Protein AF-0000000084875574 (afdb_homodimer)

Radius of gyration: 42.63 Å; Cα contacts (8 Å, |Δi|>4): 742; chains: 2; bounding box: 118×158×90 Å

Secondary structure (DSSP, 8-state):
---------------------------------------------------------------S--HHHHHHHHHHHHTT--B-S------SGGG--HHHHHHHHHHHHHHHHHH-TT--HHHHHHHHHHHHHHHHTT--TTS-PPP-PPP---EEEEEEEEEEE-SSGGG-SSHHHHHT-TT--EEEEEEEEEEETTEEEEEEEESSPPPS-TTSPPPSEE-TTT-TT-EE-TT-HHHHHHHHHHHHHHHHHHHHHHHHHHHHHHHHHHHHHHTTB-----HHHHT----HHHHHHHTTTB-----/---------------------------------------------------------------S--HHHHHHHHHHHHTT--B-S------SGGG--HHHHHHHHHHHHHHHHHH-TT--HHHHHHHHHHHHHHHHTT--TTS-PPP-PPP---EEEEEEEEEEE-SSGGG-SSHHHHHT-TT--EEEEEEEEEEETTEEEEEEEESSPPPS-TTSPPPSEE-TTT-TT-EE-TT-HHHHHHHHHHHHHHHHHHHHHHHHHHHHHHHHHHHHHHTTB-----HHHHT----HHHHHHHTTTB-----

Solvent-accessible surface area (backbone atoms only — not comparable to full-atom values): 36285 Å² total; per-residue (Å²): 125,93,73,85,85,76,85,69,83,78,76,82,70,78,73,74,78,77,76,80,72,82,80,77,76,75,75,84,73,80,79,74,78,81,75,78,76,74,82,72,86,72,82,86,73,87,73,74,80,65,82,68,77,70,70,67,70,64,75,67,78,70,66,93,66,47,75,67,54,46,52,51,51,52,53,32,49,73,68,68,45,45,68,78,44,76,60,45,89,38,69,49,72,86,62,51,53,72,70,56,47,48,50,48,48,50,28,49,38,33,40,39,44,23,63,31,90,79,55,46,72,66,61,38,60,73,44,41,65,62,48,49,49,58,49,39,53,97,42,53,45,83,51,85,71,84,83,72,80,76,76,87,72,57,66,49,62,41,69,42,76,42,30,24,23,46,74,59,61,84,70,42,80,39,76,67,50,36,72,72,33,80,65,27,59,39,49,26,25,39,37,39,36,40,32,52,76,74,34,34,39,36,37,34,32,16,60,47,83,67,68,92,50,61,86,53,82,76,61,63,60,44,40,38,54,81,36,66,62,53,43,65,51,86,73,60,53,53,50,38,51,44,46,50,50,45,47,52,54,49,48,54,52,48,42,52,49,35,53,51,40,43,37,46,47,46,45,55,42,47,29,39,38,26,59,6,29,73,64,82,67,55,60,70,61,59,44,61,53,61,40,58,65,21,51,53,59,65,46,58,56,41,27,58,69,67,130,131,87,70,79,75,74,77,66,76,72,69,74,66,74,69,71,69,68,72,71,70,79,78,74,74,72,74,85,76,82,78,80,73,84,66,74,85,81,73,85,88,80,86,69,80,74,73,79,78,74,72,76,74,76,65,71,69,66,75,69,78,70,69,91,68,48,73,66,56,47,52,51,50,52,54,32,49,74,68,68,45,44,67,79,45,75,59,44,88,39,71,51,73,85,61,52,52,72,69,58,48,49,50,48,49,49,28,49,39,33,39,38,44,22,64,31,89,80,55,47,72,66,60,37,59,74,44,42,64,60,49,49,50,58,50,38,52,97,44,53,46,83,50,85,70,83,84,73,80,76,76,88,73,57,66,48,62,41,69,42,75,42,29,24,24,46,76,59,61,85,71,40,78,40,75,66,51,35,72,73,32,80,66,29,62,39,49,27,25,39,37,38,36,39,32,51,77,72,34,33,39,38,36,35,32,15,61,46,83,68,68,93,51,60,87,52,81,75,59,61,61,46,41,37,55,81,36,66,60,52,42,65,52,84,72,60,53,54,49,39,50,44,46,51,50,43,46,52,55,49,48,54,52,49,42,53,48,34,53,52,40,43,37,48,50,46,46,55,41,46,29,38,39,26,60,5,28,72,62,81,68,54,62,73,59,57,45,59,51,62,39,57,64,20,50,53,58,66,46,58,56,41,27,59,68,68,130

Structure (mmCIF, N/CA/C/O backbone):
data_AF-0000000084875574-model_v1
#
loop_
_entity.id
_entity.type
_entity.pdbx_description
1 polymer 'Uncharacterized protein'
#
loop_
_atom_site.group_PDB
_atom_site.id
_atom_site.type_symbol
_atom_site.label_atom_id
_atom_site.label_alt_id
_atom_site.label_comp_id
_atom_site.label_asym_id
_atom_site.label_entity_id
_atom_site.label_seq_id
_atom_site.pdbx_PDB_ins_code
_atom_site.Cartn_x
_atom_site.Cartn_y
_atom_site.Cartn_z
_atom_site.occupancy
_atom_site.B_iso_or_equiv
_atom_site.auth_seq_id
_atom_site.auth_comp_id
_atom_site.auth_asym_id
_atom_site.auth_atom_id
_atom_site.pdbx_PDB_model_num
ATOM 1 N N . MET A 1 1 ? 57.031 -8.727 -31.109 1 19.55 1 MET A N 1
ATOM 2 C CA . MET A 1 1 ? 57.656 -7.469 -30.703 1 19.55 1 MET A CA 1
ATOM 3 C C . MET A 1 1 ? 56.75 -6.285 -31.078 1 19.55 1 MET A C 1
ATOM 5 O O . MET A 1 1 ? 57.125 -5.129 -30.875 1 19.55 1 MET A O 1
ATOM 9 N N . TYR A 1 2 ? 55.969 -6.438 -32 1 20.94 2 TYR A N 1
ATOM 10 C CA . TYR A 1 2 ? 55.625 -5.176 -32.656 1 20.94 2 TYR A CA 1
ATOM 11 C C . TYR A 1 2 ? 54.969 -4.215 -31.672 1 20.94 2 TYR A C 1
ATOM 13 O O . TYR A 1 2 ? 54.125 -4.625 -30.844 1 20.94 2 TYR A O 1
ATOM 21 N N . GLY A 1 3 ? 55.375 -3.016 -31.562 1 19.17 3 GLY A N 1
ATOM 22 C CA . GLY A 1 3 ? 55.562 -1.812 -30.766 1 19.17 3 GLY A CA 1
ATOM 23 C C . GLY A 1 3 ? 54.312 -0.963 -30.672 1 19.17 3 GLY A C 1
ATOM 24 O O . GLY A 1 3 ? 54 -0.441 -29.594 1 19.17 3 GLY A O 1
ATOM 25 N N . PHE A 1 4 ? 53.75 -0.562 -31.812 1 21.12 4 PHE A N 1
ATOM 26 C CA . PHE A 1 4 ? 53.594 0.874 -32 1 21.12 4 PHE A CA 1
ATOM 27 C C . PHE A 1 4 ? 52.562 1.44 -31.031 1 21.12 4 PHE A C 1
ATOM 29 O O . PHE A 1 4 ? 51.75 0.699 -30.469 1 21.12 4 PHE A O 1
ATOM 36 N N . SER A 1 5 ? 51.875 2.689 -31.406 1 20.55 5 SER A N 1
ATOM 37 C CA . SER A 1 5 ? 51.906 4.105 -31.047 1 20.55 5 SER A CA 1
ATOM 38 C C . SER A 1 5 ? 50.656 4.488 -30.266 1 20.55 5 SER A C 1
ATOM 40 O O . SER A 1 5 ? 49.594 3.902 -30.453 1 20.55 5 SER A O 1
ATOM 42 N N . SER A 1 6 ? 50.75 5.395 -29.266 1 21.89 6 SER A N 1
ATOM 43 C CA . SER A 1 6 ? 50.281 6.047 -28.047 1 21.89 6 SER A CA 1
ATOM 44 C C . SER A 1 6 ? 49.25 7.113 -28.359 1 21.89 6 SER A C 1
ATOM 46 O O . SER A 1 6 ? 48.844 7.879 -27.469 1 21.89 6 SER A O 1
ATOM 48 N N . HIS A 1 7 ? 48.375 6.992 -29.406 1 20.98 7 HIS A N 1
ATOM 49 C CA . HIS A 1 7 ? 47.875 8.32 -29.766 1 20.98 7 HIS A CA 1
ATOM 50 C C . HIS A 1 7 ? 47.219 9.016 -28.578 1 20.98 7 HIS A C 1
ATOM 52 O O . HIS A 1 7 ? 46.469 8.391 -27.812 1 20.98 7 HIS A O 1
ATOM 58 N N . SER A 1 8 ? 47.75 10.18 -28.172 1 20.56 8 SER A N 1
ATOM 59 C CA . SER A 1 8 ? 47.688 11.195 -27.141 1 20.56 8 SER A CA 1
ATOM 60 C C . SER A 1 8 ? 46.375 11.969 -27.203 1 20.56 8 SER A C 1
ATOM 62 O O . SER A 1 8 ? 46.219 13.016 -26.578 1 20.56 8 SER A O 1
ATOM 64 N N . SER A 1 9 ? 45.281 11.359 -27.703 1 21.69 9 SER A N 1
ATOM 65 C CA . SER A 1 9 ? 44.312 12.383 -28.078 1 21.69 9 SER A CA 1
ATOM 66 C C . SER A 1 9 ? 44.094 13.375 -26.938 1 21.69 9 SER A C 1
ATOM 68 O O . SER A 1 9 ? 44 12.992 -25.781 1 21.69 9 SER A O 1
ATOM 70 N N . SER A 1 10 ? 44.344 14.656 -27.234 1 19.33 10 SER A N 1
ATOM 71 C CA . SER A 1 10 ? 44.375 16.016 -26.688 1 19.33 10 SER A CA 1
ATOM 72 C C . SER A 1 10 ? 43.062 16.359 -25.953 1 19.33 10 SER A C 1
ATOM 74 O O . SER A 1 10 ? 42 15.977 -26.406 1 19.33 10 SER A O 1
ATOM 76 N N . SER A 1 11 ? 43.188 16.797 -24.734 1 19.92 11 SER A N 1
ATOM 77 C CA . SER A 1 11 ? 42.469 17.172 -23.516 1 19.92 11 SER A CA 1
ATOM 78 C C . SER A 1 11 ? 41.688 18.453 -23.703 1 19.92 11 SER A C 1
ATOM 80 O O . SER A 1 11 ? 42.156 19.531 -23.375 1 19.92 11 SER A O 1
ATOM 82 N N . SER A 1 12 ? 41.062 18.625 -24.969 1 20.56 12 SER A N 1
ATOM 83 C CA . SER A 1 12 ? 40.656 20.016 -25.156 1 20.56 12 SER A CA 1
ATOM 84 C C . SER A 1 12 ? 39.875 20.516 -23.938 1 20.56 12 SER A C 1
ATOM 86 O O . SER A 1 12 ? 38.969 19.859 -23.453 1 20.56 12 SER A O 1
ATOM 88 N N . SER A 1 13 ? 40.438 21.406 -23.156 1 20.25 13 SER A N 1
ATOM 89 C CA . SER A 1 13 ? 40.25 22.219 -21.953 1 20.25 13 SER A CA 1
ATOM 90 C C . SER A 1 13 ? 39.031 23.141 -22.094 1 20.25 13 SER A C 1
ATOM 92 O O . SER A 1 13 ? 39.094 24.156 -22.797 1 20.25 13 SER A O 1
ATOM 94 N N . LEU A 1 14 ? 37.844 22.594 -22.562 1 21.67 14 LEU A N 1
ATOM 95 C CA . LEU A 1 14 ? 36.781 23.578 -22.812 1 21.67 14 LEU A CA 1
ATOM 96 C C . LEU A 1 14 ? 36.688 24.578 -21.672 1 21.67 14 LEU A C 1
ATOM 98 O O . LEU A 1 14 ? 36.562 24.188 -20.5 1 21.67 14 LEU A O 1
ATOM 102 N N . ALA A 1 15 ? 37.281 25.688 -21.844 1 18.28 15 ALA A N 1
ATOM 103 C CA . ALA A 1 15 ? 37.469 26.906 -21.062 1 18.28 15 ALA A CA 1
ATOM 104 C C . ALA A 1 15 ? 36.156 27.438 -20.516 1 18.28 15 ALA A C 1
ATOM 106 O O . ALA A 1 15 ? 35.25 27.812 -21.281 1 18.28 15 ALA A O 1
ATOM 107 N N . HIS A 1 16 ? 35.531 26.781 -19.578 1 19.31 16 HIS A N 1
ATOM 108 C CA . HIS A 1 16 ? 34.25 27.156 -18.969 1 19.31 16 HIS A CA 1
ATOM 109 C C . HIS A 1 16 ? 34.25 28.609 -18.5 1 19.31 16 HIS A C 1
ATOM 111 O O . HIS A 1 16 ? 35.125 29 -17.734 1 19.31 16 HIS A O 1
ATOM 117 N N . SER A 1 17 ? 33.969 29.5 -19.484 1 20.55 17 SER A N 1
ATOM 118 C CA . SER A 1 17 ? 34 30.922 -19.219 1 20.55 17 SER A CA 1
ATOM 119 C C . SER A 1 17 ? 33.344 31.25 -17.875 1 20.55 17 SER A C 1
ATOM 121 O O . SER A 1 17 ? 32.438 30.547 -17.422 1 20.55 17 SER A O 1
ATOM 123 N N . ALA A 1 18 ? 33.969 32.156 -17.172 1 20.98 18 ALA A N 1
ATOM 124 C CA . ALA A 1 18 ? 33.938 32.719 -15.828 1 20.98 18 ALA A CA 1
ATOM 125 C C . ALA A 1 18 ? 32.562 33.281 -15.477 1 20.98 18 ALA A C 1
ATOM 127 O O . ALA A 1 18 ? 31.781 33.594 -16.375 1 20.98 18 ALA A O 1
ATOM 128 N N . LEU A 1 19 ? 32.25 33.344 -14.234 1 21.48 19 LEU A N 1
ATOM 129 C CA . LEU A 1 19 ? 31.234 33.562 -13.195 1 21.48 19 LEU A CA 1
ATOM 130 C C . LEU A 1 19 ? 30.719 35 -13.227 1 21.48 19 LEU A C 1
ATOM 132 O O . LEU A 1 19 ? 31.359 35.906 -12.688 1 21.48 19 LEU A O 1
ATOM 136 N N . HIS A 1 20 ? 30.328 35.656 -14.406 1 22.8 20 HIS A N 1
ATOM 137 C CA . HIS A 1 20 ? 30.328 37.094 -14.133 1 22.8 20 HIS A CA 1
ATOM 138 C C . HIS A 1 20 ? 29.453 37.406 -12.922 1 22.8 20 HIS A C 1
ATOM 140 O O . HIS A 1 20 ? 28.453 36.719 -12.664 1 22.8 20 HIS A O 1
ATOM 146 N N . PRO A 1 21 ? 29.922 38.219 -11.961 1 23.7 21 PRO A N 1
ATOM 147 C CA . PRO A 1 21 ? 29.422 38.562 -10.633 1 23.7 21 PRO A CA 1
ATOM 148 C C . PRO A 1 21 ? 28.031 39.219 -10.672 1 23.7 21 PRO A C 1
ATOM 150 O O . PRO A 1 21 ? 27.641 39.75 -11.703 1 23.7 21 PRO A O 1
ATOM 153 N N . PRO A 1 22 ? 27.078 38.75 -9.844 1 22.23 22 PRO A N 1
ATOM 154 C CA . PRO A 1 22 ? 25.688 39.188 -9.773 1 22.23 22 PRO A CA 1
ATOM 155 C C . PRO A 1 22 ? 25.531 40.688 -9.703 1 22.23 22 PRO A C 1
ATOM 157 O O . PRO A 1 22 ? 26.297 41.375 -8.992 1 22.23 22 PRO A O 1
ATOM 160 N N . GLU A 1 23 ? 25.188 41.375 -10.758 1 24.47 23 GLU A N 1
ATOM 161 C CA . GLU A 1 23 ? 25.109 42.844 -10.828 1 24.47 23 GLU A CA 1
ATOM 162 C C . GLU A 1 23 ? 24.188 43.406 -9.75 1 24.47 23 GLU A C 1
ATOM 164 O O . GLU A 1 23 ? 23.094 42.875 -9.531 1 24.47 23 GLU A O 1
ATOM 169 N N . THR A 1 24 ? 24.719 44 -8.664 1 23.14 24 THR A N 1
ATOM 170 C CA . THR A 1 24 ? 24.141 44.656 -7.504 1 23.14 24 THR A CA 1
ATOM 171 C C . THR A 1 24 ? 23.219 45.812 -7.93 1 23.14 24 THR A C 1
ATOM 173 O O . THR A 1 24 ? 23.641 46.719 -8.625 1 23.14 24 THR A O 1
ATOM 176 N N . PHE A 1 25 ? 21.922 45.5 -8.234 1 22.8 25 PHE A N 1
ATOM 177 C CA . PHE A 1 25 ? 21.016 46.562 -8.664 1 22.8 25 PHE A CA 1
ATOM 178 C C . PHE A 1 25 ? 20.969 47.688 -7.629 1 22.8 25 PHE A C 1
ATOM 180 O O . PHE A 1 25 ? 20.797 47.438 -6.438 1 22.8 25 PHE A O 1
ATOM 187 N N . PRO A 1 26 ? 21.547 48.812 -7.895 1 24.16 26 PRO A N 1
ATOM 188 C CA . PRO A 1 26 ? 21.703 49.938 -6.973 1 24.16 26 PRO A CA 1
ATOM 189 C C . PRO A 1 26 ? 20.359 50.406 -6.41 1 24.16 26 PRO A C 1
ATOM 191 O O . PRO A 1 26 ? 19.312 50.188 -7.031 1 24.16 26 PRO A O 1
ATOM 194 N N . ILE A 1 27 ? 20.172 50.5 -5.082 1 23.73 27 ILE A N 1
ATOM 195 C CA . ILE A 1 27 ? 19.062 50.969 -4.254 1 23.73 27 ILE A CA 1
ATOM 196 C C . ILE A 1 27 ? 18.609 52.344 -4.738 1 23.73 27 ILE A C 1
ATOM 198 O O . ILE A 1 27 ? 19.406 53.281 -4.785 1 23.73 27 ILE A O 1
ATOM 202 N N . PRO A 1 28 ? 17.641 52.312 -5.715 1 24.61 28 PRO A N 1
ATOM 203 C CA . PRO A 1 28 ? 17.312 53.656 -6.18 1 24.61 28 PRO A CA 1
ATOM 204 C C . PRO A 1 28 ? 17.047 54.625 -5.031 1 24.61 28 PRO A C 1
ATOM 206 O O . PRO A 1 28 ? 16.484 54.25 -4.008 1 24.61 28 PRO A O 1
ATOM 209 N N . LYS A 1 29 ? 17.922 55.531 -4.871 1 25.16 29 LYS A N 1
ATOM 210 C CA . LYS A 1 29 ? 18.031 56.562 -3.836 1 25.16 29 LYS A CA 1
ATOM 211 C C . LYS A 1 29 ? 16.719 57.312 -3.689 1 25.16 29 LYS A C 1
ATOM 213 O O . LYS A 1 29 ? 16.266 57.594 -2.572 1 25.16 29 LYS A O 1
ATOM 218 N N . SER A 1 30 ? 16.266 58.188 -4.668 1 22.44 30 SER A N 1
ATOM 219 C CA . SER A 1 30 ? 15.648 59.469 -4.32 1 22.44 30 SER A CA 1
ATOM 220 C C . SER A 1 30 ? 14.141 59.312 -4.141 1 22.44 30 SER A C 1
ATOM 222 O O . SER A 1 30 ? 13.453 58.781 -5.02 1 22.44 30 SER A O 1
ATOM 224 N N . ALA A 1 31 ? 13.664 58.938 -2.953 1 23.17 31 ALA A N 1
ATOM 225 C CA . ALA A 1 31 ? 12.25 58.969 -2.609 1 23.17 31 ALA A CA 1
ATOM 226 C C . ALA A 1 31 ? 11.578 60.25 -3.057 1 23.17 31 ALA A C 1
ATOM 228 O O . ALA A 1 31 ? 11.922 61.344 -2.574 1 23.17 31 ALA A O 1
ATOM 229 N N . SER A 1 32 ? 11.297 60.406 -4.344 1 20.59 32 SER A N 1
ATOM 230 C CA . SER A 1 32 ? 10.695 61.625 -4.91 1 20.59 32 SER A CA 1
ATOM 231 C C . SER A 1 32 ? 9.492 62.062 -4.082 1 20.59 32 SER A C 1
ATOM 233 O O . SER A 1 32 ? 8.695 61.25 -3.629 1 20.59 32 SER A O 1
ATOM 235 N N . THR A 1 33 ? 9.516 63.312 -3.527 1 22.03 33 THR A N 1
ATOM 236 C CA . THR A 1 33 ? 8.711 64.188 -2.668 1 22.03 33 THR A CA 1
ATOM 237 C C . THR A 1 33 ? 7.348 64.438 -3.297 1 22.03 33 THR A C 1
ATOM 239 O O . THR A 1 33 ? 7.262 65.062 -4.367 1 22.03 33 THR A O 1
ATOM 242 N N . PHE A 1 34 ? 6.52 63.406 -3.471 1 20.38 34 PHE A N 1
ATOM 243 C CA . PHE A 1 34 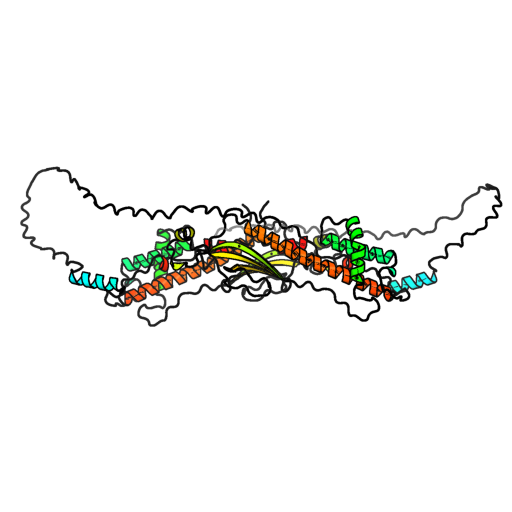? 5.23 63.625 -4.117 1 20.38 34 PHE A CA 1
ATOM 244 C C . PHE A 1 34 ? 4.551 64.875 -3.574 1 20.38 34 PHE A C 1
ATOM 246 O O . PHE A 1 34 ? 4.32 65 -2.369 1 20.38 34 PHE A O 1
ATOM 253 N N . ARG A 1 35 ? 4.766 66 -4.191 1 19.75 35 ARG A N 1
ATOM 254 C CA . ARG A 1 35 ? 4.273 67.312 -3.99 1 19.75 35 ARG A CA 1
ATOM 255 C C . ARG A 1 35 ? 2.75 67.375 -4.035 1 19.75 35 ARG A C 1
ATOM 257 O O . ARG A 1 35 ? 2.141 66.938 -5.012 1 19.75 35 ARG A O 1
ATOM 264 N N . SER A 1 36 ? 2.031 67.312 -2.854 1 20.64 36 SER A N 1
ATOM 265 C CA . SER A 1 36 ? 0.61 67.5 -2.562 1 20.64 36 SER A CA 1
ATOM 266 C C . SER A 1 36 ? 0.07 68.812 -3.131 1 20.64 36 SER A C 1
ATOM 268 O O . SER A 1 36 ? 0.389 69.875 -2.627 1 20.64 36 SER A O 1
ATOM 270 N N . SER A 1 37 ? 0.13 69 -4.383 1 19.28 37 SER A N 1
ATOM 271 C CA . SER A 1 37 ? -0.284 70.312 -4.828 1 19.28 37 SER A CA 1
ATOM 272 C C . SER A 1 37 ? -1.723 70.625 -4.418 1 19.28 37 SER A C 1
ATOM 274 O O . SER A 1 37 ? -2.66 70 -4.938 1 19.28 37 SER A O 1
ATOM 276 N N . ARG A 1 38 ? -1.941 70.938 -3.203 1 22.14 38 ARG A N 1
ATOM 277 C CA . ARG A 1 38 ? -3.197 71.438 -2.656 1 22.14 38 ARG A CA 1
ATOM 278 C C . ARG A 1 38 ? -3.648 72.688 -3.389 1 22.14 38 ARG A C 1
ATOM 280 O O . ARG A 1 38 ? -2.957 73.688 -3.367 1 22.14 38 ARG A O 1
ATOM 287 N N . LYS A 1 39 ? -4.293 72.562 -4.477 1 22.81 39 LYS A N 1
ATOM 288 C CA . LYS A 1 39 ? -4.824 73.75 -5.168 1 22.81 39 LYS A CA 1
ATOM 289 C C . LYS A 1 39 ? -5.539 74.688 -4.195 1 22.81 39 LYS A C 1
ATOM 291 O O . LYS A 1 39 ? -6.031 74.25 -3.154 1 22.81 39 LYS A O 1
ATOM 296 N N . GLN A 1 40 ? -5.758 76 -4.477 1 21.19 40 GLN A N 1
ATOM 297 C CA . GLN A 1 40 ? -5.734 77.438 -4.129 1 21.19 40 GLN A CA 1
ATOM 298 C C . GLN A 1 40 ? -7.102 77.938 -3.645 1 21.19 40 GLN A C 1
ATOM 300 O O . GLN A 1 40 ? -7.234 79 -3.129 1 21.19 40 GLN A O 1
ATOM 305 N N . GLU A 1 41 ? -8.234 77.25 -3.703 1 24.02 41 GLU A N 1
ATOM 306 C CA . GLU A 1 41 ? -9.344 78.188 -3.916 1 24.02 41 GLU A CA 1
ATOM 307 C C . GLU A 1 41 ? -9.555 79.062 -2.693 1 24.02 41 GLU A C 1
ATOM 309 O O . GLU A 1 41 ? -9.508 78.562 -1.558 1 24.02 41 GLU A O 1
ATOM 314 N N . SER A 1 42 ? -9.594 80.438 -2.805 1 21.69 42 SER A N 1
ATOM 315 C CA . SER A 1 42 ? -9.531 81.625 -1.983 1 21.69 42 SER A CA 1
ATOM 316 C C . SER A 1 42 ? -10.82 81.875 -1.191 1 21.69 42 SER A C 1
ATOM 318 O O . SER A 1 42 ? -10.945 82.812 -0.441 1 21.69 42 SER A O 1
ATOM 320 N N . GLU A 1 43 ? -11.867 81.125 -1.249 1 24.03 43 GLU A N 1
ATOM 321 C CA . GLU A 1 43 ? -13.039 81.938 -0.927 1 24.03 43 GLU A CA 1
ATOM 322 C C . GLU A 1 43 ? -12.891 82.625 0.433 1 24.03 43 GLU A C 1
ATOM 324 O O . GLU A 1 43 ? -12.125 82.125 1.279 1 24.03 43 GLU A O 1
ATOM 329 N N . ASP A 1 44 ? -13.828 83.562 0.758 1 27 44 ASP A N 1
ATOM 330 C CA . ASP A 1 44 ? -14.07 84.75 1.604 1 27 44 ASP A CA 1
ATOM 331 C C . ASP A 1 44 ? -14.008 84.375 3.084 1 27 44 ASP A C 1
ATOM 333 O O . ASP A 1 44 ? -14.328 83.25 3.461 1 27 44 ASP A O 1
ATOM 337 N N . THR A 1 45 ? -13.469 85.375 3.998 1 25.55 45 THR A N 1
ATOM 338 C CA . THR A 1 45 ? -12.773 85.688 5.246 1 25.55 45 THR A CA 1
ATOM 339 C C . THR A 1 45 ? -13.734 85.625 6.426 1 25.55 45 THR A C 1
ATOM 341 O O . THR A 1 45 ? -13.32 85.75 7.578 1 25.55 45 THR A O 1
ATOM 344 N N . ALA A 1 46 ? -15.125 85.562 6.395 1 31.64 46 ALA A N 1
ATOM 345 C CA . ALA A 1 46 ? -15.695 86.25 7.551 1 31.64 46 ALA A CA 1
ATOM 346 C C . ALA A 1 46 ? -15.203 85.625 8.859 1 31.64 46 ALA A C 1
ATOM 348 O O . ALA A 1 46 ? -15.32 84.438 9.062 1 31.64 46 ALA A O 1
ATOM 349 N N . GLU A 1 47 ? -14.258 86.312 9.539 1 28.73 47 GLU A N 1
ATOM 350 C CA . GLU A 1 47 ? -13.508 86.062 10.758 1 28.73 47 GLU A CA 1
ATOM 351 C C . GLU A 1 47 ? -14.438 85.938 11.961 1 28.73 47 GLU A C 1
ATOM 353 O O . GLU A 1 47 ? -15.07 86.938 12.367 1 28.73 47 GLU A O 1
ATOM 358 N N . MET A 1 48 ? -15.375 84.938 12.016 1 25.95 48 MET A N 1
ATOM 359 C CA . MET A 1 48 ? -16.125 84.812 13.258 1 25.95 48 MET A CA 1
ATOM 360 C C . MET A 1 48 ? -15.203 84.938 14.461 1 25.95 48 MET A C 1
ATOM 362 O O . MET A 1 48 ? -14.172 84.25 14.508 1 25.95 48 MET A O 1
ATOM 366 N N . ILE A 1 49 ? -15.188 86 15.172 1 29.67 49 ILE A N 1
ATOM 367 C CA . ILE A 1 49 ? -14.438 86.375 16.375 1 29.67 49 ILE A CA 1
ATOM 368 C C . ILE A 1 49 ? -14.695 85.312 17.469 1 29.67 49 ILE A C 1
ATOM 370 O O . ILE A 1 49 ? -15.781 85.312 18.031 1 29.67 49 ILE A O 1
ATOM 374 N N . LEU A 1 50 ? -14.625 84.062 17.25 1 28.45 50 LEU A N 1
ATOM 375 C CA . LEU A 1 50 ? -14.828 83.188 18.406 1 28.45 50 LEU A CA 1
ATOM 376 C C . LEU A 1 50 ? -13.875 83.5 19.531 1 28.45 50 LEU A C 1
ATOM 378 O O . LEU A 1 50 ? -12.672 83.688 19.312 1 28.45 50 LEU A O 1
ATOM 382 N N . THR A 1 51 ? -14.32 84.312 20.484 1 33.28 51 THR A N 1
ATOM 383 C CA . THR A 1 51 ? -13.547 84.438 21.703 1 33.28 51 THR A CA 1
ATOM 384 C C . THR A 1 51 ? -12.922 83.125 22.125 1 33.28 51 THR A C 1
ATOM 386 O O . THR A 1 51 ? -13.633 82.188 22.359 1 33.28 51 THR A O 1
ATOM 389 N N . ASP A 1 52 ? -11.828 82.75 21.594 1 32.5 52 ASP A N 1
ATOM 390 C CA . ASP A 1 52 ? -10.922 81.625 21.719 1 32.5 52 ASP A CA 1
ATOM 391 C C . ASP A 1 52 ? -10.508 81.375 23.172 1 32.5 52 ASP A C 1
ATOM 393 O O . ASP A 1 52 ? -9.422 81.812 23.594 1 32.5 52 ASP A O 1
ATOM 397 N N . THR A 1 53 ? -11.258 81.938 24.156 1 37.56 53 THR A N 1
ATOM 398 C CA . THR A 1 53 ? -10.633 81.562 25.422 1 37.56 53 THR A CA 1
ATOM 399 C C . THR A 1 53 ? -10.422 80.062 25.5 1 37.56 53 THR A C 1
ATOM 401 O O . THR A 1 53 ? -10.336 79.438 26.578 1 37.56 53 THR A O 1
ATOM 404 N N . ASN A 1 54 ? -10.859 79.312 24.484 1 33.59 54 ASN A N 1
ATOM 405 C CA . ASN A 1 54 ? -10.695 77.875 24.453 1 33.59 54 ASN A CA 1
ATOM 406 C C . ASN A 1 54 ? -9.227 77.5 24.625 1 33.59 54 ASN A C 1
ATOM 408 O O . ASN A 1 54 ? -8.523 77.25 23.625 1 33.59 54 ASN A O 1
ATOM 412 N N . ASP A 1 55 ? -8.359 78.25 25.328 1 36.81 55 ASP A N 1
ATOM 413 C CA . ASP A 1 55 ? -7.039 77.688 25.641 1 36.81 55 ASP A CA 1
ATOM 414 C C . ASP A 1 55 ? -7.121 76.188 26.031 1 36.81 55 ASP A C 1
ATOM 416 O O . ASP A 1 55 ? -6.98 75.875 27.203 1 36.81 55 ASP A O 1
ATOM 420 N N . SER A 1 56 ? -8.242 75.625 25.859 1 40 56 SER A N 1
ATOM 421 C CA . SER A 1 56 ? -8.148 74.188 26.172 1 40 56 SER A CA 1
ATOM 422 C C . SER A 1 56 ? -6.977 73.5 25.438 1 40 56 SER A C 1
ATOM 424 O O . SER A 1 56 ? -7.07 73.25 24.25 1 40 56 SER A O 1
ATOM 426 N N . ARG A 1 57 ? -5.75 73.938 25.594 1 40.75 57 ARG A N 1
ATOM 427 C CA . ARG A 1 57 ? -4.574 73.125 25.234 1 40.75 57 ARG A CA 1
ATOM 428 C C . ARG A 1 57 ? -4.883 71.625 25.25 1 40.75 57 ARG A C 1
ATOM 430 O O . ARG A 1 57 ? -5.219 71.062 26.297 1 40.75 57 ARG A O 1
ATOM 437 N N . SER A 1 58 ? -5.555 71.125 24.344 1 46.09 58 SER A N 1
ATOM 438 C CA . SER A 1 58 ? -5.555 69.688 24.172 1 46.09 58 SER A CA 1
ATOM 439 C C . SER A 1 58 ? -4.242 69.062 24.625 1 46.09 58 SER A C 1
ATOM 441 O O . SER A 1 58 ? -3.164 69.562 24.297 1 46.09 58 SER A O 1
ATOM 443 N N . PRO A 1 59 ? -4.207 68.438 25.859 1 48.84 59 PRO A N 1
ATOM 444 C CA . PRO A 1 59 ? -2.9 67.938 26.234 1 48.84 59 PRO A CA 1
ATOM 445 C C . PRO A 1 59 ? -2.115 67.375 25.062 1 48.84 59 PRO A C 1
ATOM 447 O O . PRO A 1 59 ? -2.709 66.938 24.062 1 48.84 59 PRO A O 1
ATOM 450 N N . SER A 1 60 ? -1.124 68 24.5 1 50.41 60 SER A N 1
ATOM 451 C CA . SER A 1 60 ? -0.214 67.438 23.5 1 50.41 60 SER A CA 1
ATOM 452 C C . SER A 1 60 ? -0.22 65.875 23.516 1 50.41 60 SER A C 1
ATOM 454 O O . SER A 1 60 ? -0.228 65.312 24.594 1 50.41 60 SER A O 1
ATOM 456 N N . PRO A 1 61 ? -0.879 65.312 22.453 1 57.31 61 PRO A N 1
ATOM 457 C CA . PRO A 1 61 ? -0.868 63.844 22.469 1 57.31 61 PRO A CA 1
ATOM 458 C C . PRO A 1 61 ? 0.375 63.25 23.141 1 57.31 61 PRO A C 1
ATOM 460 O O . PRO A 1 61 ? 1.476 63.781 22.969 1 57.31 61 PRO A O 1
ATOM 463 N N . VAL A 1 62 ? 0.231 62.969 24.359 1 64 62 VAL A N 1
ATOM 464 C CA . VAL A 1 62 ? 1.367 62.344 25.016 1 64 62 VAL A CA 1
ATOM 465 C C . VAL A 1 62 ? 2.027 61.344 24.047 1 64 62 VAL A C 1
ATOM 467 O O . VAL A 1 62 ? 1.352 60.5 23.453 1 64 62 VAL A O 1
ATOM 470 N N . PRO A 1 63 ? 3.164 61.812 23.594 1 70 63 PRO A N 1
ATOM 471 C CA . PRO A 1 63 ? 3.846 60.844 22.734 1 70 63 PRO A CA 1
ATOM 472 C C . PRO A 1 63 ? 3.773 59.438 23.25 1 70 63 PRO A C 1
ATOM 474 O O . PRO A 1 63 ? 3.785 59.219 24.469 1 70 63 PRO A O 1
ATOM 477 N N . LEU A 1 64 ? 3.389 58.562 22.375 1 72.69 64 LEU A N 1
ATOM 478 C CA . LEU A 1 64 ? 3.277 57.156 22.766 1 72.69 64 LEU A CA 1
ATOM 479 C C . LEU A 1 64 ? 4.641 56.594 23.156 1 72.69 64 LEU A C 1
ATOM 481 O O . LEU A 1 64 ? 4.719 55.625 23.891 1 72.69 64 LEU A O 1
ATOM 485 N N . SER A 1 65 ? 5.637 57.312 22.562 1 72.12 65 SER A N 1
ATOM 486 C CA . SER A 1 65 ? 6.98 56.875 22.922 1 72.12 65 SER A CA 1
ATOM 487 C C . SER A 1 65 ? 7.926 58.062 23.078 1 72.12 65 SER A C 1
ATOM 489 O O . SER A 1 65 ? 7.645 59.156 22.578 1 72.12 65 SER A O 1
ATOM 491 N N . SER A 1 66 ? 8.836 57.812 23.938 1 81.06 66 SER A N 1
ATOM 492 C CA . SER A 1 66 ? 9.938 58.781 24.109 1 81.06 66 SER A CA 1
ATOM 493 C C . SER A 1 66 ? 11.219 58.25 23.484 1 81.06 66 SER A C 1
ATOM 495 O O . SER A 1 66 ? 11.305 57.062 23.125 1 81.06 66 SER A O 1
ATOM 497 N N . ILE A 1 67 ? 12.102 59.188 23.172 1 79.62 67 ILE A N 1
ATOM 498 C CA . ILE A 1 67 ? 13.383 58.781 22.578 1 79.62 67 ILE A CA 1
ATOM 499 C C . ILE A 1 67 ? 14.031 57.688 23.453 1 79.62 67 ILE A C 1
ATOM 501 O O . ILE A 1 67 ? 14.594 56.75 22.938 1 79.62 67 ILE A O 1
ATOM 505 N N . CYS A 1 68 ? 13.984 57.844 24.734 1 82.69 68 CYS A N 1
ATOM 506 C CA . CYS A 1 68 ? 14.586 56.906 25.641 1 82.69 68 CYS A CA 1
ATOM 507 C C . CYS A 1 68 ? 13.891 55.531 25.547 1 82.69 68 CYS A C 1
ATOM 509 O O . CYS A 1 68 ? 14.555 54.5 25.5 1 82.69 68 CYS A O 1
ATOM 511 N N . SER A 1 69 ? 12.586 55.656 25.5 1 80.75 69 SER A N 1
ATOM 512 C CA . SER A 1 69 ? 11.828 54.406 25.375 1 80.75 69 SER A CA 1
ATOM 513 C C . SER A 1 69 ? 12.109 53.688 24.062 1 80.75 69 SER A C 1
ATOM 515 O O . SER A 1 69 ? 12.219 52.469 24.016 1 80.75 69 SER A O 1
ATOM 517 N N . ARG A 1 70 ? 12.258 54.469 23.078 1 84.94 70 ARG A N 1
ATOM 518 C CA . ARG A 1 70 ? 12.555 53.875 21.766 1 84.94 70 ARG A CA 1
ATOM 519 C C . ARG A 1 70 ? 13.938 53.219 21.75 1 84.94 70 ARG A C 1
ATOM 521 O O . ARG A 1 70 ? 14.109 52.125 21.234 1 84.94 70 ARG A O 1
ATOM 528 N N . HIS A 1 71 ? 14.797 53.938 22.297 1 82.12 71 HIS A N 1
ATOM 529 C CA . HIS A 1 71 ? 16.141 53.375 22.375 1 82.12 71 HIS A CA 1
ATOM 530 C C . HIS A 1 71 ? 16.141 52.031 23.141 1 82.12 71 HIS A C 1
ATOM 532 O O . HIS A 1 71 ? 16.844 51.094 22.781 1 82.12 71 HIS A O 1
ATOM 538 N N . TYR A 1 72 ? 15.445 52.062 24.141 1 84.19 72 TYR A N 1
ATOM 539 C CA . TYR A 1 72 ? 15.328 50.844 24.922 1 84.19 72 TYR A CA 1
ATOM 540 C C . TYR A 1 72 ? 14.75 49.688 24.094 1 84.19 72 TYR A C 1
ATOM 542 O O . TYR A 1 72 ? 15.289 48.594 24.094 1 84.19 72 TYR A O 1
ATOM 550 N N . ILE A 1 73 ? 13.719 50.031 23.406 1 83.44 73 ILE A N 1
ATOM 551 C CA . ILE A 1 73 ? 13.023 49.031 22.609 1 83.44 73 ILE A CA 1
ATOM 552 C C . ILE A 1 73 ? 13.938 48.531 21.5 1 83.44 73 ILE A C 1
ATOM 554 O O . ILE A 1 73 ? 14.055 47.312 21.281 1 83.44 73 ILE A O 1
ATOM 558 N N . PHE A 1 74 ? 14.625 49.344 20.859 1 86.88 74 PHE A N 1
ATOM 559 C CA . PHE A 1 74 ? 15.492 48.969 19.75 1 86.88 74 PHE A CA 1
ATOM 560 C C . PHE A 1 74 ? 16.656 48.125 20.234 1 86.88 74 PHE A C 1
ATOM 562 O O . PHE A 1 74 ? 17.062 47.188 19.562 1 86.88 74 PHE A O 1
ATOM 569 N N . ALA A 1 75 ? 17.125 48.438 21.297 1 84.38 75 ALA A N 1
ATOM 570 C CA . ALA A 1 75 ? 18.203 47.625 21.891 1 84.38 75 ALA A CA 1
ATOM 571 C C . ALA A 1 75 ? 17.734 46.219 22.234 1 84.38 75 ALA A C 1
ATOM 573 O O . ALA A 1 75 ? 18.453 45.25 22 1 84.38 75 ALA A O 1
ATOM 574 N N . ALA A 1 76 ? 16.625 46.188 22.781 1 84.25 76 ALA A N 1
ATOM 575 C CA . A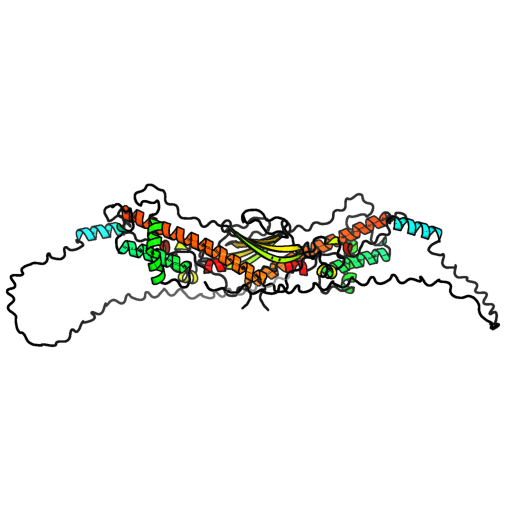LA A 1 76 ? 16.047 44.875 23.125 1 84.25 76 ALA A CA 1
ATOM 576 C C . ALA A 1 76 ? 15.828 44.031 21.875 1 84.25 76 ALA A C 1
ATOM 578 O O . ALA A 1 76 ? 16.156 42.844 21.859 1 84.25 76 ALA A O 1
ATOM 579 N N . LEU A 1 77 ? 15.352 44.594 20.844 1 83.69 77 LEU A N 1
ATOM 580 C CA . LEU A 1 77 ? 15.047 43.906 19.609 1 83.69 77 LEU A CA 1
ATOM 581 C C . LEU A 1 77 ? 16.328 43.406 18.938 1 83.69 77 LEU A C 1
ATOM 583 O O . LEU A 1 77 ? 16.344 42.344 18.328 1 83.69 77 LEU A O 1
ATOM 587 N N . GLU A 1 78 ? 17.312 44.219 19.078 1 83.81 78 GLU A N 1
ATOM 588 C CA . GLU A 1 78 ? 18.609 43.812 18.547 1 83.81 78 GLU A CA 1
ATOM 589 C C . GLU A 1 78 ? 19.078 42.531 19.203 1 83.81 78 GLU A C 1
ATOM 591 O O . GLU A 1 78 ? 19.719 41.688 18.547 1 83.81 78 GLU A O 1
ATOM 596 N N . ARG A 1 79 ? 18.672 42.406 20.391 1 86.06 79 ARG A N 1
ATOM 597 C CA . ARG A 1 79 ? 19.047 41.219 21.141 1 86.06 79 ARG A CA 1
ATOM 598 C C . ARG A 1 79 ? 17.984 40.125 21.016 1 86.06 79 ARG A C 1
ATOM 600 O O . ARG A 1 79 ? 18.047 39.125 21.703 1 86.06 79 ARG A O 1
ATOM 607 N N . ARG A 1 80 ? 16.984 40.438 20.297 1 84.12 80 ARG A N 1
ATOM 608 C CA . ARG A 1 80 ? 15.859 39.531 20.078 1 84.12 80 ARG A CA 1
ATOM 609 C C . ARG A 1 80 ? 15.109 39.281 21.375 1 84.12 80 ARG A C 1
ATOM 611 O O . ARG A 1 80 ? 14.648 38.156 21.625 1 84.12 80 ARG A O 1
ATOM 618 N N . ASP A 1 81 ? 15.195 40.188 22.188 1 85 81 ASP A N 1
ATOM 619 C CA . ASP A 1 81 ? 14.383 40.156 23.406 1 85 81 ASP A CA 1
ATOM 620 C C . ASP A 1 81 ? 13.023 40.812 23.172 1 85 81 ASP A C 1
ATOM 622 O O . ASP A 1 81 ? 12.922 42.031 23.047 1 85 81 ASP A O 1
ATOM 626 N N . TYR A 1 82 ? 12.039 40 23.25 1 88.88 82 TYR A N 1
ATOM 627 C CA . TYR A 1 82 ? 10.703 40.5 22.906 1 88.88 82 TYR A CA 1
ATOM 628 C C . TYR A 1 82 ? 9.859 40.719 24.156 1 88.88 82 TYR A C 1
ATOM 630 O O . TYR A 1 82 ? 8.672 41.031 24.062 1 88.88 82 TYR A O 1
ATOM 638 N N . MET A 1 83 ? 10.484 40.594 25.25 1 91.94 83 MET A N 1
ATOM 639 C CA . MET A 1 83 ? 9.773 40.844 26.516 1 91.94 83 MET A CA 1
ATOM 640 C C . MET A 1 83 ? 9.781 42.344 26.844 1 91.94 83 MET A C 1
ATOM 642 O O . MET A 1 83 ? 10.547 42.781 27.703 1 91.94 83 MET A O 1
ATOM 646 N N . LEU A 1 84 ? 8.875 43.062 26.281 1 89.81 84 LEU A N 1
ATOM 647 C CA . LEU A 1 84 ? 8.969 44.531 26.312 1 89.81 84 LEU A CA 1
ATOM 648 C C . LEU A 1 84 ? 7.801 45.125 27.078 1 89.81 84 LEU A C 1
ATOM 650 O O . LEU A 1 84 ? 7.797 46.344 27.359 1 89.81 84 LEU A O 1
ATOM 654 N N . ARG A 1 85 ? 6.898 44.312 27.438 1 88.94 85 ARG A N 1
ATOM 655 C CA . ARG A 1 85 ? 5.742 44.812 28.188 1 88.94 85 ARG A CA 1
ATOM 656 C C . ARG A 1 85 ? 5.672 44.188 29.578 1 88.94 85 ARG A C 1
ATOM 658 O O . ARG A 1 85 ? 6.348 43.188 29.844 1 88.94 85 ARG A O 1
ATOM 665 N N . GLN A 1 86 ? 4.961 44.906 30.391 1 90.88 86 GLN A N 1
ATOM 666 C CA . GLN A 1 86 ? 4.695 44.312 31.688 1 90.88 86 GLN A CA 1
ATOM 667 C C . GLN A 1 86 ? 3.766 43.094 31.578 1 90.88 86 GLN A C 1
ATOM 669 O O . GLN A 1 86 ? 2.766 43.156 30.859 1 90.88 86 GLN A O 1
ATOM 674 N N . PRO A 1 87 ? 4.199 42.094 32.281 1 93.5 87 PRO A N 1
ATOM 675 C CA . PRO A 1 87 ? 3.301 40.938 32.281 1 93.5 87 PRO A CA 1
ATOM 676 C C . PRO A 1 87 ? 1.898 41.281 32.781 1 93.5 87 PRO A C 1
ATOM 678 O O . PRO A 1 87 ? 1.743 42.156 33.625 1 93.5 87 PRO A O 1
ATOM 681 N N . ARG A 1 88 ? 0.916 40.656 32.188 1 92.25 88 ARG A N 1
ATOM 682 C CA . ARG A 1 88 ? -0.476 40.844 32.594 1 92.25 88 ARG A CA 1
ATOM 683 C C . ARG A 1 88 ? -1.258 39.531 32.469 1 92.25 88 ARG A C 1
ATOM 685 O O . ARG A 1 88 ? -0.975 38.719 31.578 1 92.25 88 ARG A O 1
ATOM 692 N N . PRO A 1 89 ? -2.191 39.406 33.344 1 91.62 89 PRO A N 1
ATOM 693 C CA . PRO A 1 89 ? -2.979 38.188 33.219 1 91.62 89 PRO A CA 1
ATOM 694 C C . PRO A 1 89 ? -3.898 38.156 32 1 91.62 89 PRO A C 1
ATOM 696 O O . PRO A 1 89 ? -4.531 39.156 31.703 1 91.62 89 PRO A O 1
ATOM 699 N N . ILE A 1 90 ? -3.826 37.094 31.281 1 94.19 90 ILE A N 1
ATOM 700 C CA . ILE A 1 90 ? -4.77 36.812 30.203 1 94.19 90 ILE A CA 1
ATOM 701 C C . ILE A 1 90 ? -5.551 35.562 30.5 1 94.19 90 ILE A C 1
ATOM 703 O O . ILE A 1 90 ? -4.996 34.438 30.469 1 94.19 90 ILE A O 1
ATOM 707 N N . ARG A 1 91 ? -6.848 35.688 30.781 1 90.88 91 ARG A N 1
ATOM 708 C CA . ARG A 1 91 ? -7.633 34.562 31.219 1 90.88 91 ARG A CA 1
ATOM 709 C C . ARG A 1 91 ? -8.766 34.25 30.234 1 90.88 91 ARG A C 1
ATOM 711 O O . ARG A 1 91 ? -9.359 33.188 30.281 1 90.88 91 ARG A O 1
ATOM 718 N N . SER A 1 92 ? -9.078 35.25 29.406 1 92.44 92 SER A N 1
ATOM 719 C CA . SER A 1 92 ? -10.133 35.062 28.406 1 92.44 92 SER A CA 1
ATOM 720 C C . SER A 1 92 ? -9.859 35.906 27.156 1 92.44 92 SER A C 1
ATOM 722 O O . SER A 1 92 ? -8.891 36.656 27.125 1 92.44 92 SER A O 1
ATOM 724 N N . ALA A 1 93 ? -10.766 35.719 26.172 1 94.12 93 ALA A N 1
ATOM 725 C CA . ALA A 1 93 ? -10.648 36.469 24.938 1 94.12 93 ALA A CA 1
ATOM 726 C C . ALA A 1 93 ? -10.82 37.969 25.188 1 94.12 93 ALA A C 1
ATOM 728 O O . ALA A 1 93 ? -10.281 38.781 24.438 1 94.12 93 ALA A O 1
ATOM 729 N N . ASP A 1 94 ? -11.5 38.312 26.25 1 94 94 ASP A N 1
ATOM 730 C CA . ASP A 1 94 ? -11.766 39.719 26.578 1 94 94 ASP A CA 1
ATOM 731 C C . ASP A 1 94 ? -10.484 40.438 26.984 1 94 94 ASP A C 1
ATOM 733 O O . ASP A 1 94 ? -10.43 41.688 26.984 1 94 94 ASP A O 1
ATOM 737 N N . ASP A 1 95 ? -9.516 39.688 27.344 1 94.81 95 ASP A N 1
ATOM 738 C CA . ASP A 1 95 ? -8.258 40.281 27.812 1 94.81 95 ASP A CA 1
ATOM 739 C C . ASP A 1 95 ? -7.309 40.531 26.641 1 94.81 95 ASP A C 1
ATOM 741 O O . ASP A 1 95 ? -6.211 41.062 26.828 1 94.81 95 ASP A O 1
ATOM 745 N N . LEU A 1 96 ? -7.664 40.125 25.453 1 94.75 96 LEU A N 1
ATOM 746 C CA . LEU A 1 96 ? -6.824 40.312 24.266 1 94.75 96 LEU A CA 1
ATOM 747 C C . LEU A 1 96 ? -7.109 41.656 23.609 1 94.75 96 LEU A C 1
ATOM 749 O O . LEU A 1 96 ? -8.266 42.062 23.531 1 94.75 96 LEU A O 1
ATOM 753 N N . ASP A 1 97 ? -6.039 42.281 23.172 1 93.12 97 ASP A N 1
ATOM 754 C CA . ASP A 1 97 ? -6.23 43.562 22.453 1 93.12 97 ASP A CA 1
ATOM 755 C C . ASP A 1 97 ? -6.453 43.312 20.969 1 93.12 97 ASP A C 1
ATOM 757 O O . ASP A 1 97 ? -6.551 42.156 20.516 1 93.12 97 ASP A O 1
ATOM 761 N N . ASP A 1 98 ? -6.566 44.375 20.141 1 91.81 98 ASP A N 1
ATOM 762 C CA . ASP A 1 98 ? -6.953 44.281 18.734 1 91.81 98 ASP A CA 1
ATOM 763 C C . ASP A 1 98 ? -5.883 43.594 17.906 1 91.81 98 ASP A C 1
ATOM 765 O O . ASP A 1 98 ? -6.203 42.781 17.016 1 91.81 98 ASP A O 1
ATOM 769 N N . ILE A 1 99 ? -4.609 43.875 18.188 1 92.19 99 ILE A N 1
ATOM 770 C CA . ILE A 1 99 ? -3.518 43.281 17.406 1 92.19 99 ILE A CA 1
ATOM 771 C C . ILE A 1 99 ? -3.432 41.781 17.703 1 92.19 99 ILE A C 1
ATOM 773 O O . ILE A 1 99 ? -3.219 40.969 16.797 1 92.19 99 ILE A O 1
ATOM 777 N N . GLN A 1 100 ? -3.611 41.469 18.969 1 94.75 100 GLN A N 1
ATOM 778 C CA . GLN A 1 100 ? -3.59 40.094 19.375 1 94.75 100 GLN A CA 1
ATOM 779 C C . GLN A 1 100 ? -4.762 39.312 18.766 1 94.75 100 GLN A C 1
ATOM 781 O O . GLN A 1 100 ? -4.586 38.188 18.266 1 94.75 100 GLN A O 1
ATOM 786 N N . LEU A 1 101 ? -5.91 39.875 18.766 1 94.94 101 LEU A N 1
ATOM 787 C CA . LEU A 1 101 ? -7.09 39.281 18.156 1 94.94 101 LEU A CA 1
ATOM 788 C C . LEU A 1 101 ? -6.902 39.125 16.641 1 94.94 101 LEU A C 1
ATOM 790 O O . LEU A 1 101 ? -7.32 38.094 16.062 1 94.94 101 LEU A O 1
ATOM 794 N N . LYS A 1 102 ? -6.344 40.062 16.047 1 93.25 102 LYS A N 1
ATOM 795 C CA . LYS A 1 102 ? -6.059 39.969 14.625 1 93.25 102 LYS A CA 1
ATOM 796 C C . LYS A 1 102 ? -5.156 38.781 14.32 1 93.25 102 LYS A C 1
ATOM 798 O O . LYS A 1 102 ? -5.379 38.062 13.344 1 93.25 102 LYS A O 1
ATOM 803 N N . ARG A 1 103 ? -4.141 38.625 15.156 1 96.12 103 ARG A N 1
ATOM 804 C CA . ARG A 1 103 ? -3.223 37.5 14.938 1 96.12 103 ARG A CA 1
ATOM 805 C C . ARG A 1 103 ? -3.938 36.188 15.086 1 96.12 103 ARG A C 1
ATOM 807 O O . ARG A 1 103 ? -3.715 35.25 14.305 1 96.12 103 ARG A O 1
ATOM 814 N N . CYS A 1 104 ? -4.762 36.094 16.094 1 96.25 104 CYS A N 1
ATOM 815 C CA . CYS A 1 104 ? -5.559 34.906 16.266 1 96.25 104 CYS A CA 1
ATOM 816 C C . CYS A 1 104 ? -6.449 34.656 15.055 1 96.25 104 CYS A C 1
ATOM 818 O O . CYS A 1 104 ? -6.605 33.531 14.602 1 96.25 104 CYS A O 1
ATOM 820 N N . PHE A 1 105 ? -7.016 35.719 14.492 1 95.56 105 PHE A N 1
ATOM 821 C CA . PHE A 1 105 ? -7.84 35.625 13.297 1 95.56 105 PHE A CA 1
ATOM 822 C C . PHE A 1 105 ? -7.031 35.125 12.117 1 95.56 105 PHE A C 1
ATOM 824 O O . PHE A 1 105 ? -7.504 34.25 11.367 1 95.56 105 PHE A O 1
ATOM 831 N N . GLU A 1 106 ? -5.855 35.594 11.969 1 94.94 106 GLU A N 1
ATOM 832 C CA . GLU A 1 106 ? -4.98 35.156 10.883 1 94.94 106 GLU A CA 1
ATOM 833 C C . GLU A 1 106 ? -4.641 33.656 11.016 1 94.94 106 GLU A C 1
ATOM 835 O O . GLU A 1 106 ? -4.598 32.938 10.016 1 94.94 106 GLU A O 1
ATOM 840 N N . ILE A 1 107 ? -4.367 33.25 12.219 1 96.12 107 ILE A N 1
ATOM 841 C CA . ILE A 1 107 ? -4.059 31.844 12.469 1 96.12 107 ILE A CA 1
ATOM 842 C C . ILE A 1 107 ? -5.254 30.984 12.086 1 96.12 107 ILE A C 1
ATOM 844 O O . ILE A 1 107 ? -5.098 29.984 11.375 1 96.12 107 ILE A O 1
ATOM 848 N N . LEU A 1 108 ? -6.43 31.391 12.523 1 96.19 108 LEU A N 1
ATOM 849 C CA . LEU A 1 108 ? -7.629 30.625 12.211 1 96.19 108 LEU A CA 1
ATOM 850 C C . LEU A 1 108 ? -7.895 30.609 10.703 1 96.19 108 LEU A C 1
ATOM 852 O O . LEU A 1 108 ? -8.242 29.578 10.141 1 96.19 108 LEU A O 1
ATOM 856 N N . HIS A 1 109 ? -7.746 31.75 10.117 1 94.44 109 HIS A N 1
ATOM 857 C CA . HIS A 1 109 ? -7.984 31.828 8.68 1 94.44 109 HIS A CA 1
ATOM 858 C C . HIS A 1 109 ? -7.02 30.938 7.906 1 94.44 109 HIS A C 1
ATOM 860 O O . HIS A 1 109 ? -7.422 30.281 6.949 1 94.44 109 HIS A O 1
ATOM 866 N N . ALA A 1 110 ? -5.781 30.984 8.281 1 93.88 110 ALA A N 1
ATOM 867 C CA . ALA A 1 110 ? -4.801 30.109 7.652 1 93.88 110 ALA A CA 1
ATOM 868 C C . ALA A 1 110 ? -5.188 28.641 7.82 1 93.88 110 ALA A C 1
ATOM 870 O O . ALA A 1 110 ? -5.02 27.844 6.898 1 93.88 110 ALA A O 1
ATOM 871 N N . CYS A 1 111 ? -5.613 28.328 9.008 1 95.25 111 CYS A N 1
ATOM 872 C CA . CYS A 1 111 ? -6.086 26.969 9.273 1 95.25 111 CYS A CA 1
ATOM 873 C C . CYS A 1 111 ? -7.234 26.609 8.344 1 95.25 111 CYS A C 1
ATOM 875 O O . CYS A 1 111 ? -7.23 25.531 7.738 1 95.25 111 CYS A O 1
ATOM 877 N N . HIS A 1 112 ? -8.195 27.516 8.195 1 93.94 112 HIS A N 1
ATOM 878 C CA . HIS A 1 112 ? -9.344 27.297 7.324 1 93.94 112 HIS A CA 1
ATOM 879 C C . HIS A 1 112 ? -8.914 27.141 5.871 1 93.94 112 HIS A C 1
ATOM 881 O O . HIS A 1 112 ? -9.406 26.266 5.16 1 93.94 112 HIS A O 1
ATOM 887 N N . LYS A 1 113 ? -8.016 27.953 5.492 1 91.25 113 LYS A N 1
ATOM 888 C CA . LYS A 1 113 ? -7.551 27.922 4.109 1 91.25 113 LYS A CA 1
ATOM 889 C C . LYS A 1 113 ? -6.859 26.609 3.783 1 91.25 113 LYS A C 1
ATOM 891 O O . LYS A 1 113 ? -6.945 26.109 2.654 1 91.25 113 LYS A O 1
ATOM 896 N N . ALA A 1 114 ? -6.223 26.094 4.719 1 90.5 114 ALA A N 1
ATOM 897 C CA . ALA A 1 114 ? -5.535 24.812 4.52 1 90.5 114 ALA A CA 1
ATOM 898 C C . ALA A 1 114 ? -6.535 23.672 4.387 1 90.5 114 ALA A C 1
ATOM 900 O O . ALA A 1 114 ? -6.289 22.703 3.664 1 90.5 114 ALA A O 1
ATOM 901 N N . SER A 1 115 ? -7.605 23.766 5.117 1 86.75 115 SER A N 1
ATOM 902 C CA . SER A 1 115 ? -8.586 22.688 5.18 1 86.75 115 SER A CA 1
ATOM 903 C C . SER A 1 115 ? -9.625 22.812 4.074 1 86.75 115 SER A C 1
ATOM 905 O O . SER A 1 115 ? -10.188 21.812 3.623 1 86.75 115 SER A O 1
ATOM 907 N N . GLU A 1 116 ? -9.969 24.016 3.797 1 83.81 116 GLU A N 1
ATOM 908 C CA . GLU A 1 116 ? -11 24.281 2.795 1 83.81 116 GLU A CA 1
ATOM 909 C C . GLU A 1 116 ? -10.5 25.281 1.757 1 83.81 116 GLU A C 1
ATOM 911 O O . GLU A 1 116 ? -10.125 26.406 2.1 1 83.81 116 GLU A O 1
ATOM 916 N N . VAL A 1 117 ? -10.594 24.891 0.478 1 76.56 117 VAL A N 1
ATOM 917 C CA . VAL A 1 117 ? -10.07 25.719 -0.601 1 76.56 117 VAL A CA 1
ATOM 918 C C . VAL A 1 117 ? -10.883 27.016 -0.697 1 76.56 117 VAL A C 1
ATOM 920 O O . VAL A 1 117 ? -10.336 28.078 -1.01 1 76.56 117 VAL A O 1
ATOM 923 N N . ASP A 1 118 ? -12.078 26.969 -0.266 1 84.56 118 ASP A N 1
ATOM 924 C CA . ASP A 1 118 ? -12.945 28.125 -0.472 1 84.56 118 ASP A CA 1
ATOM 925 C C . ASP A 1 118 ? -13.141 28.906 0.825 1 84.56 118 ASP A C 1
ATOM 927 O O . ASP A 1 118 ? -14.133 29.609 0.99 1 84.56 118 ASP A O 1
ATOM 931 N N . ALA A 1 119 ? -12.242 28.781 1.661 1 88.62 119 ALA A N 1
ATOM 932 C CA . ALA A 1 119 ? -12.344 29.531 2.914 1 88.62 119 ALA A CA 1
ATOM 933 C C . ALA A 1 119 ? -12.281 31.031 2.668 1 88.62 119 ALA A C 1
ATOM 935 O O . ALA A 1 119 ? -11.438 31.5 1.902 1 88.62 119 ALA A O 1
ATOM 936 N N . THR A 1 120 ? -13.227 31.781 3.279 1 90.25 120 THR A N 1
ATOM 937 C CA . THR A 1 120 ? -13.266 33.219 3.158 1 90.25 120 THR A CA 1
ATOM 938 C C . THR A 1 120 ? -13.047 33.906 4.516 1 90.25 120 THR A C 1
ATOM 940 O O . THR A 1 120 ? -13.125 33.219 5.555 1 90.25 120 THR A O 1
ATOM 943 N N . LEU A 1 121 ? -12.836 35.188 4.438 1 92.5 121 LEU A N 1
ATOM 944 C CA . LEU A 1 121 ? -12.68 35.938 5.672 1 92.5 121 LEU A CA 1
ATOM 945 C C . LEU A 1 121 ? -13.992 36 6.453 1 92.5 121 LEU A C 1
ATOM 947 O O . LEU A 1 121 ? -13.984 35.969 7.688 1 92.5 121 LEU A O 1
ATOM 951 N N . ILE A 1 122 ? -15.062 35.938 5.711 1 90.81 122 ILE A N 1
ATOM 952 C CA . ILE A 1 122 ? -16.375 35.969 6.34 1 90.81 122 ILE A CA 1
ATOM 953 C C . ILE A 1 122 ? -16.609 34.688 7.113 1 90.81 122 ILE A C 1
ATOM 955 O O . ILE A 1 122 ? -17.031 34.688 8.266 1 90.81 122 ILE A O 1
ATOM 959 N N . SER A 1 123 ? -16.297 33.625 6.496 1 90.69 123 SER A N 1
ATOM 960 C CA . SER A 1 123 ? -16.5 32.344 7.176 1 90.69 123 SER A CA 1
ATOM 961 C C . SER A 1 123 ? -15.594 32.25 8.398 1 90.69 123 SER A C 1
ATOM 963 O O . SER A 1 123 ? -15.984 31.641 9.406 1 90.69 123 SER A O 1
ATOM 965 N N . THR A 1 124 ? -14.438 32.75 8.297 1 93.38 124 THR A N 1
ATOM 966 C CA . THR A 1 124 ? -13.531 32.75 9.438 1 93.38 124 THR A CA 1
ATOM 967 C C . THR A 1 124 ? -14.117 33.562 10.586 1 93.38 124 THR A C 1
ATOM 969 O O . THR A 1 124 ? -14.086 33.125 11.742 1 93.38 124 THR A O 1
ATOM 972 N N . ARG A 1 125 ? -14.641 34.75 10.234 1 93.62 125 ARG A N 1
ATOM 973 C CA . ARG A 1 125 ? -15.25 35.594 11.25 1 93.62 125 ARG A CA 1
ATOM 974 C C . ARG A 1 125 ? -16.375 34.875 11.969 1 93.62 125 ARG A C 1
ATOM 976 O O . ARG A 1 125 ? -16.484 34.938 13.195 1 93.62 125 ARG A O 1
ATOM 983 N N . GLU A 1 126 ? -17.094 34.125 11.25 1 92 126 GLU A N 1
ATOM 984 C CA . GLU A 1 126 ? -18.266 33.438 11.797 1 92 126 GLU A CA 1
ATOM 985 C C . GLU A 1 126 ? -17.844 32.344 12.797 1 92 126 GLU A C 1
ATOM 987 O O . GLU A 1 126 ? -18.609 31.984 13.688 1 92 126 GLU A O 1
ATOM 992 N N . THR A 1 127 ? -16.641 31.938 12.688 1 93.81 127 THR A N 1
ATOM 993 C CA . THR A 1 127 ? -16.219 30.844 13.555 1 93.81 127 THR A CA 1
ATOM 994 C C . THR A 1 127 ? -15.203 31.328 14.594 1 93.81 127 THR A C 1
ATOM 996 O O . THR A 1 127 ? -14.703 30.547 15.398 1 93.81 127 THR A O 1
ATOM 999 N N . MET A 1 128 ? -14.914 32.562 14.586 1 95.5 128 MET A N 1
ATOM 1000 C CA . MET A 1 128 ? -13.844 33.125 15.414 1 95.5 128 MET A CA 1
ATOM 1001 C C . MET A 1 128 ? -14.156 32.969 16.891 1 95.5 128 MET A C 1
ATOM 1003 O O . MET A 1 128 ? -13.289 32.594 17.688 1 95.5 128 MET A O 1
ATOM 1007 N N . GLU A 1 129 ? -15.406 33.25 17.297 1 95.88 129 GLU A N 1
ATOM 1008 C CA . GLU A 1 129 ? -15.766 33.125 18.719 1 95.88 129 GLU A CA 1
ATOM 1009 C C . GLU A 1 129 ? -15.625 31.703 19.219 1 95.88 129 GLU A C 1
ATOM 1011 O O . GLU A 1 129 ? -15.156 31.469 20.344 1 95.88 129 GLU A O 1
ATOM 1016 N N . TYR A 1 130 ? -16.047 30.797 18.391 1 94.19 130 TYR A N 1
ATOM 1017 C CA . TYR A 1 130 ? -15.883 29.391 18.75 1 94.19 130 TYR A CA 1
ATOM 1018 C C . TYR A 1 130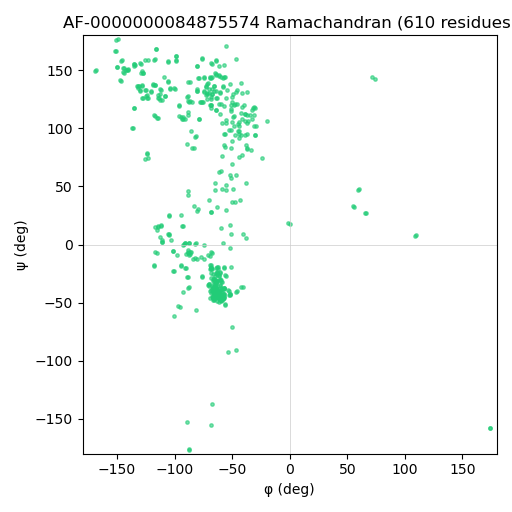 ? -14.406 29.047 18.922 1 94.19 130 TYR A C 1
ATOM 1020 O O . TYR A 1 130 ? -14.047 28.281 19.812 1 94.19 130 TYR A O 1
ATOM 1028 N N . PHE A 1 131 ? -13.617 29.594 18.062 1 96.88 131 PHE A N 1
ATOM 1029 C CA . PHE A 1 131 ? -12.18 29.359 18.109 1 96.88 131 PHE A CA 1
ATOM 1030 C C . PHE A 1 131 ? -11.594 29.906 19.406 1 96.88 131 PHE A C 1
ATOM 1032 O O . PHE A 1 131 ? -10.852 29.203 20.109 1 96.88 131 PHE A O 1
ATOM 1039 N N . LEU A 1 132 ? -11.906 31.109 19.766 1 96.62 132 LEU A N 1
ATOM 1040 C CA . LEU A 1 132 ? -11.391 31.703 20.984 1 96.62 132 LEU A CA 1
ATOM 1041 C C . LEU A 1 132 ? -11.859 30.938 22.219 1 96.62 132 LEU A C 1
ATOM 1043 O O . LEU A 1 132 ? -11.094 30.75 23.156 1 96.62 132 LEU A O 1
ATOM 1047 N N . ASP A 1 133 ? -13.086 30.484 22.172 1 95.44 133 ASP A N 1
ATOM 1048 C CA . ASP A 1 133 ? -13.586 29.641 23.266 1 95.44 133 ASP A CA 1
ATOM 1049 C C . ASP A 1 133 ? -12.742 28.375 23.422 1 95.44 133 ASP A C 1
ATOM 1051 O O . ASP A 1 133 ? -12.422 27.984 24.547 1 95.44 133 ASP A O 1
ATOM 1055 N N . ALA A 1 134 ? -12.43 27.781 22.344 1 96.56 134 ALA A N 1
ATOM 1056 C CA . ALA A 1 134 ? -11.625 26.578 22.359 1 96.56 134 ALA A CA 1
ATOM 1057 C C . ALA A 1 134 ? -10.219 26.844 22.891 1 96.56 134 ALA A C 1
ATOM 1059 O O . ALA A 1 134 ? -9.648 26.031 23.609 1 96.56 134 ALA A O 1
ATOM 1060 N N . VAL A 1 135 ? -9.633 27.953 22.5 1 96.75 135 VAL A N 1
ATOM 1061 C CA . VAL A 1 135 ? -8.289 28.344 22.922 1 96.75 135 VAL A CA 1
ATOM 1062 C C . VAL A 1 135 ? -8.234 28.453 24.438 1 96.75 135 VAL A C 1
ATOM 1064 O O . VAL A 1 135 ? -7.266 28.016 25.062 1 96.75 135 VAL A O 1
ATOM 1067 N N . PHE A 1 136 ? -9.203 28.922 25.047 1 95.62 136 PHE A N 1
ATOM 1068 C CA . PHE A 1 136 ? -9.156 29.203 26.484 1 95.62 136 PHE A CA 1
ATOM 1069 C C . PHE A 1 136 ? -9.852 28.109 27.281 1 95.62 136 PHE A C 1
ATOM 1071 O O . PHE A 1 136 ? -9.859 28.141 28.5 1 95.62 136 PHE A O 1
ATOM 1078 N N . SER A 1 137 ? -10.438 27.234 26.516 1 92.88 137 SER A N 1
ATOM 1079 C CA . SER A 1 137 ? -11.133 26.156 27.219 1 92.88 137 SER A CA 1
ATOM 1080 C C . SER A 1 137 ? -10.172 25.359 28.094 1 92.88 137 SER A C 1
ATOM 1082 O O . SER A 1 137 ? -9.188 24.797 27.609 1 92.88 137 SER A O 1
ATOM 1084 N N . ASP A 1 138 ? -10.438 25.312 29.406 1 88.06 138 ASP A N 1
ATOM 1085 C CA . ASP A 1 138 ? -9.68 24.547 30.391 1 88.06 138 ASP A CA 1
ATOM 1086 C C . ASP A 1 138 ? -8.195 24.906 30.344 1 88.06 138 ASP A C 1
ATOM 1088 O O . ASP A 1 138 ? -7.336 24.031 30.438 1 88.06 138 ASP A O 1
ATOM 1092 N N . TRP A 1 139 ? -7.926 26.141 30.031 1 89.88 139 TRP A N 1
ATOM 1093 C CA . TRP A 1 139 ? -6.547 26.594 29.891 1 89.88 139 TRP A CA 1
ATOM 1094 C C . TRP A 1 139 ? -6.406 28.062 30.312 1 89.88 139 TRP A C 1
ATOM 1096 O O . TRP A 1 139 ? -7.305 28.859 30.094 1 89.88 139 TRP A O 1
ATOM 1106 N N . ALA A 1 140 ? -5.289 28.266 30.953 1 84.62 140 ALA A N 1
ATOM 1107 C CA . ALA A 1 140 ? -4.965 29.641 31.344 1 84.62 140 ALA A CA 1
ATOM 1108 C C . ALA A 1 140 ? -3.521 29.984 30.984 1 84.62 140 ALA A C 1
ATOM 1110 O O . ALA A 1 140 ? -2.623 29.156 31.141 1 84.62 140 ALA A O 1
ATOM 1111 N N . ALA A 1 141 ? -3.385 31.188 30.438 1 88.88 141 ALA A N 1
ATOM 1112 C CA . ALA A 1 141 ? -2.072 31.625 29.969 1 88.88 141 ALA A CA 1
ATOM 1113 C C . ALA A 1 141 ? -1.062 31.641 31.109 1 88.88 141 ALA A C 1
ATOM 1115 O O . ALA A 1 141 ? 0.14 31.484 30.891 1 88.88 141 ALA A O 1
ATOM 1116 N N . ASP A 1 142 ? -1.478 31.922 32.344 1 81.25 142 ASP A N 1
ATOM 1117 C CA . ASP A 1 142 ? -0.6 32.031 33.5 1 81.25 142 ASP A CA 1
ATOM 1118 C C . ASP A 1 142 ? -0.39 30.656 34.156 1 81.25 142 ASP A C 1
ATOM 1120 O O . ASP A 1 142 ? 0.303 30.547 35.156 1 81.25 142 ASP A O 1
ATOM 1124 N N . GLY A 1 143 ? -0.974 29.703 33.594 1 78.62 143 GLY A N 1
ATOM 1125 C CA . GLY A 1 143 ? -0.819 28.375 34.156 1 78.62 143 GLY A CA 1
ATOM 1126 C C . GLY A 1 143 ? 0.526 27.734 33.844 1 78.62 143 GLY A C 1
ATOM 1127 O O . GLY A 1 143 ? 1.306 28.281 33.062 1 78.62 143 GLY A O 1
ATOM 1128 N N . ASN A 1 144 ? 0.87 26.75 34.656 1 78.44 144 ASN A N 1
ATOM 1129 C CA . ASN A 1 144 ? 2.148 26.047 34.531 1 78.44 144 ASN A CA 1
ATOM 1130 C C . ASN A 1 144 ? 2.035 24.812 33.656 1 78.44 144 ASN A C 1
ATOM 1132 O O . ASN A 1 144 ? 2.959 24 33.594 1 78.44 144 ASN A O 1
ATOM 1136 N N . ASP A 1 145 ? 0.973 24.844 32.969 1 80.44 145 ASP A N 1
ATOM 1137 C CA . ASP A 1 145 ? 0.799 23.641 32.156 1 80.44 145 ASP A CA 1
ATOM 1138 C C . ASP A 1 145 ? 1.787 23.625 31 1 80.44 145 ASP A C 1
ATOM 1140 O O . ASP A 1 145 ? 2.023 24.656 30.359 1 80.44 145 ASP A O 1
ATOM 1144 N N . VAL A 1 146 ? 2.465 22.484 30.875 1 85.25 146 VAL A N 1
ATOM 1145 C CA . VAL A 1 146 ? 3.363 22.297 29.734 1 85.25 146 VAL A CA 1
ATOM 1146 C C . VAL A 1 146 ? 2.553 22.172 28.453 1 85.25 146 VAL A C 1
ATOM 1148 O O . VAL A 1 146 ? 1.577 21.422 28.391 1 85.25 146 VAL A O 1
ATOM 1151 N N . MET A 1 147 ? 2.789 23.062 27.531 1 87.38 147 MET A N 1
ATOM 1152 C CA . MET A 1 147 ? 2.137 23 26.234 1 87.38 147 MET A CA 1
ATOM 1153 C C . MET A 1 147 ? 2.936 22.141 25.266 1 87.38 147 MET A C 1
ATOM 1155 O O . MET A 1 147 ? 4.141 22.328 25.109 1 87.38 147 MET A O 1
ATOM 1159 N N . THR A 1 148 ? 2.256 21.109 24.734 1 89.38 148 THR A N 1
ATOM 1160 C CA . THR A 1 148 ? 2.896 20.234 23.766 1 89.38 148 THR A CA 1
ATOM 1161 C C . THR A 1 148 ? 2.223 20.359 22.391 1 89.38 148 THR A C 1
ATOM 1163 O O . THR A 1 148 ? 0.995 20.438 22.312 1 89.38 148 THR A O 1
ATOM 1166 N N . MET A 1 149 ? 3.053 20.578 21.406 1 92.19 149 MET A N 1
ATOM 1167 C CA . MET A 1 149 ? 2.533 20.609 20.047 1 92.19 149 MET A CA 1
ATOM 1168 C C . MET A 1 149 ? 1.826 19.297 19.703 1 92.19 149 MET A C 1
ATOM 1170 O O . MET A 1 149 ? 2.312 18.219 20.031 1 92.19 149 MET A O 1
ATOM 1174 N N . PRO A 1 150 ? 0.702 19.484 19.094 1 92 150 PRO A N 1
ATOM 1175 C CA . PRO A 1 150 ? 0.02 18.25 18.703 1 92 150 PRO A CA 1
ATOM 1176 C C . PRO A 1 150 ? 0.841 17.406 17.734 1 92 150 PRO A C 1
ATOM 1178 O O . PRO A 1 150 ? 1.595 17.953 16.922 1 92 150 PRO A O 1
ATOM 1181 N N . GLU A 1 151 ? 0.69 16.078 17.906 1 90.94 151 GLU A N 1
ATOM 1182 C CA . GLU A 1 151 ? 1.35 15.148 17 1 90.94 151 GLU A CA 1
ATOM 1183 C C . GLU A 1 151 ? 0.383 14.625 15.938 1 90.94 151 GLU A C 1
ATOM 1185 O O . GLU A 1 151 ? -0.778 14.344 16.234 1 90.94 151 GLU A O 1
ATOM 1190 N N . MET A 1 152 ? 0.92 14.664 14.742 1 89.75 152 MET A N 1
ATOM 1191 C CA . MET A 1 152 ? 0.129 14.031 13.688 1 89.75 152 MET A CA 1
ATOM 1192 C C . MET A 1 152 ? 0.327 12.523 13.688 1 89.75 152 MET A C 1
ATOM 1194 O O . MET A 1 152 ? 1.302 12.016 13.125 1 89.75 152 MET A O 1
ATOM 1198 N N . ASP A 1 153 ? -0.471 11.781 14.344 1 91.62 153 ASP A N 1
ATOM 1199 C CA . ASP A 1 153 ? -0.411 10.32 14.414 1 91.62 153 ASP A CA 1
ATOM 1200 C C . ASP A 1 153 ? -1.803 9.703 14.281 1 91.62 153 ASP A C 1
ATOM 1202 O O . ASP A 1 153 ? -2.576 9.695 15.242 1 91.62 153 ASP A O 1
ATOM 1206 N N . PHE A 1 154 ? -2.055 9.242 13.086 1 93.06 154 PHE A N 1
ATOM 1207 C CA . PHE A 1 154 ? -3.348 8.594 12.898 1 93.06 154 PHE A CA 1
ATOM 1208 C C . PHE A 1 154 ? -3.238 7.449 11.898 1 93.06 154 PHE A C 1
ATOM 1210 O O . PHE A 1 154 ? -2.244 7.34 11.172 1 93.06 154 PHE A O 1
ATOM 1217 N N . VAL A 1 155 ? -4.176 6.516 11.953 1 94.06 155 VAL A N 1
ATOM 1218 C CA . VAL A 1 155 ? -4.352 5.406 11.023 1 94.06 155 VAL A CA 1
ATOM 1219 C C . VAL A 1 155 ? -5.758 5.441 10.438 1 94.06 155 VAL A C 1
ATOM 1221 O O . VAL A 1 155 ? -6.738 5.613 11.164 1 94.06 155 VAL A O 1
ATOM 1224 N N . VAL A 1 156 ? -5.809 5.43 9.125 1 93.69 156 VAL A N 1
ATOM 1225 C CA . VAL A 1 156 ? -7.09 5.367 8.438 1 93.69 156 VAL A CA 1
ATOM 1226 C C . VAL A 1 156 ? -7.184 4.074 7.629 1 93.69 156 VAL A C 1
ATOM 1228 O O . VAL A 1 156 ? -6.199 3.639 7.023 1 93.69 156 VAL A O 1
ATOM 1231 N N . ARG A 1 157 ? -8.336 3.463 7.703 1 93.75 157 ARG A N 1
ATOM 1232 C CA . ARG A 1 157 ? -8.578 2.236 6.949 1 93.75 157 ARG A CA 1
ATOM 1233 C C . ARG A 1 157 ? -9.883 2.324 6.168 1 93.75 157 ARG A C 1
ATOM 1235 O O . ARG A 1 157 ? -10.875 2.857 6.664 1 93.75 157 ARG A O 1
ATOM 1242 N N . GLY A 1 158 ? -9.828 1.961 4.941 1 93.12 158 GLY A N 1
ATOM 1243 C CA . GLY A 1 158 ? -11 1.841 4.082 1 93.12 158 GLY A CA 1
ATOM 1244 C C . GLY A 1 158 ? -11.062 0.515 3.348 1 93.12 158 GLY A C 1
ATOM 1245 O O . GLY A 1 158 ? -10.055 -0.179 3.215 1 93.12 158 GLY A O 1
ATOM 1246 N N . TYR A 1 159 ? -12.242 0.146 2.98 1 93.56 159 TYR A N 1
ATOM 1247 C CA . TYR A 1 159 ? -12.406 -1.089 2.221 1 93.56 159 TYR A CA 1
ATOM 1248 C C . TYR A 1 159 ? -13.617 -1.006 1.297 1 93.56 159 TYR A C 1
ATOM 1250 O O . TYR A 1 159 ? -14.531 -0.212 1.529 1 93.56 159 TYR A O 1
ATOM 1258 N N . LEU A 1 160 ? -13.555 -1.742 0.238 1 92.88 160 LEU A N 1
ATOM 1259 C CA . LEU A 1 160 ? -14.672 -1.916 -0.687 1 92.88 160 LEU A CA 1
ATOM 1260 C C . LEU A 1 160 ? -14.695 -3.332 -1.251 1 92.88 160 LEU A C 1
ATOM 1262 O O . LEU A 1 160 ? -13.648 -3.988 -1.335 1 92.88 160 LEU A O 1
ATOM 1266 N N . ARG A 1 161 ? -15.883 -3.738 -1.59 1 92 161 ARG A N 1
ATOM 1267 C CA . ARG A 1 161 ? -15.984 -5.02 -2.281 1 92 161 ARG A CA 1
ATOM 1268 C C . ARG A 1 161 ? -15.383 -4.934 -3.682 1 92 161 ARG A C 1
ATOM 1270 O O . ARG A 1 161 ? -15.852 -4.156 -4.516 1 92 161 ARG A O 1
ATOM 1277 N N . ALA A 1 162 ? -14.391 -5.742 -3.895 1 89.19 162 ALA A N 1
ATOM 1278 C CA . ALA A 1 162 ? -13.656 -5.684 -5.156 1 89.19 162 ALA A CA 1
ATOM 1279 C C . ALA A 1 162 ? -14.102 -6.801 -6.098 1 89.19 162 ALA A C 1
ATOM 1281 O O . ALA A 1 162 ? -13.859 -6.734 -7.305 1 89.19 162 ALA A O 1
ATOM 1282 N N . GLY A 1 163 ? -14.656 -7.848 -5.508 1 88.62 163 GLY A N 1
ATOM 1283 C CA . GLY A 1 163 ? -15.062 -9 -6.305 1 88.62 163 GLY A CA 1
ATOM 1284 C C . GLY A 1 163 ? -15.539 -10.164 -5.469 1 88.62 163 GLY A C 1
ATOM 1285 O O . GLY A 1 163 ? -16.109 -9.977 -4.387 1 88.62 163 GLY A O 1
ATOM 1286 N N . ASN A 1 164 ? -15.438 -11.375 -6.176 1 87 164 ASN A N 1
ATOM 1287 C CA . ASN A 1 164 ? -15.883 -12.602 -5.523 1 87 164 ASN A CA 1
ATOM 1288 C C . ASN A 1 164 ? -14.883 -13.742 -5.727 1 87 164 ASN A C 1
ATOM 1290 O O . ASN A 1 164 ? -14.055 -13.688 -6.637 1 87 164 ASN A O 1
ATOM 1294 N N . ILE A 1 165 ? -14.945 -14.641 -4.812 1 84.62 165 ILE A N 1
ATOM 1295 C CA . ILE A 1 165 ? -14.094 -15.82 -4.922 1 84.62 165 ILE A CA 1
ATOM 1296 C C . ILE A 1 165 ? -14.898 -17.078 -4.609 1 84.62 165 ILE A C 1
ATOM 1298 O O . ILE A 1 165 ? -15.953 -17 -3.977 1 84.62 165 ILE A O 1
ATOM 1302 N N . CYS A 1 166 ? -14.367 -18.125 -5.215 1 78.12 166 CYS A N 1
ATOM 1303 C CA . CYS A 1 166 ? -15.039 -19.406 -4.953 1 78.12 166 CYS A CA 1
ATOM 1304 C C . CYS A 1 166 ? -14.695 -19.922 -3.564 1 78.12 166 CYS A C 1
ATOM 1306 O O . CYS A 1 166 ? -13.531 -19.875 -3.146 1 78.12 166 CYS A O 1
ATOM 1308 N N . SER A 1 167 ? -15.641 -20.172 -2.711 1 65.25 167 SER A N 1
ATOM 1309 C CA . SER A 1 167 ? -15.422 -20.688 -1.362 1 65.25 167 SER A CA 1
ATOM 1310 C C . SER A 1 167 ? -14.812 -22.078 -1.394 1 65.25 167 SER A C 1
ATOM 1312 O O . SER A 1 167 ? -14.125 -22.484 -0.457 1 65.25 167 SER A O 1
ATOM 1314 N N . GLN A 1 168 ? -15.164 -22.859 -2.418 1 59.44 168 GLN A N 1
ATOM 1315 C CA . GLN A 1 168 ? -14.625 -24.203 -2.553 1 59.44 168 GLN A CA 1
ATOM 1316 C C . GLN A 1 168 ? -13.93 -24.391 -3.902 1 59.44 168 GLN A C 1
ATOM 1318 O O . GLN A 1 168 ? -14.539 -24.875 -4.855 1 59.44 168 GLN A O 1
ATOM 1323 N N . PRO A 1 169 ? -12.812 -23.844 -4.035 1 56.19 169 PRO A N 1
ATOM 1324 C CA . PRO A 1 169 ? -12.117 -23.859 -5.324 1 56.19 169 PRO A CA 1
ATOM 1325 C C . PRO A 1 169 ? -12.102 -25.234 -5.984 1 56.19 169 PRO A C 1
ATOM 1327 O O . PRO A 1 169 ? -12.125 -25.328 -7.211 1 56.19 169 PRO A O 1
ATOM 1330 N N . SER A 1 170 ? -11.891 -26.281 -5.242 1 51.69 170 SER A N 1
ATOM 1331 C CA . SER A 1 170 ? -11.656 -27.625 -5.758 1 51.69 170 SER A CA 1
ATOM 1332 C C . SER A 1 170 ? -12.805 -28.078 -6.652 1 51.69 170 SER A C 1
ATOM 1334 O O . SER A 1 170 ? -12.617 -28.922 -7.527 1 51.69 170 SER A O 1
ATOM 1336 N N . GLU A 1 171 ? -13.844 -27.406 -6.438 1 51.09 171 GLU A N 1
ATOM 1337 C CA . GLU A 1 171 ? -14.953 -28.109 -7.07 1 51.09 171 GLU A CA 1
ATOM 1338 C C . GLU A 1 171 ? -15.156 -27.641 -8.508 1 51.09 171 GLU A C 1
ATOM 1340 O O . GLU A 1 171 ? -15.867 -28.297 -9.281 1 51.09 171 GLU A O 1
ATOM 1345 N N .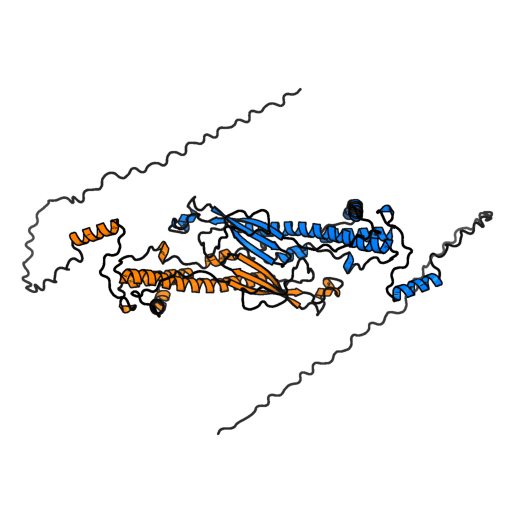 HIS A 1 172 ? -14.609 -26.453 -8.734 1 54.22 172 HIS A N 1
ATOM 1346 C CA . HIS A 1 172 ? -15.016 -26.078 -10.078 1 54.22 172 HIS A CA 1
ATOM 1347 C C . HIS A 1 172 ? -13.938 -26.438 -11.102 1 54.22 172 HIS A C 1
ATOM 1349 O O . HIS A 1 172 ? -12.75 -26.219 -10.852 1 54.22 172 HIS A O 1
ATOM 1355 N N . ARG A 1 173 ? -14.07 -27.266 -11.875 1 50.81 173 ARG A N 1
ATOM 1356 C CA . ARG A 1 173 ? -13.18 -27.828 -12.891 1 50.81 173 ARG A CA 1
ATOM 1357 C C . ARG A 1 173 ? -12.609 -26.734 -13.789 1 50.81 173 ARG A C 1
ATOM 1359 O O . ARG A 1 173 ? -11.492 -26.859 -14.289 1 50.81 173 ARG A O 1
ATOM 1366 N N . THR A 1 174 ? -13.461 -25.688 -14.18 1 52.16 174 THR A N 1
ATOM 1367 C CA . THR A 1 174 ? -13.023 -24.625 -15.078 1 52.16 174 THR A CA 1
ATOM 1368 C C . THR A 1 174 ? -13.32 -23.25 -14.477 1 52.16 174 THR A C 1
ATOM 1370 O O . THR A 1 174 ? -14.266 -23.094 -13.703 1 52.16 174 THR A O 1
ATOM 1373 N N . PRO A 1 175 ? -12.367 -22.344 -14.594 1 52.69 175 PRO A N 1
ATOM 1374 C CA . PRO A 1 175 ? -12.672 -20.984 -14.164 1 52.69 175 PRO A CA 1
ATOM 1375 C C . PRO A 1 175 ? -14.062 -20.516 -14.586 1 52.69 175 PRO A C 1
ATOM 1377 O O . PRO A 1 175 ? -14.734 -19.812 -13.836 1 52.69 175 PRO A O 1
ATOM 1380 N N . SER A 1 176 ? -14.43 -20.922 -15.711 1 53.84 176 SER A N 1
ATOM 1381 C CA . SER A 1 176 ? -15.75 -20.562 -16.203 1 53.84 176 SER A CA 1
ATOM 1382 C C . SER A 1 176 ? -16.844 -21.172 -15.344 1 53.84 176 SER A C 1
ATOM 1384 O O . SER A 1 176 ? -17.906 -20.547 -15.141 1 53.84 176 SER A O 1
ATOM 1386 N N . ALA A 1 177 ? -16.625 -22.344 -14.969 1 57.91 177 ALA A N 1
ATOM 1387 C CA . ALA A 1 177 ? -17.625 -23 -14.141 1 57.91 177 ALA A CA 1
ATOM 1388 C C . ALA A 1 177 ? -17.734 -22.312 -12.781 1 57.91 177 ALA A C 1
ATOM 1390 O O . ALA A 1 177 ? -18.812 -22.328 -12.164 1 57.91 177 ALA A O 1
ATOM 1391 N N . CYS A 1 178 ? -16.734 -21.781 -12.367 1 58.78 178 CYS A N 1
ATOM 1392 C CA . CYS A 1 178 ? -16.75 -21.047 -11.109 1 58.78 178 CYS A CA 1
ATOM 1393 C C . CYS A 1 178 ? -17.625 -19.797 -11.219 1 58.78 178 CYS A C 1
ATOM 1395 O O . CYS A 1 178 ? -18.422 -19.516 -10.32 1 58.78 178 CYS A O 1
ATOM 1397 N N . ILE A 1 179 ? -17.391 -19.141 -12.281 1 56.44 179 ILE A N 1
ATOM 1398 C CA . ILE A 1 179 ? -18.109 -17.891 -12.484 1 56.44 179 ILE A CA 1
ATOM 1399 C C . ILE A 1 179 ? -19.609 -18.141 -12.438 1 56.44 179 ILE A C 1
ATOM 1401 O O . ILE A 1 179 ? -20.375 -17.328 -11.938 1 56.44 179 ILE A O 1
ATOM 1405 N N . ASP A 1 180 ? -19.969 -19.219 -12.953 1 56.94 180 ASP A N 1
ATOM 1406 C CA . ASP A 1 180 ? -21.391 -19.516 -13.07 1 56.94 180 ASP A CA 1
ATOM 1407 C C . ASP A 1 180 ? -21.922 -20.172 -11.797 1 56.94 180 ASP A C 1
ATOM 1409 O O . ASP A 1 180 ? -23.125 -20.406 -11.664 1 56.94 180 ASP A O 1
ATOM 1413 N N . CYS A 1 181 ? -21 -20.484 -10.938 1 58.34 181 CYS A N 1
ATOM 1414 C CA . CYS A 1 181 ? -21.422 -21.219 -9.758 1 58.34 181 CYS A CA 1
ATOM 1415 C C . CYS A 1 181 ? -21.812 -20.281 -8.633 1 58.34 181 CYS A C 1
ATOM 1417 O O . CYS A 1 181 ? -21.094 -19.312 -8.352 1 58.34 181 CYS A O 1
ATOM 1419 N N . ALA A 1 182 ? -23 -20.469 -8.102 1 60.12 182 ALA A N 1
ATOM 1420 C CA . ALA A 1 182 ? -23.562 -19.688 -6.996 1 60.12 182 ALA A CA 1
ATOM 1421 C C . ALA A 1 182 ? -22.641 -19.703 -5.789 1 60.12 182 ALA A C 1
ATOM 1423 O O . ALA A 1 182 ? -22.641 -18.766 -4.988 1 60.12 182 ALA A O 1
ATOM 1424 N N . ASN A 1 183 ? -21.859 -20.781 -5.699 1 58.91 183 ASN A N 1
ATOM 1425 C CA . ASN A 1 183 ? -20.984 -20.922 -4.539 1 58.91 183 ASN A CA 1
ATOM 1426 C C . ASN A 1 183 ? -19.781 -19.984 -4.633 1 58.91 183 ASN A C 1
ATOM 1428 O O . ASN A 1 183 ? -19.031 -19.844 -3.668 1 58.91 183 ASN A O 1
ATOM 1432 N N . CYS A 1 184 ? -19.594 -19.469 -5.68 1 68.94 184 CYS A N 1
ATOM 1433 C CA . CYS A 1 184 ? -18.484 -18.562 -5.906 1 68.94 184 CYS A CA 1
ATOM 1434 C C . CYS A 1 184 ? -18.875 -17.125 -5.566 1 68.94 184 CYS A C 1
ATOM 1436 O O . CYS A 1 184 ? -18.469 -16.188 -6.254 1 68.94 184 CYS A O 1
ATOM 1438 N N . GLN A 1 185 ? -19.578 -17.031 -4.449 1 76.06 185 GLN A N 1
ATOM 1439 C CA . GLN A 1 185 ? -20.141 -15.695 -4.195 1 76.06 185 GLN A CA 1
ATOM 1440 C C . GLN A 1 185 ? -19.531 -15.086 -2.934 1 76.06 185 GLN A C 1
ATOM 1442 O O . GLN A 1 185 ? -20.047 -14.086 -2.42 1 76.06 185 GLN A O 1
ATOM 1447 N N . THR A 1 186 ? -18.453 -15.734 -2.486 1 84.44 186 THR A N 1
ATOM 1448 C CA . THR A 1 186 ? -17.812 -15.102 -1.34 1 84.44 186 THR A CA 1
ATOM 1449 C C . THR A 1 186 ? -17.172 -13.781 -1.741 1 84.44 186 THR A C 1
ATOM 1451 O O . THR A 1 186 ? -16.359 -13.734 -2.662 1 84.44 186 THR A O 1
ATOM 1454 N N . PRO A 1 187 ? -17.594 -12.773 -1.008 1 90.38 187 PRO A N 1
ATOM 1455 C CA . PRO A 1 187 ? -17.047 -11.477 -1.403 1 90.38 187 PRO A CA 1
ATOM 1456 C C . PRO A 1 187 ? -15.547 -11.344 -1.109 1 90.38 187 PRO A C 1
ATOM 1458 O O . PRO A 1 187 ? -15.055 -11.945 -0.153 1 90.38 187 PRO A O 1
ATOM 1461 N N . VAL A 1 188 ? -14.891 -10.68 -2.01 1 91.38 188 VAL A N 1
ATOM 1462 C CA . VAL A 1 188 ? -13.508 -10.289 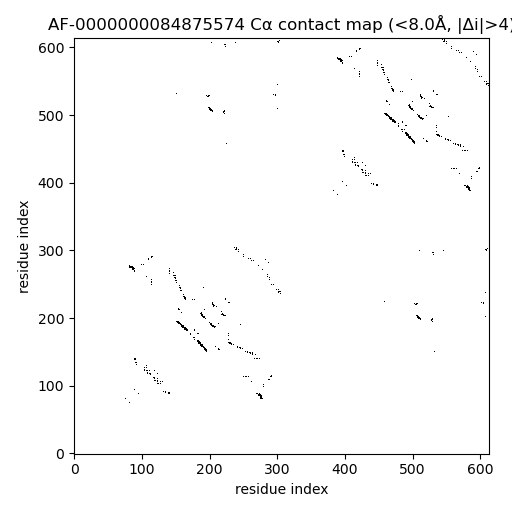-1.797 1 91.38 188 VAL A CA 1
ATOM 1463 C C . VAL A 1 188 ? -13.414 -8.773 -1.633 1 91.38 188 VAL A C 1
ATOM 1465 O O . VAL A 1 188 ? -13.867 -8.016 -2.5 1 91.38 188 VAL A O 1
ATOM 1468 N N . TYR A 1 189 ? -12.805 -8.367 -0.459 1 92.69 189 TYR A N 1
ATOM 1469 C CA . TYR A 1 189 ? -12.656 -6.949 -0.165 1 92.69 189 TYR A CA 1
ATOM 1470 C C . TYR A 1 189 ? -11.227 -6.484 -0.396 1 92.69 189 TYR A C 1
ATOM 1472 O O . TYR A 1 189 ? -10.273 -7.203 -0.072 1 92.69 189 TYR A O 1
ATOM 1480 N N . CYS A 1 190 ? -11.172 -5.375 -1.052 1 92.62 190 CYS A N 1
ATOM 1481 C CA . CYS A 1 190 ? -9.891 -4.676 -1.03 1 92.62 190 CYS A CA 1
ATOM 1482 C C . CYS A 1 190 ? -9.789 -3.764 0.187 1 92.62 190 CYS A C 1
ATOM 1484 O O . CYS A 1 190 ? -10.648 -2.912 0.405 1 92.62 190 CYS A O 1
ATOM 1486 N N . VAL A 1 191 ? -8.797 -3.949 0.965 1 92.81 191 VAL A N 1
ATOM 1487 C CA . VAL A 1 191 ? -8.594 -3.182 2.191 1 92.81 191 VAL A CA 1
ATOM 1488 C C . VAL A 1 191 ? -7.34 -2.326 2.068 1 92.81 191 VAL A C 1
ATOM 1490 O O . VAL A 1 191 ? -6.266 -2.834 1.737 1 92.81 191 VAL A O 1
ATOM 1493 N N . VAL A 1 192 ? -7.492 -1.077 2.295 1 92.5 192 VAL A N 1
ATOM 1494 C CA . VAL A 1 192 ? -6.359 -0.158 2.26 1 92.5 192 VAL A CA 1
ATOM 1495 C C . VAL A 1 192 ? -6.207 0.527 3.615 1 92.5 192 VAL A C 1
ATOM 1497 O O . VAL A 1 192 ? -7.191 0.977 4.207 1 92.5 192 VAL A O 1
ATOM 1500 N N . THR A 1 193 ? -5.012 0.52 4.109 1 91.69 193 THR A N 1
ATOM 1501 C CA . THR A 1 193 ? -4.695 1.185 5.367 1 91.69 193 THR A CA 1
ATOM 1502 C C . THR A 1 193 ? -3.574 2.203 5.176 1 91.69 193 THR A C 1
ATOM 1504 O O . THR A 1 193 ? -2.555 1.9 4.551 1 91.69 193 THR A O 1
ATOM 1507 N N . TYR A 1 194 ? -3.84 3.375 5.629 1 92.94 194 TYR A N 1
ATOM 1508 C CA . TYR A 1 194 ? -2.797 4.395 5.66 1 92.94 194 TYR A CA 1
ATOM 1509 C C . TYR A 1 194 ? -2.426 4.75 7.098 1 92.94 194 TYR A C 1
ATOM 1511 O O . TYR A 1 194 ? -3.303 4.961 7.938 1 92.94 194 TYR A O 1
ATOM 1519 N N . GLN A 1 195 ? -1.148 4.816 7.336 1 92.56 195 GLN A N 1
ATOM 1520 C CA . GLN A 1 195 ? -0.658 5.258 8.633 1 92.56 195 GLN A CA 1
ATOM 1521 C C . GLN A 1 195 ? 0.39 6.359 8.484 1 92.56 195 GLN A C 1
ATOM 1523 O O . GLN A 1 195 ? 1.164 6.355 7.523 1 92.56 195 GLN A O 1
ATOM 1528 N N . THR A 1 196 ? 0.401 7.211 9.43 1 90.12 196 THR A N 1
ATOM 1529 C CA . THR A 1 196 ? 1.338 8.328 9.359 1 90.12 196 THR A CA 1
ATOM 1530 C C . THR A 1 196 ? 2.678 7.953 9.992 1 90.12 196 THR A C 1
ATOM 1532 O O . THR A 1 196 ? 3.711 8.531 9.656 1 90.12 196 THR A O 1
ATOM 1535 N N . GLN A 1 197 ? 2.645 7.016 10.961 1 87.62 197 GLN A N 1
ATOM 1536 C CA . GLN A 1 197 ? 3.871 6.598 11.625 1 87.62 197 GLN A CA 1
ATOM 1537 C C . GLN A 1 197 ? 3.936 5.078 11.758 1 87.62 197 GLN A C 1
ATOM 1539 O O . GLN A 1 197 ? 3.164 4.484 12.516 1 87.62 197 GLN A O 1
ATOM 1544 N N . PRO A 1 198 ? 4.906 4.434 11.156 1 88.5 198 PRO A N 1
ATOM 1545 C CA . PRO A 1 198 ? 5.656 4.914 9.992 1 88.5 198 PRO A CA 1
ATOM 1546 C C . PRO A 1 198 ? 4.762 5.207 8.789 1 88.5 198 PRO A C 1
ATOM 1548 O O . PRO A 1 198 ? 3.777 4.5 8.562 1 88.5 198 PRO A O 1
ATOM 1551 N N . ALA A 1 199 ? 5.129 6.211 8.109 1 90.44 199 ALA A N 1
ATOM 1552 C CA . ALA A 1 199 ? 4.316 6.617 6.965 1 90.44 199 ALA A CA 1
ATOM 1553 C C . ALA A 1 199 ? 4.297 5.531 5.895 1 90.44 199 ALA A C 1
ATOM 1555 O O . ALA A 1 199 ? 5.328 5.223 5.293 1 90.44 199 ALA A O 1
ATOM 1556 N N . GLN A 1 200 ? 3.107 5.004 5.676 1 91.31 200 GLN A N 1
ATOM 1557 C CA . GLN A 1 200 ? 3.014 3.939 4.68 1 91.31 200 GLN A CA 1
ATOM 1558 C C . GLN A 1 200 ? 1.559 3.625 4.348 1 91.31 200 GLN A C 1
ATOM 1560 O O . GLN A 1 200 ? 0.663 3.881 5.156 1 91.31 200 GLN A O 1
ATOM 1565 N N . LEU A 1 201 ? 1.385 3.201 3.113 1 91.31 201 LEU A N 1
ATOM 1566 C CA . LEU A 1 201 ? 0.106 2.695 2.627 1 91.31 201 LEU A CA 1
ATOM 1567 C C . LEU A 1 201 ? 0.163 1.185 2.422 1 91.31 201 LEU A C 1
ATOM 1569 O O . LEU A 1 201 ? 1.113 0.669 1.828 1 91.31 201 LEU A O 1
ATOM 1573 N N . THR A 1 202 ? -0.793 0.49 3.012 1 91.25 202 THR A N 1
ATOM 1574 C CA . THR A 1 202 ? -0.873 -0.957 2.836 1 91.25 202 THR A CA 1
ATOM 1575 C C . THR A 1 202 ? -2.193 -1.35 2.18 1 91.25 202 THR A C 1
ATOM 1577 O O . THR A 1 202 ? -3.246 -0.8 2.51 1 91.25 202 THR A O 1
ATOM 1580 N N . ALA A 1 203 ? -2.105 -2.27 1.23 1 91.62 203 ALA A N 1
ATOM 1581 C CA . ALA A 1 203 ? -3.293 -2.781 0.549 1 91.62 203 ALA A CA 1
ATOM 1582 C C . ALA A 1 203 ? -3.293 -4.309 0.519 1 91.62 203 ALA A C 1
ATOM 1584 O O . ALA A 1 203 ? -2.248 -4.93 0.318 1 91.62 203 ALA A O 1
ATOM 1585 N N . CYS A 1 204 ? -4.395 -4.875 0.785 1 92.44 204 CYS A N 1
ATOM 1586 C CA . CYS A 1 204 ? -4.539 -6.324 0.688 1 92.44 204 CYS A CA 1
ATOM 1587 C C . CYS A 1 204 ? -5.973 -6.707 0.35 1 92.44 204 CYS A C 1
ATOM 1589 O O . CYS A 1 204 ? -6.867 -5.859 0.37 1 92.44 204 CYS A O 1
ATOM 1591 N N . PHE A 1 205 ? -6.16 -7.934 -0.034 1 92.31 205 PHE A N 1
ATOM 1592 C CA . PHE A 1 205 ? -7.488 -8.492 -0.255 1 92.31 205 PHE A CA 1
ATOM 1593 C C . PHE A 1 205 ? -7.871 -9.445 0.874 1 92.31 205 PHE A C 1
ATOM 1595 O O . PHE A 1 205 ? -7.02 -10.164 1.4 1 92.31 205 PHE A O 1
ATOM 1602 N N . SER A 1 206 ? -9.102 -9.352 1.229 1 92.38 206 SER A N 1
ATOM 1603 C CA . SER A 1 206 ? -9.617 -10.195 2.293 1 92.38 206 SER A CA 1
ATOM 1604 C C . SER A 1 206 ? -11.031 -10.68 1.977 1 92.38 206 SER A C 1
ATOM 1606 O O . SER A 1 206 ? -11.781 -10 1.27 1 92.38 206 SER A O 1
ATOM 1608 N N . THR A 1 207 ? -11.352 -11.805 2.488 1 92.12 207 THR A N 1
ATOM 1609 C CA . THR A 1 207 ? -12.695 -12.336 2.275 1 92.12 207 THR A CA 1
ATOM 1610 C C . THR A 1 207 ? -13.633 -11.891 3.398 1 92.12 207 THR A C 1
ATOM 1612 O O . THR A 1 207 ? -14.812 -12.25 3.406 1 92.12 207 THR A O 1
ATOM 1615 N N . GLN A 1 208 ? -13.141 -11.117 4.344 1 91.5 208 GLN A N 1
ATOM 1616 C CA . GLN A 1 208 ? -13.945 -10.609 5.445 1 91.5 208 GLN A CA 1
ATOM 1617 C C . GLN A 1 208 ? -13.82 -9.094 5.57 1 91.5 208 GLN A C 1
ATOM 1619 O O . GLN A 1 208 ? -12.766 -8.531 5.254 1 91.5 208 GLN A O 1
ATOM 1624 N N . VAL A 1 209 ? -14.891 -8.578 5.992 1 92.12 209 VAL A N 1
ATOM 1625 C CA . VAL A 1 209 ? -14.867 -7.156 6.301 1 92.12 209 VAL A CA 1
ATOM 1626 C C . VAL A 1 209 ? -13.891 -6.891 7.445 1 92.12 209 VAL A C 1
ATOM 1628 O O . VAL A 1 209 ? -13.93 -7.574 8.469 1 92.12 209 VAL A O 1
ATOM 1631 N N . PRO A 1 210 ? -13.016 -6.008 7.168 1 90.25 210 PRO A N 1
ATOM 1632 C CA . PRO A 1 210 ? -12.07 -5.727 8.25 1 90.25 210 PRO A CA 1
ATOM 1633 C C . PRO A 1 210 ? -12.742 -5.137 9.484 1 90.25 210 PRO A C 1
ATOM 1635 O O . PRO A 1 210 ? -13.828 -4.559 9.383 1 90.25 210 PRO A O 1
ATOM 1638 N N . THR A 1 211 ? -12.023 -5.301 10.578 1 87.25 211 THR A N 1
ATOM 1639 C CA . THR A 1 211 ? -12.523 -4.719 11.82 1 87.25 211 THR A CA 1
ATOM 1640 C C . THR A 1 211 ? -12.477 -3.197 11.758 1 87.25 211 THR A C 1
ATOM 1642 O O . THR A 1 211 ? -11.672 -2.621 11.023 1 87.25 211 THR A O 1
ATOM 1645 N N . PRO A 1 212 ? -13.289 -2.588 12.523 1 84.06 212 PRO A N 1
ATOM 1646 C CA . PRO A 1 212 ? -13.312 -1.123 12.523 1 84.06 212 PRO A CA 1
ATOM 1647 C C . PRO A 1 212 ? -12.062 -0.516 13.164 1 84.06 212 PRO A C 1
ATOM 1649 O O . PRO A 1 212 ? -11.836 0.691 13.047 1 84.06 212 PRO A O 1
ATOM 1652 N N . TYR A 1 213 ? -11.281 -1.327 13.75 1 85.62 213 TYR A N 1
ATOM 1653 C CA . TYR A 1 213 ? -10.055 -0.832 14.367 1 85.62 213 TYR A CA 1
ATOM 1654 C C . TYR A 1 213 ? -8.875 -0.942 13.406 1 85.62 213 TYR A C 1
ATOM 1656 O O . TYR A 1 213 ? -8.328 -2.029 13.211 1 85.62 213 TYR A O 1
ATOM 1664 N N . PRO A 1 214 ? -8.43 0.119 12.914 1 83.75 214 PRO A N 1
ATOM 1665 C CA . PRO A 1 214 ? -7.477 0.079 11.805 1 83.75 214 PRO A CA 1
ATOM 1666 C C . PRO A 1 214 ? -6.113 -0.47 12.219 1 83.75 214 PRO A C 1
ATOM 1668 O O . PRO A 1 214 ? -5.32 -0.872 11.359 1 83.75 214 PRO A O 1
ATOM 1671 N N . ARG A 1 215 ? -5.828 -0.494 13.484 1 83.38 215 ARG A N 1
ATOM 1672 C CA . ARG A 1 215 ? -4.512 -0.971 13.898 1 83.38 215 ARG A CA 1
ATOM 1673 C C . ARG A 1 215 ? -4.512 -2.484 14.086 1 83.38 215 ARG A C 1
ATOM 1675 O O . ARG A 1 215 ? -3.453 -3.102 14.203 1 83.38 215 ARG A O 1
ATOM 1682 N N . GLU A 1 216 ? -5.699 -3.031 14.023 1 86.88 216 GLU A N 1
ATOM 1683 C CA . GLU A 1 216 ? -5.809 -4.484 14.133 1 86.88 216 GLU A CA 1
ATOM 1684 C C . GLU A 1 216 ? -5.441 -5.168 12.812 1 86.88 216 GLU A C 1
ATOM 1686 O O . GLU A 1 216 ? -5.789 -4.68 11.742 1 86.88 216 GLU A O 1
ATOM 1691 N N . PRO A 1 217 ? -4.805 -6.27 12.977 1 87.94 217 PRO A N 1
ATOM 1692 C CA . PRO A 1 217 ? -4.422 -6.977 11.75 1 87.94 217 PRO A CA 1
ATOM 1693 C C . PRO A 1 217 ? -5.629 -7.457 10.945 1 87.94 217 PRO A C 1
ATOM 1695 O O . PRO A 1 217 ? -6.68 -7.758 11.523 1 87.94 217 PRO A O 1
ATOM 1698 N N . ILE A 1 218 ? -5.488 -7.469 9.688 1 90.44 218 ILE A N 1
ATOM 1699 C CA . ILE A 1 218 ? -6.535 -7.957 8.797 1 90.44 218 ILE A CA 1
ATOM 1700 C C . ILE A 1 218 ? -6.504 -9.484 8.742 1 90.44 218 ILE A C 1
ATOM 1702 O O . ILE A 1 218 ? -5.438 -10.078 8.578 1 90.44 218 ILE A O 1
ATOM 1706 N N . GLN A 1 219 ? -7.652 -10.016 8.898 1 87.56 219 GLN A N 1
ATOM 1707 C CA . GLN A 1 219 ? -7.766 -11.469 8.867 1 87.56 219 GLN A CA 1
ATOM 1708 C C . GLN A 1 219 ? -8.227 -11.953 7.5 1 87.56 219 GLN A C 1
ATOM 1710 O O . GLN A 1 219 ? -8.75 -11.18 6.703 1 87.56 219 GLN A O 1
ATOM 1715 N N . ASN A 1 220 ? -7.957 -13.25 7.168 1 89.06 220 ASN A N 1
ATOM 1716 C CA . ASN A 1 220 ? -8.43 -13.953 5.984 1 89.06 220 ASN A CA 1
ATOM 1717 C C . ASN A 1 220 ? -7.977 -13.273 4.699 1 89.06 220 ASN A C 1
ATOM 1719 O O . ASN A 1 220 ? -8.781 -13.016 3.803 1 89.06 220 ASN A O 1
ATOM 1723 N N . ARG A 1 221 ? -6.801 -12.992 4.727 1 90 221 ARG A N 1
ATOM 1724 C CA . ARG A 1 221 ? -6.215 -12.398 3.527 1 90 221 ARG A CA 1
ATOM 1725 C C . ARG A 1 221 ? -6.176 -13.398 2.379 1 90 221 ARG A C 1
ATOM 1727 O O . ARG A 1 221 ? -5.961 -14.594 2.598 1 90 221 ARG A O 1
ATOM 1734 N N . VAL A 1 222 ? -6.398 -12.828 1.19 1 87.69 222 VAL A N 1
ATOM 1735 C CA . VAL A 1 222 ? -6.336 -13.656 -0.009 1 87.69 222 VAL A CA 1
ATOM 1736 C C . VAL A 1 222 ? -5.348 -13.055 -1.004 1 87.69 222 VAL A C 1
ATOM 1738 O O . VAL A 1 222 ? -5.289 -11.836 -1.168 1 87.69 222 VAL A O 1
ATOM 1741 N N . SER A 1 223 ? -4.527 -13.883 -1.512 1 87.62 223 SER A N 1
ATOM 1742 C CA . SER A 1 223 ? -3.633 -13.469 -2.59 1 87.62 223 SER A CA 1
ATOM 1743 C C . SER A 1 223 ? -4.207 -13.844 -3.953 1 87.62 223 SER A C 1
ATOM 1745 O O . SER A 1 223 ? -4.332 -15.023 -4.277 1 87.62 223 SER A O 1
ATOM 1747 N N . PRO A 1 224 ? -4.422 -12.883 -4.746 1 84.56 224 PRO A N 1
ATOM 1748 C CA . PRO A 1 224 ? -4.93 -13.195 -6.086 1 84.56 224 PRO A CA 1
ATOM 1749 C C . PRO A 1 224 ? -3.969 -14.078 -6.887 1 84.56 224 PRO A C 1
ATOM 1751 O O . PRO A 1 224 ? -4.398 -14.797 -7.789 1 84.56 224 PRO A O 1
ATOM 1754 N N . ILE A 1 225 ? -2.756 -14.016 -6.539 1 86.12 225 ILE A N 1
ATOM 1755 C CA . ILE A 1 225 ? -1.769 -14.836 -7.23 1 86.12 225 ILE A CA 1
ATOM 1756 C C . ILE A 1 225 ? -1.976 -16.297 -6.871 1 86.12 225 ILE A C 1
ATOM 1758 O O . ILE A 1 225 ? -1.847 -17.188 -7.723 1 86.12 225 ILE A O 1
ATOM 1762 N N . GLN A 1 226 ? -2.375 -16.531 -5.684 1 83.5 226 GLN A N 1
ATOM 1763 C CA . GLN A 1 226 ? -2.537 -17.906 -5.207 1 83.5 226 GLN A CA 1
ATOM 1764 C C . GLN A 1 226 ? -3.975 -18.375 -5.395 1 83.5 226 GLN A C 1
ATOM 1766 O O . GLN A 1 226 ? -4.25 -19.578 -5.305 1 83.5 226 GLN A O 1
ATOM 1771 N N . ARG A 1 227 ? -4.773 -17.422 -5.574 1 82.44 227 ARG A N 1
ATOM 1772 C CA . ARG A 1 227 ? -6.184 -17.734 -5.773 1 82.44 227 ARG A CA 1
ATOM 1773 C C . ARG A 1 227 ? -6.699 -17.141 -7.078 1 82.44 227 ARG A C 1
ATOM 1775 O O . ARG A 1 227 ? -7.406 -16.125 -7.07 1 82.44 227 ARG A O 1
ATOM 1782 N N . PRO A 1 228 ? -6.375 -17.797 -8.086 1 73.25 228 PRO A N 1
ATOM 1783 C CA . PRO A 1 228 ? -6.754 -17.266 -9.398 1 73.25 228 PRO A CA 1
ATOM 1784 C C . PRO A 1 228 ? -8.266 -17.281 -9.633 1 73.25 228 PRO A C 1
ATOM 1786 O O . PRO A 1 228 ? -8.742 -16.75 -10.633 1 73.25 228 PRO A O 1
ATOM 1789 N N . ASP A 1 229 ? -8.984 -17.875 -8.75 1 76.75 229 ASP A N 1
ATOM 1790 C CA . ASP A 1 229 ? -10.438 -17.922 -8.891 1 76.75 229 ASP A CA 1
ATOM 1791 C C . ASP A 1 229 ? -11.078 -16.625 -8.406 1 76.75 229 ASP A C 1
ATOM 1793 O O . ASP A 1 229 ? -12.305 -16.5 -8.406 1 76.75 229 ASP A O 1
ATOM 1797 N N . VAL A 1 230 ? -10.289 -15.75 -7.996 1 80.88 230 VAL A N 1
ATOM 1798 C CA . VAL A 1 230 ? -10.836 -14.438 -7.664 1 80.88 230 VAL A CA 1
ATOM 1799 C C . VAL A 1 230 ? -11.336 -13.75 -8.93 1 80.88 230 VAL A C 1
ATOM 1801 O O . VAL A 1 230 ? -10.625 -13.68 -9.93 1 80.88 230 VAL A O 1
ATOM 1804 N N . ARG A 1 231 ? -12.531 -13.305 -8.836 1 81 231 ARG A N 1
ATOM 1805 C CA . ARG A 1 231 ? -13.133 -12.578 -9.945 1 81 231 ARG A CA 1
ATOM 1806 C C . ARG A 1 231 ? -13.414 -11.125 -9.562 1 81 231 ARG A C 1
ATOM 1808 O O . ARG A 1 231 ? -14.336 -10.844 -8.797 1 81 231 ARG A O 1
ATOM 1815 N N . PHE A 1 232 ? -12.688 -10.312 -10.109 1 81.19 232 PHE A N 1
ATOM 1816 C CA . PHE A 1 232 ? -12.828 -8.898 -9.781 1 81.19 232 PHE A CA 1
ATOM 1817 C C . PHE A 1 232 ? -13.992 -8.273 -10.539 1 81.19 232 PHE A C 1
ATOM 1819 O O . PHE A 1 232 ? -14.305 -8.688 -11.656 1 81.19 232 PHE A O 1
ATOM 1826 N N . ASN A 1 233 ? -14.484 -7.246 -9.898 1 80.81 233 ASN A N 1
ATOM 1827 C CA . ASN A 1 233 ? -15.547 -6.496 -10.555 1 80.81 233 ASN A CA 1
ATOM 1828 C C . ASN A 1 233 ? -15.047 -5.797 -11.82 1 80.81 233 ASN A C 1
ATOM 1830 O O . ASN A 1 233 ? -13.938 -5.258 -11.828 1 80.81 233 ASN A O 1
ATOM 1834 N N . GLN A 1 234 ? -15.773 -5.82 -12.914 1 71.69 234 GLN A N 1
ATOM 1835 C CA . GLN A 1 234 ? -15.391 -5.328 -14.234 1 71.69 234 GLN A CA 1
ATOM 1836 C C . GLN A 1 234 ? -15.18 -3.816 -14.211 1 71.69 234 GLN A C 1
ATOM 1838 O O . GLN A 1 234 ? -14.289 -3.299 -14.891 1 71.69 234 GLN A O 1
ATOM 1843 N N . ASP A 1 235 ? -15.984 -3.059 -13.539 1 67 235 ASP A N 1
ATOM 1844 C CA . ASP A 1 235 ? -15.914 -1.602 -13.594 1 67 235 ASP A CA 1
ATOM 1845 C C . ASP A 1 235 ? -14.805 -1.068 -12.688 1 67 235 ASP A C 1
ATOM 1847 O O . ASP A 1 235 ? -14.508 0.128 -12.695 1 67 235 ASP A O 1
ATOM 1851 N N . GLU A 1 236 ? -13.852 -1.634 -12.422 1 68.62 236 GLU A N 1
ATOM 1852 C CA . GLU A 1 236 ? -12.758 -1.271 -11.516 1 68.62 236 GLU A CA 1
ATOM 1853 C C . GLU A 1 236 ? -13.008 0.083 -10.859 1 68.62 236 GLU A C 1
ATOM 1855 O O . GLU A 1 236 ? -12.07 0.767 -10.453 1 68.62 236 GLU A O 1
ATOM 1860 N N . SER A 1 237 ? -14.273 0.574 -10.875 1 79.19 237 SER A N 1
ATOM 1861 C CA . SER A 1 237 ? -14.633 1.848 -10.258 1 79.19 237 SER A CA 1
ATOM 1862 C C . SER A 1 237 ? -14.383 1.824 -8.758 1 79.19 237 SER A C 1
ATOM 1864 O O . SER A 1 237 ? -14.227 2.875 -8.133 1 79.19 237 SER A O 1
ATOM 1866 N N . TRP A 1 238 ? -14.297 0.591 -8.273 1 83.75 238 TRP A N 1
ATOM 1867 C CA . TRP A 1 238 ? -14.141 0.455 -6.828 1 83.75 238 TRP A CA 1
ATOM 1868 C C . TRP A 1 238 ? -12.797 1.002 -6.371 1 83.75 238 TRP A C 1
ATOM 1870 O O . TRP A 1 238 ? -12.672 1.5 -5.25 1 83.75 238 TRP A O 1
ATOM 1880 N N . VAL A 1 239 ? -11.789 0.954 -7.211 1 83.69 239 VAL A N 1
ATOM 1881 C CA . VAL A 1 239 ? -10.477 1.468 -6.836 1 83.69 239 VAL A CA 1
ATOM 1882 C C . VAL A 1 239 ? -10.555 2.98 -6.641 1 83.69 239 VAL A C 1
ATOM 1884 O O . VAL A 1 239 ? -10.047 3.512 -5.652 1 83.69 239 VAL A O 1
ATOM 1887 N N . SER A 1 240 ? -11.164 3.613 -7.59 1 84.81 240 SER A N 1
ATOM 1888 C CA . SER A 1 240 ? -11.305 5.062 -7.504 1 84.81 240 SER A CA 1
ATOM 1889 C C . SER A 1 240 ? -12.156 5.465 -6.305 1 84.81 240 SER A C 1
ATOM 1891 O O . SER A 1 240 ? -11.859 6.449 -5.625 1 84.81 240 SER A O 1
ATOM 1893 N N . GLU A 1 241 ? -13.18 4.73 -6.098 1 89.56 241 GLU A N 1
ATOM 1894 C CA . GLU A 1 241 ? -14.039 5.016 -4.953 1 89.56 241 GLU A CA 1
ATOM 1895 C C . GLU A 1 241 ? -13.289 4.828 -3.637 1 89.56 241 GLU A C 1
ATOM 1897 O O . GLU A 1 241 ? -13.414 5.645 -2.723 1 89.56 241 GLU A O 1
ATOM 1902 N N . LEU A 1 242 ? -12.578 3.76 -3.588 1 90.62 242 LEU A N 1
ATOM 1903 C CA . LEU A 1 242 ? -11.797 3.498 -2.385 1 90.62 242 LEU A CA 1
ATOM 1904 C C . LEU A 1 242 ? -10.766 4.598 -2.156 1 90.62 242 LEU A C 1
ATOM 1906 O O . LEU A 1 242 ? -10.578 5.051 -1.025 1 90.62 242 LEU A O 1
ATOM 1910 N N . ARG A 1 243 ? -10.117 5.027 -3.189 1 90 243 ARG A N 1
ATOM 1911 C CA . ARG A 1 243 ? -9.164 6.121 -3.1 1 90 243 ARG A CA 1
ATOM 1912 C C . ARG A 1 243 ? -9.82 7.387 -2.561 1 90 243 ARG A C 1
ATOM 1914 O O . ARG A 1 243 ? -9.289 8.031 -1.656 1 90 243 ARG A O 1
ATOM 1921 N N . GLN A 1 244 ? -10.945 7.676 -3.09 1 90.75 244 GLN A N 1
ATOM 1922 C CA . GLN A 1 244 ? -11.672 8.867 -2.66 1 90.75 244 GLN A CA 1
ATOM 1923 C C . GLN A 1 244 ? -12.078 8.766 -1.193 1 90.75 244 GLN A C 1
ATOM 1925 O O . GLN A 1 244 ? -11.977 9.742 -0.446 1 90.75 244 GLN A O 1
ATOM 1930 N N . ASN A 1 245 ? -12.516 7.613 -0.855 1 91.94 245 ASN A N 1
ATOM 1931 C CA . ASN A 1 245 ? -12.891 7.391 0.537 1 91.94 245 ASN A CA 1
ATOM 1932 C C . ASN A 1 245 ? -11.703 7.578 1.474 1 91.94 245 ASN A C 1
ATOM 1934 O O . ASN A 1 245 ? -11.82 8.203 2.527 1 91.94 245 ASN A O 1
ATOM 1938 N N . MET A 1 246 ? -10.602 7.004 1.085 1 92.12 246 MET A N 1
ATOM 1939 C CA . MET A 1 246 ? -9.391 7.113 1.891 1 92.12 246 MET A CA 1
ATOM 1940 C C . MET A 1 246 ? -8.945 8.57 2.014 1 92.12 246 MET A C 1
ATOM 1942 O O . MET A 1 246 ? -8.602 9.023 3.104 1 92.12 246 MET A O 1
ATOM 1946 N N . MET A 1 247 ? -9.023 9.273 0.914 1 92 247 MET A N 1
ATOM 1947 C CA . MET A 1 247 ? -8.633 10.68 0.917 1 92 247 MET A CA 1
ATOM 1948 C C . MET A 1 247 ? -9.547 11.5 1.816 1 92 247 MET A C 1
ATOM 1950 O O . MET A 1 247 ? -9.078 12.328 2.604 1 92 247 MET A O 1
ATOM 1954 N N . SER A 1 248 ? -10.781 11.25 1.702 1 93.5 248 SER A N 1
ATOM 1955 C CA . SER A 1 248 ? -11.75 11.969 2.521 1 93.5 248 SER A CA 1
ATOM 1956 C C . SER A 1 248 ? -11.516 11.711 4.008 1 93.5 248 SER A C 1
ATOM 1958 O O . SER A 1 248 ? -11.562 12.641 4.816 1 93.5 248 SER A O 1
ATOM 1960 N N . SER A 1 249 ? -11.297 10.492 4.32 1 93.69 249 SER A N 1
ATOM 1961 C CA . SER A 1 249 ? -11.039 10.141 5.711 1 93.69 249 SER A CA 1
ATOM 1962 C C . SER A 1 249 ? -9.758 10.805 6.219 1 93.69 249 SER A C 1
ATOM 1964 O O . SER A 1 249 ? -9.711 11.289 7.352 1 93.69 249 SER A O 1
ATOM 1966 N N . CYS A 1 250 ? -8.766 10.797 5.414 1 93.06 250 CYS A N 1
ATOM 1967 C CA . CYS A 1 250 ? -7.508 11.43 5.785 1 93.06 250 CYS A CA 1
ATOM 1968 C C . CYS A 1 250 ? -7.676 12.938 5.934 1 93.06 250 CYS A C 1
ATOM 1970 O O . CYS A 1 250 ? -7.117 13.547 6.848 1 93.06 250 CYS A O 1
ATOM 1972 N N . ASP A 1 251 ? -8.469 13.477 5.051 1 93.5 251 ASP A N 1
ATOM 1973 C CA . ASP A 1 251 ? -8.75 14.906 5.125 1 93.5 251 ASP A CA 1
ATOM 1974 C C . ASP A 1 251 ? -9.375 15.273 6.473 1 93.5 251 ASP A C 1
ATOM 1976 O O . ASP A 1 251 ? -9 16.281 7.078 1 93.5 251 ASP A O 1
ATOM 1980 N N . LYS A 1 252 ? -10.25 14.5 6.883 1 94.38 252 LYS A N 1
ATOM 1981 C CA . LYS A 1 252 ? -10.914 14.758 8.156 1 94.38 252 LYS A CA 1
ATOM 1982 C C . LYS A 1 252 ? -9.914 14.727 9.312 1 94.38 252 LYS A C 1
ATOM 1984 O O . LYS A 1 252 ? -9.977 15.562 10.219 1 94.38 252 LYS A O 1
ATOM 1989 N N . ARG A 1 253 ? -9.047 13.789 9.273 1 94.12 253 ARG A N 1
ATOM 1990 C CA . ARG A 1 253 ? -8.047 13.672 10.328 1 94.12 253 ARG A CA 1
ATOM 1991 C C . ARG A 1 253 ? -7.078 14.852 10.297 1 94.12 253 ARG A C 1
ATOM 1993 O O . ARG A 1 253 ? -6.703 15.383 11.344 1 94.12 253 ARG A O 1
ATOM 2000 N N . VAL A 1 254 ? -6.719 15.219 9.125 1 93.81 254 VAL A N 1
ATOM 2001 C CA . VAL A 1 254 ? -5.801 16.344 8.961 1 93.81 254 VAL A CA 1
ATOM 2002 C C . VAL A 1 254 ? -6.469 17.641 9.43 1 93.81 254 VAL A C 1
ATOM 2004 O O . VAL A 1 254 ? -5.84 18.469 10.086 1 93.81 254 VAL A O 1
ATOM 2007 N N . CYS A 1 255 ? -7.703 17.781 9.117 1 94.44 255 CYS A N 1
ATOM 2008 C CA . CYS A 1 255 ? -8.453 18.953 9.562 1 94.44 255 CYS A CA 1
ATOM 2009 C C . CYS A 1 255 ? -8.484 19.031 11.086 1 94.44 255 CYS A C 1
ATOM 2011 O O . CYS A 1 255 ? -8.273 20.109 11.656 1 94.44 255 CYS A O 1
ATOM 2013 N N . ARG A 1 256 ? -8.703 17.953 11.68 1 94.62 256 ARG A N 1
ATOM 2014 C CA . ARG A 1 256 ? -8.711 17.906 13.141 1 94.62 256 ARG A CA 1
ATOM 2015 C C . ARG A 1 256 ? -7.34 18.266 13.703 1 94.62 256 ARG A C 1
ATOM 2017 O O . ARG A 1 256 ? -7.242 19.016 14.68 1 94.62 256 ARG A O 1
ATOM 2024 N N . TYR A 1 257 ? -6.41 17.734 13.102 1 95.19 257 TYR A N 1
ATOM 2025 C CA . TYR A 1 257 ? -5.051 18.062 13.508 1 95.19 257 TYR A CA 1
ATOM 2026 C C . TYR A 1 257 ? -4.789 19.562 13.367 1 95.19 257 TYR A C 1
ATOM 2028 O O . TYR A 1 257 ? -4.242 20.188 14.281 1 95.19 257 TYR A O 1
ATOM 2036 N N . ASN A 1 258 ? -5.164 20.094 12.195 1 94.88 258 ASN A N 1
ATOM 2037 C CA . ASN A 1 258 ? -4.957 21.5 11.938 1 94.88 258 ASN A CA 1
ATOM 2038 C C . ASN A 1 258 ? -5.648 22.375 12.992 1 94.88 258 ASN A C 1
ATOM 2040 O O . ASN A 1 258 ? -5.094 23.375 13.438 1 94.88 258 ASN A O 1
ATOM 2044 N N . LYS A 1 259 ? -6.809 22.031 13.336 1 95.44 259 LYS A N 1
ATOM 2045 C CA . LYS A 1 259 ? -7.543 22.766 14.352 1 95.44 259 LYS A CA 1
ATOM 2046 C C . LYS A 1 259 ? -6.809 22.75 15.695 1 95.44 259 LYS A C 1
ATOM 2048 O O . LYS A 1 259 ? -6.684 23.781 16.359 1 95.44 259 LYS A O 1
ATOM 2053 N N . ARG A 1 260 ? -6.348 21.609 16.078 1 95.75 260 ARG A N 1
ATOM 2054 C CA . ARG A 1 260 ? -5.594 21.5 17.328 1 95.75 260 ARG A CA 1
ATOM 2055 C C . ARG A 1 260 ? -4.297 22.297 17.25 1 95.75 260 ARG A C 1
ATOM 2057 O O . ARG A 1 260 ? -3.877 22.906 18.234 1 95.75 260 ARG A O 1
ATOM 2064 N N . LEU A 1 261 ? -3.727 22.188 16.109 1 95.88 261 LEU A N 1
ATOM 2065 C CA . LEU A 1 261 ? -2.494 22.938 15.906 1 95.88 261 LEU A CA 1
ATOM 2066 C C . LEU A 1 261 ? -2.748 24.438 16.016 1 95.88 261 LEU A C 1
ATOM 2068 O O . LEU A 1 261 ? -1.938 25.172 16.578 1 95.88 261 LEU A O 1
ATOM 2072 N N . ALA A 1 262 ? -3.824 24.906 15.43 1 96.69 262 ALA A N 1
ATOM 2073 C CA . ALA A 1 262 ? -4.188 26.328 15.516 1 96.69 262 ALA A CA 1
ATOM 2074 C C . ALA A 1 262 ? -4.344 26.766 16.969 1 96.69 262 ALA A C 1
ATOM 2076 O O . ALA A 1 262 ? -3.855 27.828 17.359 1 96.69 262 ALA A O 1
ATOM 2077 N N . ILE A 1 263 ? -5.027 25.984 17.719 1 96.75 263 ILE A N 1
ATOM 2078 C CA . ILE A 1 263 ? -5.215 26.281 19.125 1 96.75 263 ILE A CA 1
ATOM 2079 C C . ILE A 1 263 ? -3.855 26.359 19.828 1 96.75 263 ILE A C 1
ATOM 2081 O O . ILE A 1 263 ? -3.598 27.281 20.594 1 96.75 263 ILE A O 1
ATOM 2085 N N . PHE A 1 264 ? -3.076 25.422 19.578 1 96.19 264 PHE A N 1
ATOM 2086 C CA . PHE A 1 264 ? -1.739 25.391 20.156 1 96.19 264 PHE A CA 1
ATOM 2087 C C . PHE A 1 264 ? -0.966 26.656 19.812 1 96.19 264 PHE A C 1
ATOM 2089 O O . PHE A 1 264 ? -0.35 27.266 20.688 1 96.19 264 PHE A O 1
ATOM 2096 N N . ARG A 1 265 ? -0.943 26.969 18.562 1 96.5 265 ARG A N 1
ATOM 2097 C CA . ARG A 1 265 ? -0.208 28.141 18.109 1 96.5 265 ARG A CA 1
ATOM 2098 C C . ARG A 1 265 ? -0.719 29.406 18.781 1 96.5 265 ARG A C 1
ATOM 2100 O O . ARG A 1 265 ? 0.071 30.25 19.203 1 96.5 265 ARG A O 1
ATOM 2107 N N . ALA A 1 266 ? -1.994 29.547 18.844 1 96.75 266 ALA A N 1
ATOM 2108 C CA . ALA A 1 266 ? -2.578 30.688 19.547 1 96.75 266 ALA A CA 1
ATOM 2109 C C . ALA A 1 266 ? -2.17 30.703 21.016 1 96.75 266 ALA A C 1
ATOM 2111 O O . ALA A 1 266 ? -1.769 31.75 21.531 1 96.75 266 ALA A O 1
ATOM 2112 N N . ARG A 1 267 ? -2.217 29.594 21.672 1 96.06 267 ARG A N 1
ATOM 2113 C CA . ARG A 1 267 ? -1.897 29.5 23.094 1 96.06 267 ARG A CA 1
ATOM 2114 C C . ARG A 1 267 ? -0.437 29.844 23.359 1 96.06 267 ARG A C 1
ATOM 2116 O O . ARG A 1 267 ? -0.116 30.5 24.344 1 96.06 267 ARG A O 1
ATOM 2123 N N . VAL A 1 268 ? 0.404 29.422 22.5 1 95.12 268 VAL A N 1
ATOM 2124 C CA . VAL A 1 268 ? 1.82 29.75 22.641 1 95.12 268 VAL A CA 1
ATOM 2125 C C . VAL A 1 268 ? 2.008 31.266 22.609 1 95.12 268 VAL A C 1
ATOM 2127 O O . VAL A 1 268 ? 2.721 31.812 23.453 1 95.12 268 VAL A O 1
ATOM 2130 N N . LEU A 1 269 ? 1.375 31.891 21.672 1 95.5 269 LEU A N 1
ATOM 2131 C CA . LEU A 1 269 ? 1.485 33.344 21.547 1 95.5 269 LEU A CA 1
ATOM 2132 C C . LEU A 1 269 ? 0.859 34.031 22.75 1 95.5 269 LEU A C 1
ATOM 2134 O O . LEU A 1 269 ? 1.451 34.969 23.328 1 95.5 269 LEU A O 1
ATOM 2138 N N . ILE A 1 270 ? -0.279 33.594 23.141 1 95.94 270 ILE A N 1
ATOM 2139 C CA . ILE A 1 270 ? -1.005 34.219 24.25 1 95.94 270 ILE A CA 1
ATOM 2140 C C . ILE A 1 270 ? -0.186 34.094 25.531 1 95.94 270 ILE A C 1
ATOM 2142 O O . ILE A 1 270 ? -0.114 35.031 26.328 1 95.94 270 ILE A O 1
ATOM 2146 N N . ARG A 1 271 ? 0.365 32.938 25.734 1 95.38 271 ARG A N 1
ATOM 2147 C CA . ARG A 1 271 ? 1.226 32.781 26.906 1 95.38 271 ARG A CA 1
ATOM 2148 C C . ARG A 1 271 ? 2.393 33.75 26.875 1 95.38 271 ARG A C 1
ATOM 2150 O O . ARG A 1 271 ? 2.742 34.344 27.891 1 95.38 271 ARG A O 1
ATOM 2157 N N . GLY A 1 272 ? 2.975 33.875 25.734 1 94.19 272 GLY A N 1
ATOM 2158 C CA . GLY A 1 272 ? 4.016 34.875 25.578 1 94.19 272 GLY A CA 1
ATOM 2159 C C . GLY A 1 272 ? 3.539 36.281 25.875 1 94.19 272 GLY A C 1
ATOM 2160 O O . GLY A 1 272 ? 4.215 37.031 26.578 1 94.19 272 GLY A O 1
ATOM 2161 N N . TRP A 1 273 ? 2.377 36.625 25.375 1 94.75 273 TRP A N 1
ATOM 2162 C CA . TRP A 1 273 ? 1.804 37.938 25.594 1 94.75 273 TRP A CA 1
ATOM 2163 C C . TRP A 1 273 ? 1.534 38.156 27.078 1 94.75 273 TRP A C 1
ATOM 2165 O O . TRP A 1 273 ? 1.776 39.25 27.594 1 94.75 273 TRP A O 1
ATOM 2175 N N . ALA A 1 274 ? 1.035 37.156 27.734 1 94.44 274 ALA A N 1
ATOM 2176 C CA . ALA A 1 274 ? 0.754 37.281 29.156 1 94.44 274 ALA A CA 1
ATOM 2177 C C . ALA A 1 274 ? 2.029 37.531 29.953 1 94.44 274 ALA A C 1
ATOM 2179 O O . ALA A 1 274 ? 1.99 38.188 31 1 94.44 274 ALA A O 1
ATOM 2180 N N . ARG A 1 275 ? 3.072 37.125 29.469 1 93.31 275 ARG A N 1
ATOM 2181 C CA . ARG A 1 275 ? 4.352 37.281 30.141 1 93.31 275 ARG A CA 1
ATOM 2182 C C . ARG A 1 275 ? 5.012 38.594 29.75 1 93.31 275 ARG A C 1
ATOM 2184 O O . ARG A 1 275 ? 6.078 38.938 30.25 1 93.31 275 ARG A O 1
ATOM 2191 N N . GLY A 1 276 ? 4.43 39.281 28.781 1 93.06 276 GLY A N 1
ATOM 2192 C CA . GLY A 1 276 ? 4.926 40.594 28.406 1 93.06 276 GLY A CA 1
ATOM 2193 C C . GLY A 1 276 ? 5.605 40.594 27.047 1 93.06 276 GLY A C 1
ATOM 2194 O O . GLY A 1 276 ? 6.199 41.594 26.641 1 93.06 276 GLY A O 1
ATOM 2195 N N . SER A 1 277 ? 5.496 39.5 26.375 1 93.75 277 SER A N 1
ATOM 2196 C CA . SER A 1 277 ? 6.109 39.406 25.047 1 93.75 277 SER A CA 1
ATOM 2197 C C . SER A 1 277 ? 5.312 40.188 24.016 1 93.75 277 SER A C 1
ATOM 2199 O O . SER A 1 277 ? 4.078 40.188 24.031 1 93.75 277 SER A O 1
ATOM 2201 N N . VAL A 1 278 ? 6.012 40.812 23.047 1 92.19 278 VAL A N 1
ATOM 2202 C CA . VAL A 1 278 ? 5.34 41.531 21.969 1 92.19 278 VAL A CA 1
ATOM 2203 C C . VAL A 1 278 ? 5.426 40.719 20.672 1 92.19 278 VAL A C 1
ATOM 2205 O O . VAL A 1 278 ? 5.008 41.188 19.625 1 92.19 278 VAL A O 1
ATOM 2208 N N . GLU A 1 279 ? 5.906 39.469 20.797 1 91 279 GLU A N 1
ATOM 2209 C CA . GLU A 1 279 ? 6.082 38.625 19.625 1 91 279 GLU A CA 1
ATOM 2210 C C . GLU A 1 279 ? 4.734 38.156 19.078 1 91 279 GLU A C 1
ATOM 2212 O O . GLU A 1 279 ? 3.826 37.812 19.828 1 91 279 GLU A O 1
ATOM 2217 N N . MET A 1 280 ? 4.641 38.188 17.703 1 91.94 280 MET A N 1
ATOM 2218 C CA . MET A 1 280 ? 3.418 37.75 17.031 1 91.94 280 MET A CA 1
ATOM 2219 C C . MET A 1 280 ? 3.643 36.438 16.266 1 91.94 280 MET A C 1
ATOM 2221 O O . MET A 1 280 ? 2.717 35.906 15.648 1 91.94 280 MET A O 1
ATOM 2225 N N . GLY A 1 281 ? 4.77 35.938 16.406 1 88.69 281 GLY A N 1
ATOM 2226 C CA . GLY A 1 281 ? 5.098 34.719 15.688 1 88.69 281 GLY A CA 1
ATOM 2227 C C . GLY A 1 281 ? 5.344 34.938 14.211 1 88.69 281 GLY A C 1
ATOM 2228 O O . GLY A 1 281 ? 4.656 35.75 13.578 1 88.69 281 GLY A O 1
ATOM 2229 N N . LYS A 1 282 ? 6.312 34.219 13.617 1 81.19 282 LYS A N 1
ATOM 2230 C CA . LYS A 1 282 ? 6.562 34.312 12.18 1 81.19 282 LYS A CA 1
ATOM 2231 C C . LYS A 1 282 ? 5.453 33.625 11.383 1 81.19 282 LYS A C 1
ATOM 2233 O O . LYS A 1 282 ? 4.984 32.531 11.758 1 81.19 282 LYS A O 1
ATOM 2238 N N . ASP A 1 283 ? 5.02 34.281 10.359 1 79.25 283 ASP A N 1
ATOM 2239 C CA . ASP A 1 283 ? 3.93 33.75 9.547 1 79.25 283 ASP A CA 1
ATOM 2240 C C . ASP A 1 283 ? 4.219 32.312 9.102 1 79.25 283 ASP A C 1
ATOM 2242 O O . ASP A 1 283 ? 3.35 31.453 9.188 1 79.25 283 ASP A O 1
ATOM 2246 N N . ILE A 1 284 ? 5.418 32.062 8.68 1 73.38 284 ILE A N 1
ATOM 2247 C CA . ILE A 1 284 ? 5.809 30.781 8.141 1 73.38 284 ILE A CA 1
ATOM 2248 C C . ILE A 1 284 ? 5.66 29.703 9.211 1 73.38 284 ILE A C 1
ATOM 2250 O O . ILE A 1 284 ? 5.504 28.516 8.898 1 73.38 284 ILE A O 1
ATOM 2254 N N . GLU A 1 285 ? 5.648 30.156 10.391 1 73.44 285 GLU A N 1
ATOM 2255 C CA . GLU A 1 285 ? 5.523 29.203 11.492 1 73.44 285 GLU A CA 1
ATOM 2256 C C . GLU A 1 285 ? 4.074 29.094 11.953 1 73.44 285 GLU A C 1
ATOM 2258 O O . GLU A 1 285 ? 3.498 28 11.93 1 73.44 285 GLU A O 1
ATOM 2263 N N . VAL A 1 286 ? 3.516 30.219 12.242 1 80.94 286 VAL A N 1
ATOM 2264 C CA . VAL A 1 286 ? 2.24 30.188 12.945 1 80.94 286 VAL A CA 1
ATOM 2265 C C . VAL A 1 286 ? 1.099 30.016 11.945 1 80.94 286 VAL A C 1
ATOM 2267 O O . VAL A 1 286 ? -0.02 29.672 12.328 1 80.94 286 VAL A O 1
ATOM 2270 N N . GLN A 1 287 ? 1.379 30.172 10.648 1 81.44 287 GLN A N 1
ATOM 2271 C CA . GLN A 1 287 ? 0.318 30.031 9.656 1 81.44 287 GLN A CA 1
ATOM 2272 C C . GLN A 1 287 ? 0.564 28.828 8.75 1 81.44 287 GLN A C 1
ATOM 2274 O O . GLN A 1 287 ? -0.08 28.688 7.711 1 81.44 287 GLN A O 1
ATOM 2279 N N . SER A 1 288 ? 1.474 27.984 9.211 1 84.31 288 SER A N 1
ATOM 2280 C CA . SER A 1 288 ? 1.758 26.781 8.438 1 84.31 288 SER A CA 1
ATOM 2281 C C . SER A 1 288 ? 0.874 25.625 8.875 1 84.31 288 SER A C 1
ATOM 2283 O O . SER A 1 288 ? 0.967 25.156 10.008 1 84.31 288 SER A O 1
ATOM 2285 N N . PHE A 1 289 ? -0.064 25.312 8 1 91 289 PHE A N 1
ATOM 2286 C CA . PHE A 1 289 ? -0.967 24.188 8.25 1 91 289 PHE A CA 1
ATOM 2287 C C . PHE A 1 289 ? -0.907 23.172 7.113 1 91 289 PHE A C 1
ATOM 2289 O O . PHE A 1 289 ? -0.4 23.484 6.031 1 91 289 PHE A O 1
ATOM 2296 N N . VAL A 1 290 ? -1.309 21.984 7.41 1 89.06 290 VAL A N 1
ATOM 2297 C CA . VAL A 1 290 ? -1.297 20.938 6.406 1 89.06 290 VAL A CA 1
ATOM 2298 C C . VAL A 1 290 ? -2.439 21.141 5.414 1 89.06 290 VAL A C 1
ATOM 2300 O O . VAL A 1 290 ? -3.6 21.266 5.812 1 89.06 290 VAL A O 1
ATOM 2303 N N . ARG A 1 291 ? -2.096 21.062 4.16 1 87.31 291 ARG A N 1
ATOM 2304 C CA . ARG A 1 291 ? -3.084 21.344 3.125 1 87.31 291 ARG A CA 1
ATOM 2305 C C . ARG A 1 291 ? -3.68 20.062 2.562 1 87.31 291 ARG A C 1
ATOM 2307 O O . ARG A 1 291 ? -3.07 19 2.658 1 87.31 291 ARG A O 1
ATOM 2314 N N . LYS A 1 292 ? -4.766 20.266 1.948 1 84.81 292 LYS A N 1
ATOM 2315 C CA . LYS A 1 292 ? -5.477 19.156 1.332 1 84.81 292 LYS A CA 1
ATOM 2316 C C . LYS A 1 292 ? -4.645 18.516 0.223 1 84.81 292 LYS A C 1
ATOM 2318 O O . LYS A 1 292 ? -4.719 17.312 0.004 1 84.81 292 LYS A O 1
ATOM 2323 N N . GLU A 1 293 ? -3.883 19.25 -0.401 1 82.88 293 GLU A N 1
ATOM 2324 C CA . GLU A 1 293 ? -3.049 18.766 -1.498 1 82.88 293 GLU A CA 1
ATOM 2325 C C . GLU A 1 293 ? -2.023 17.75 -1.006 1 82.88 293 GLU A C 1
ATOM 2327 O O . GLU A 1 293 ? -1.631 16.859 -1.748 1 82.88 293 GLU A O 1
ATOM 2332 N N . ALA A 1 294 ? -1.648 17.984 0.173 1 83.62 294 ALA A N 1
ATOM 2333 C CA . ALA A 1 294 ? -0.688 17.047 0.751 1 83.62 294 ALA A CA 1
ATOM 2334 C C . ALA A 1 294 ? -1.303 15.656 0.911 1 83.62 294 ALA A C 1
ATOM 2336 O O . ALA A 1 294 ? -0.63 14.641 0.701 1 83.62 294 ALA A O 1
ATOM 2337 N N . VAL A 1 295 ? -2.531 15.633 1.225 1 87.31 295 VAL A N 1
ATOM 2338 C CA . VAL A 1 295 ? -3.246 14.367 1.357 1 87.31 295 VAL A CA 1
ATOM 2339 C C . VAL A 1 295 ? -3.344 13.68 -0.004 1 87.31 295 VAL A C 1
ATOM 2341 O O . VAL A 1 295 ? -3.074 12.484 -0.126 1 87.31 295 VAL A O 1
ATOM 2344 N N . ARG A 1 296 ? -3.678 14.43 -0.946 1 83.81 296 ARG A N 1
ATOM 2345 C CA . ARG A 1 296 ? -3.826 13.883 -2.291 1 83.81 296 ARG A CA 1
ATOM 2346 C C . ARG A 1 296 ? -2.514 13.289 -2.787 1 83.81 296 ARG A C 1
ATOM 2348 O O . ARG A 1 296 ? -2.51 12.25 -3.449 1 83.81 296 ARG A O 1
ATOM 2355 N N . ALA A 1 297 ? -1.487 13.906 -2.42 1 78.81 297 ALA A N 1
ATOM 2356 C CA . ALA A 1 297 ? -0.17 13.438 -2.84 1 78.81 297 ALA A CA 1
ATOM 2357 C C . ALA A 1 297 ? 0.139 12.07 -2.244 1 78.81 297 ALA A C 1
ATOM 2359 O O . ALA A 1 297 ? 0.773 11.234 -2.891 1 78.81 297 ALA A O 1
ATOM 2360 N N . SER A 1 298 ? -0.312 11.812 -1.097 1 81.75 298 SER A N 1
ATOM 2361 C CA . SER A 1 298 ? -0.046 10.555 -0.407 1 81.75 298 SER A CA 1
ATOM 2362 C C . SER A 1 298 ? -0.762 9.391 -1.086 1 81.75 298 SER A C 1
ATOM 2364 O O . SER A 1 298 ? -0.362 8.234 -0.933 1 81.75 298 SER A O 1
ATOM 2366 N N . PHE A 1 299 ? -1.764 9.703 -1.824 1 82.81 299 PHE A N 1
ATOM 2367 C CA . PHE A 1 299 ? -2.545 8.641 -2.443 1 82.81 299 PHE A CA 1
ATOM 2368 C C . PHE A 1 299 ? -2.363 8.641 -3.955 1 82.81 299 PHE A C 1
ATOM 2370 O O . PHE A 1 299 ? -3.156 8.039 -4.684 1 82.81 299 PHE A O 1
ATOM 2377 N N . SER A 1 300 ? -1.405 9.273 -4.387 1 73.38 300 SER A N 1
ATOM 2378 C CA . SER A 1 300 ? -1.133 9.352 -5.816 1 73.38 300 SER A CA 1
ATOM 2379 C C . SER A 1 300 ? -0.866 7.977 -6.41 1 73.38 300 SER A C 1
ATOM 2381 O O . SER A 1 300 ? -1.102 7.75 -7.598 1 73.38 300 SER A O 1
ATOM 2383 N N . MET A 1 301 ? -0.398 7.117 -5.59 1 70.06 301 MET A N 1
ATOM 2384 C CA . MET A 1 301 ? -0.067 5.781 -6.082 1 70.06 301 MET A CA 1
ATOM 2385 C C . MET A 1 301 ? -1.328 4.949 -6.289 1 70.06 301 MET A C 1
ATOM 2387 O O . MET A 1 301 ? -1.309 3.957 -7.02 1 70.06 301 MET A O 1
ATOM 2391 N N . LEU A 1 302 ? -2.293 5.238 -5.582 1 66.25 302 LEU A N 1
ATOM 2392 C CA . LEU A 1 302 ? -3.561 4.543 -5.777 1 66.25 302 LEU A CA 1
ATOM 2393 C C . LEU A 1 302 ? -4.297 5.086 -6.996 1 66.25 302 LEU A C 1
ATOM 2395 O O . LEU A 1 302 ? -4.25 6.285 -7.27 1 66.25 302 LEU A O 1
ATOM 2399 N N . VAL A 1 303 ? -4.66 4.207 -8.055 1 57.59 303 VAL A N 1
ATOM 2400 C CA . VAL A 1 303 ? -5.234 4.48 -9.367 1 57.59 303 VAL A CA 1
ATOM 2401 C C . VAL A 1 303 ? -6.117 5.727 -9.297 1 57.59 303 VAL A C 1
ATOM 2403 O O . VAL A 1 303 ? -6.961 5.844 -8.406 1 57.59 303 VAL A O 1
ATOM 2406 N N . GLN A 1 304 ? -5.637 6.781 -10.148 1 46.88 304 GLN A N 1
ATOM 2407 C CA . GLN A 1 304 ? -6.527 7.887 -10.492 1 46.88 304 GLN A CA 1
ATOM 2408 C C . GLN A 1 304 ? -7.5 7.488 -11.602 1 46.88 304 GLN A C 1
ATOM 2410 O O . GLN A 1 304 ? -7.129 6.758 -12.523 1 46.88 304 GLN A O 1
ATOM 2415 N N . ALA A 1 305 ? -8.734 7.301 -11.375 1 37.16 305 ALA A N 1
ATOM 2416 C CA . ALA A 1 305 ? -9.602 7.234 -12.555 1 37.16 305 ALA A CA 1
ATOM 2417 C C . ALA A 1 305 ? -9.227 8.305 -13.57 1 37.16 305 ALA A C 1
ATOM 2419 O O . ALA A 1 305 ? -8.984 9.461 -13.211 1 37.16 305 ALA A O 1
ATOM 2420 N N . GLY A 1 306 ? -8.398 7.961 -14.523 1 31.14 306 GLY A N 1
ATOM 2421 C CA . GLY A 1 306 ? -8.312 8.953 -15.578 1 31.14 306 GLY A CA 1
ATOM 2422 C C . GLY A 1 306 ? -9.609 9.703 -15.812 1 31.14 306 GLY A C 1
ATOM 2423 O O . GLY A 1 306 ? -10.68 9.094 -15.836 1 31.14 306 GLY A O 1
ATOM 2424 N N . LYS A 1 307 ? -9.773 11.078 -15.641 1 27.95 307 LYS A N 1
ATOM 2425 C CA . LYS A 1 307 ? -10.797 11.836 -16.359 1 27.95 307 LYS A CA 1
ATOM 2426 C C . LYS A 1 307 ? -10.781 11.516 -17.844 1 27.95 307 LYS A C 1
ATOM 2428 O O . LYS A 1 307 ? -9.719 11.32 -18.438 1 27.95 307 LYS A O 1
ATOM 2433 N N . MET B 1 1 ? -59.812 17.922 11.93 1 19.42 1 MET B N 1
ATOM 2434 C CA . MET B 1 1 ? -60.469 16.625 11.828 1 19.42 1 MET B CA 1
ATOM 2435 C C . MET B 1 1 ? -59.844 15.766 10.742 1 19.42 1 MET B C 1
ATOM 2437 O O . MET B 1 1 ? -59.844 14.539 10.828 1 19.42 1 MET B O 1
ATOM 2441 N N . TYR B 1 2 ? -59.625 16.516 9.594 1 19.53 2 TYR B N 1
ATOM 2442 C CA . TYR B 1 2 ? -59.844 15.727 8.391 1 19.53 2 TYR B CA 1
ATOM 2443 C C . TYR B 1 2 ? -58.875 14.539 8.344 1 19.53 2 TYR B C 1
ATOM 2445 O O . TYR B 1 2 ? -57.812 14.555 8.961 1 19.53 2 TYR B O 1
ATOM 2453 N N . GLY B 1 3 ? -59.281 13.594 7.711 1 20.38 3 GLY B N 1
ATOM 2454 C CA . GLY B 1 3 ? -59.5 12.172 7.488 1 20.38 3 GLY B CA 1
ATOM 2455 C C . GLY B 1 3 ? -58.406 11.547 6.645 1 20.38 3 GLY B C 1
ATOM 2456 O O . GLY B 1 3 ? -58.438 11.617 5.414 1 20.38 3 GLY B O 1
ATOM 2457 N N . PHE B 1 4 ? -57.219 12.211 6.723 1 24.52 4 PHE B N 1
ATOM 2458 C CA . PHE B 1 4 ? -56.344 11.852 5.609 1 24.52 4 PHE B CA 1
ATOM 2459 C C . PHE B 1 4 ? -56.344 10.336 5.395 1 24.52 4 PHE B C 1
ATOM 2461 O O . PHE B 1 4 ? -56.156 9.578 6.344 1 24.52 4 PHE B O 1
ATOM 2468 N N . SER B 1 5 ? -57.031 10.055 4.426 1 22.05 5 SER B N 1
ATOM 2469 C CA . SER B 1 5 ? -57.406 8.758 3.852 1 22.05 5 SER B CA 1
ATOM 2470 C C . SER B 1 5 ? -56.188 7.848 3.723 1 22.05 5 SER B C 1
ATOM 2472 O O . SER B 1 5 ? -55.062 8.32 3.52 1 22.05 5 SER B O 1
ATOM 2474 N N . SER B 1 6 ? -56.281 6.602 4.184 1 23.22 6 SER B N 1
ATOM 2475 C CA . SER B 1 6 ? -55.625 5.355 4.531 1 23.22 6 SER B CA 1
ATOM 2476 C C . SER B 1 6 ? -55.094 4.641 3.287 1 23.22 6 SER B C 1
ATOM 2478 O O . SER B 1 6 ? -54.625 3.51 3.369 1 23.22 6 SER B O 1
ATOM 2480 N N . HIS B 1 7 ? -54.781 5.559 2.229 1 22.3 7 HIS B N 1
ATOM 2481 C CA . HIS B 1 7 ? -54.875 4.754 1.016 1 22.3 7 HIS B CA 1
ATOM 2482 C C . HIS B 1 7 ? -54.094 3.453 1.157 1 22.3 7 HIS B C 1
ATOM 2484 O O . HIS B 1 7 ? -53.062 3.41 1.846 1 22.3 7 HIS B O 1
ATOM 2490 N N . SER B 1 8 ? -54.75 2.424 0.842 1 22.41 8 SER B N 1
ATOM 2491 C CA . SER B 1 8 ? -54.75 0.966 0.805 1 22.41 8 SER B CA 1
ATOM 2492 C C . SER B 1 8 ? -53.656 0.428 -0.1 1 22.41 8 SER B C 1
ATOM 2494 O O . SER B 1 8 ? -53.719 -0.724 -0.537 1 22.41 8 SER B O 1
ATOM 2496 N N . SER B 1 9 ? -52.562 1.239 -0.1 1 22.73 9 SER B N 1
ATOM 2497 C CA . SER B 1 9 ? -51.75 0.817 -1.224 1 22.73 9 SER B CA 1
ATOM 2498 C C . SER B 1 9 ? -51.625 -0.702 -1.283 1 22.73 9 SER B C 1
ATOM 2500 O O . SER B 1 9 ? -51.312 -1.345 -0.284 1 22.73 9 SER B O 1
ATOM 2502 N N . SER B 1 10 ? -52.469 -1.194 -2.121 1 20.88 10 SER B N 1
ATOM 2503 C CA . SER B 1 10 ? -52.656 -2.588 -2.498 1 20.88 10 SER B CA 1
ATOM 2504 C C . SER B 1 10 ? -51.344 -3.301 -2.746 1 20.88 10 SER B C 1
ATOM 2506 O O . SER B 1 10 ? -50.438 -2.752 -3.389 1 20.88 10 SER B O 1
ATOM 2508 N N . SER B 1 11 ? -50.969 -4.051 -1.789 1 21.19 11 SER B N 1
ATOM 2509 C CA . SER B 1 11 ? -49.875 -4.992 -1.571 1 21.19 11 SER B CA 1
ATOM 2510 C C . SER B 1 11 ? -49.719 -5.949 -2.75 1 21.19 11 SER B C 1
ATOM 2512 O O . SER B 1 11 ? -50.375 -7.008 -2.781 1 21.19 11 SER B O 1
ATOM 2514 N N . SER B 1 12 ? -50 -5.215 -3.959 1 21.56 12 SER B N 1
ATOM 2515 C CA . SER B 1 12 ? -50.188 -6.258 -4.961 1 21.56 12 SER B CA 1
ATOM 2516 C C . SER B 1 12 ? -49.156 -7.375 -4.809 1 21.56 12 SER B C 1
ATOM 2518 O O . SER B 1 12 ? -47.969 -7.109 -4.566 1 21.56 12 SER B O 1
ATOM 2520 N N . SER B 1 13 ? -49.594 -8.445 -4.363 1 21.5 13 SER B N 1
ATOM 2521 C CA . SER B 1 13 ? -49.188 -9.828 -4.121 1 21.5 13 SER B CA 1
ATOM 2522 C C . SER B 1 13 ? -48.406 -10.391 -5.309 1 21.5 13 SER B C 1
ATOM 2524 O O . SER B 1 13 ? -49 -10.75 -6.328 1 21.5 13 SER B O 1
ATOM 2526 N N . LEU B 1 14 ? -47.562 -9.422 -5.844 1 22.36 14 LEU B N 1
ATOM 2527 C CA . LEU B 1 14 ? -47.031 -10 -7.078 1 22.36 14 LEU B CA 1
ATOM 2528 C C . LEU B 1 14 ? -46.781 -11.492 -6.91 1 22.36 14 LEU B C 1
ATOM 2530 O O . LEU B 1 14 ? -46.062 -11.898 -5.992 1 22.36 14 LEU B O 1
ATOM 2534 N N . ALA B 1 15 ? -47.719 -12.188 -7.297 1 20.08 15 ALA B N 1
ATOM 2535 C CA . ALA B 1 15 ? -47.906 -13.633 -7.398 1 20.08 15 ALA B CA 1
ATOM 2536 C C . ALA B 1 15 ? -46.625 -14.305 -7.848 1 20.08 15 ALA B C 1
ATOM 2538 O O . ALA B 1 15 ? -46 -13.914 -8.852 1 20.08 15 ALA B O 1
ATOM 2539 N N . HIS B 1 16 ? -45.781 -14.602 -6.902 1 19.56 16 HIS B N 1
ATOM 2540 C CA . HIS B 1 16 ? -44.531 -15.352 -7 1 19.56 16 HIS B CA 1
ATOM 2541 C C . HIS B 1 16 ? -44.656 -16.516 -7.984 1 19.56 16 HIS B C 1
ATOM 2543 O O . HIS B 1 16 ? -45.344 -17.484 -7.715 1 19.56 16 HIS B O 1
ATOM 2549 N N . SER B 1 17 ? -45.125 -16.031 -9.18 1 21.97 17 SER B N 1
ATOM 2550 C CA . SER B 1 17 ? -45.406 -17.203 -10.008 1 21.97 17 SER B CA 1
ATOM 2551 C C . SER B 1 17 ? -44.375 -18.297 -9.797 1 21.97 17 SER B C 1
ATOM 2553 O O . SER B 1 17 ? -43.188 -18 -9.648 1 21.97 17 SER B O 1
ATOM 2555 N N . ALA B 1 18 ? -44.781 -19.312 -9.242 1 23.59 18 ALA B N 1
ATOM 2556 C CA . ALA B 1 18 ? -44.219 -20.609 -8.891 1 23.59 18 ALA B CA 1
ATOM 2557 C C . ALA B 1 18 ? -43.25 -21.109 -9.977 1 23.59 18 ALA B C 1
ATOM 2559 O O . ALA B 1 18 ? -43.625 -21.125 -11.164 1 23.59 18 ALA B O 1
ATOM 2560 N N . LEU B 1 19 ? -42.094 -20.625 -9.852 1 22.41 19 LEU B N 1
ATOM 2561 C CA . LEU B 1 19 ? -41.062 -21.156 -10.734 1 22.41 19 LEU B CA 1
ATOM 2562 C C . LEU B 1 19 ? -41.344 -22.609 -11.102 1 22.41 19 LEU B C 1
ATOM 2564 O O . LEU B 1 19 ? -41.656 -23.422 -10.234 1 22.41 19 LEU B O 1
ATOM 2568 N N . HIS B 1 20 ? -41.969 -22.734 -12.188 1 25.36 20 HIS B N 1
ATOM 2569 C CA . HIS B 1 20 ? -42.344 -24.078 -12.656 1 25.36 20 HIS B CA 1
ATOM 2570 C C . HIS B 1 20 ? -41.219 -25.078 -12.391 1 25.36 20 HIS B C 1
ATOM 2572 O O . HIS B 1 20 ? -40.031 -24.719 -12.391 1 25.36 20 HIS B O 1
ATOM 2578 N N . PRO B 1 21 ? -41.5 -26.078 -11.641 1 26.12 21 PRO B N 1
ATOM 2579 C CA . PRO B 1 21 ? -40.594 -27.125 -11.203 1 26.12 21 PRO B CA 1
ATOM 2580 C C . PRO B 1 21 ? -39.656 -27.609 -12.312 1 26.12 21 PRO B C 1
ATOM 2582 O O . PRO B 1 21 ? -40 -27.484 -13.5 1 26.12 21 PRO B O 1
ATOM 2585 N N . PRO B 1 22 ? -38.375 -27.453 -12.125 1 23.8 22 PRO B N 1
ATOM 2586 C CA . PRO B 1 22 ? -37.5 -27.891 -13.203 1 23.8 22 PRO B CA 1
ATOM 2587 C C . PRO B 1 22 ? -37.969 -29.188 -13.852 1 23.8 22 PRO B C 1
ATOM 2589 O O . PRO B 1 22 ? -38.531 -30.062 -13.172 1 23.8 22 PRO B O 1
ATOM 2592 N N . GLU B 1 23 ? -38.375 -29.188 -15 1 28.38 23 GLU B N 1
ATOM 2593 C CA . GLU B 1 23 ? -38.844 -30.359 -15.727 1 28.38 23 GLU B CA 1
ATOM 2594 C C . GLU B 1 23 ? -37.844 -31.5 -15.648 1 28.38 23 GLU B C 1
ATOM 2596 O O . GLU B 1 23 ? -36.656 -31.312 -15.883 1 28.38 23 GLU B O 1
ATOM 2601 N N . THR B 1 24 ? -38.031 -32.438 -14.781 1 25.06 24 THR B N 1
ATOM 2602 C CA . THR B 1 24 ? -37.281 -33.688 -14.648 1 25.06 24 THR B CA 1
ATOM 2603 C C . THR B 1 24 ? -37.125 -34.375 -16 1 25.06 24 THR B C 1
ATOM 2605 O O . THR B 1 24 ? -38.125 -34.625 -16.688 1 25.06 24 THR B O 1
ATOM 2608 N N . PHE B 1 25 ? -36.062 -34.156 -16.688 1 25.52 25 PHE B N 1
ATOM 2609 C CA . PHE B 1 25 ? -35.844 -34.875 -17.938 1 25.52 25 PHE B CA 1
ATOM 2610 C C . PHE B 1 25 ? -36.031 -36.375 -17.734 1 25.52 25 PHE B C 1
ATOM 2612 O O . PHE B 1 25 ? -35.438 -36.969 -16.828 1 25.52 25 PHE B O 1
ATOM 2619 N N . PRO B 1 26 ? -36.938 -36.906 -18.109 1 26.69 26 PRO B N 1
ATOM 2620 C CA . PRO B 1 26 ? -37.156 -38.344 -17.891 1 26.69 26 PRO B CA 1
ATOM 2621 C C . PRO B 1 26 ? -35.938 -39.188 -18.312 1 26.69 26 PRO B C 1
ATOM 2623 O O . PRO B 1 26 ? -35.188 -38.781 -19.203 1 26.69 26 PRO B O 1
ATOM 2626 N N . ILE B 1 27 ? -35.281 -39.875 -17.484 1 26.56 27 ILE B N 1
ATOM 2627 C CA . ILE B 1 27 ? -34.25 -40.875 -17.797 1 26.56 27 ILE B CA 1
ATOM 2628 C C . ILE B 1 27 ? -34.625 -41.625 -19.062 1 26.56 27 ILE B C 1
ATOM 2630 O O . ILE B 1 27 ? -35.75 -42.156 -19.156 1 26.56 27 ILE B O 1
ATOM 2634 N N . PRO B 1 28 ? -33.906 -41.312 -20.188 1 27.94 28 PRO B N 1
ATOM 2635 C CA . PRO B 1 28 ? -34.375 -42.156 -21.281 1 27.94 28 PRO B CA 1
ATOM 2636 C C . PRO B 1 28 ? -34.469 -43.625 -20.891 1 27.94 28 PRO B C 1
ATOM 2638 O O . PRO B 1 28 ? -33.688 -44.125 -20.094 1 27.94 28 PRO B O 1
ATOM 2641 N N . LYS B 1 29 ? -35.531 -44.188 -20.953 1 28.03 29 LYS B N 1
ATOM 2642 C CA . LYS B 1 29 ? -35.875 -45.562 -20.688 1 28.03 29 LYS B CA 1
ATOM 2643 C C . LYS B 1 29 ? -34.875 -46.531 -21.359 1 28.03 29 LYS B C 1
ATOM 2645 O O . LYS B 1 29 ? -34.375 -47.438 -20.734 1 28.03 29 LYS B O 1
ATOM 2650 N N . SER B 1 30 ? -35.062 -47.031 -22.656 1 25.7 30 SER B N 1
ATOM 2651 C CA . SER B 1 30 ? -34.688 -48.344 -23.156 1 25.7 30 SER B CA 1
ATOM 2652 C C . SER B 1 30 ? -33.25 -48.375 -23.625 1 25.7 30 SER B C 1
ATOM 2654 O O . SER B 1 30 ? -32.812 -47.531 -24.406 1 25.7 30 SER B O 1
ATOM 2656 N N . ALA B 1 31 ? -32.312 -48.844 -22.812 1 28.8 31 ALA B N 1
ATOM 2657 C CA . ALA B 1 31 ? -31.016 -49.375 -23.141 1 28.8 31 ALA B CA 1
ATOM 2658 C C . ALA B 1 31 ? -31.094 -50.281 -24.375 1 28.8 31 ALA B C 1
ATOM 2660 O O . ALA B 1 31 ? -31.688 -51.344 -24.328 1 28.8 31 ALA B O 1
ATOM 2661 N N . SER B 1 32 ? -31.188 -49.844 -25.609 1 26.41 32 SER B N 1
ATOM 2662 C CA . SER B 1 32 ? -31.297 -50.688 -26.781 1 26.41 32 SER B CA 1
ATOM 2663 C C . SER B 1 32 ? -30.344 -51.875 -26.703 1 26.41 32 SER B C 1
ATOM 2665 O O . SER B 1 32 ? -29.188 -51.75 -26.297 1 26.41 32 SER B O 1
ATOM 2667 N N . THR B 1 33 ? -30.812 -53.156 -26.594 1 25.78 33 THR B N 1
ATOM 2668 C CA . THR B 1 33 ? -30.234 -54.5 -26.719 1 25.78 33 THR B CA 1
ATOM 2669 C C . THR B 1 33 ? -29.234 -54.531 -27.875 1 25.78 33 THR B C 1
ATOM 2671 O O . THR B 1 33 ? -29.516 -54.062 -28.969 1 25.78 33 THR B O 1
ATOM 2674 N N . PHE B 1 34 ? -27.906 -54.688 -27.688 1 24.97 34 PHE B N 1
ATOM 2675 C CA . PHE B 1 34 ? -26.859 -55.219 -28.547 1 24.97 34 PHE B CA 1
ATOM 2676 C C . PHE B 1 34 ? -27.359 -56.406 -29.344 1 24.97 34 PHE B C 1
ATOM 2678 O O . PHE B 1 34 ? -26.578 -57.281 -29.719 1 24.97 34 PHE B O 1
ATOM 2685 N N . ARG B 1 35 ? -28.719 -56.719 -29.234 1 22.97 35 ARG B N 1
ATOM 2686 C CA . ARG B 1 35 ? -29.109 -57.875 -30.047 1 22.97 35 ARG B CA 1
ATOM 2687 C C . ARG B 1 35 ? -28.938 -57.562 -31.531 1 22.97 35 ARG B C 1
ATOM 2689 O O . ARG B 1 35 ? -29.734 -56.844 -32.125 1 22.97 35 ARG B O 1
ATOM 2696 N N . SER B 1 36 ? -27.859 -57.125 -32.031 1 22.52 36 SER B N 1
ATOM 2697 C CA . SER B 1 36 ? -28.016 -57.188 -33.469 1 22.52 36 SER B CA 1
ATOM 2698 C C . SER B 1 36 ? -28.594 -58.5 -33.938 1 22.52 36 SER B C 1
ATOM 2700 O O . SER B 1 36 ? -28.328 -59.562 -33.312 1 22.52 36 SER B O 1
ATOM 2702 N N . SER B 1 37 ? -29.656 -58.438 -34.562 1 20.5 37 SER B N 1
ATOM 2703 C CA . SER B 1 37 ? -30.469 -59.312 -35.406 1 20.5 37 SER B CA 1
ATOM 2704 C C . SER B 1 37 ? -29.594 -60.188 -36.281 1 20.5 37 SER B C 1
ATOM 2706 O O . SER B 1 37 ? -28.641 -59.719 -36.906 1 20.5 37 SER B O 1
ATOM 2708 N N . ARG B 1 38 ? -29.984 -61.469 -36.219 1 22.67 38 ARG B N 1
ATOM 2709 C CA . ARG B 1 38 ? -29.625 -62.844 -36.594 1 22.67 38 ARG B CA 1
ATOM 2710 C C . ARG B 1 38 ? -29.344 -62.938 -38.094 1 22.67 38 ARG B C 1
ATOM 2712 O O . ARG B 1 38 ? -28.297 -63.469 -38.469 1 22.67 38 ARG B O 1
ATOM 2719 N N . LYS B 1 39 ? -30.375 -63.281 -38.938 1 21.83 39 LYS B N 1
ATOM 2720 C CA . LYS B 1 39 ? -30.391 -64.5 -39.719 1 21.83 39 LYS B CA 1
ATOM 2721 C C . LYS B 1 39 ? -29.828 -64.312 -41.094 1 21.83 39 LYS B C 1
ATOM 2723 O O . LYS B 1 39 ? -29.297 -65.25 -41.719 1 21.83 39 LYS B O 1
ATOM 2728 N N . GLN B 1 40 ? -30.125 -63.219 -41.75 1 20.52 40 GLN B N 1
ATOM 2729 C CA . GLN B 1 40 ? -30.625 -63.812 -43 1 20.52 40 GLN B CA 1
ATOM 2730 C C . GLN B 1 40 ? -29.516 -64.5 -43.781 1 20.52 40 GLN B C 1
ATOM 2732 O O . GLN B 1 40 ? -28.328 -64.25 -43.5 1 20.52 40 GLN B O 1
ATOM 2737 N N . GLU B 1 41 ? -29.531 -64.25 -45.25 1 21.02 41 GLU B N 1
ATOM 2738 C CA . GLU B 1 41 ? -29.641 -65 -46.5 1 21.02 41 GLU B CA 1
ATOM 2739 C C . GLU B 1 41 ? -28.266 -65.438 -47 1 21.02 41 GLU B C 1
ATOM 2741 O O . GLU B 1 41 ? -27.25 -64.875 -46.594 1 21.02 41 GLU B O 1
ATOM 2746 N N . SER B 1 42 ? -28.172 -65.625 -48.469 1 22.03 42 SER B N 1
ATOM 2747 C CA . SER B 1 42 ? -28.031 -66.75 -49.375 1 22.03 42 SER B CA 1
ATOM 2748 C C . SER B 1 42 ? -26.578 -66.875 -49.844 1 22.03 42 SER B C 1
ATOM 2750 O O . SER B 1 42 ? -26.078 -68 -49.938 1 22.03 42 SER B O 1
ATOM 2752 N N . GLU B 1 43 ? -26 -65.812 -50.562 1 23.08 43 GLU B N 1
ATOM 2753 C CA . GLU B 1 43 ? -25.438 -66.188 -51.875 1 23.08 43 GLU B CA 1
ATOM 2754 C C . GLU B 1 43 ? -24.062 -66.812 -51.719 1 23.08 43 GLU B C 1
ATOM 2756 O O . GLU B 1 43 ? -23.266 -66.438 -50.875 1 23.08 43 GLU B O 1
ATOM 2761 N N . ASP B 1 44 ? -23.859 -68 -52.469 1 24.81 44 ASP B N 1
ATOM 2762 C CA . ASP B 1 44 ? -22.906 -69.062 -52.75 1 24.81 44 ASP B CA 1
ATOM 2763 C C . ASP B 1 44 ? -21.594 -68.5 -53.281 1 24.81 44 ASP B C 1
ATOM 2765 O O . ASP B 1 44 ? -20.734 -69.25 -53.75 1 24.81 44 ASP B O 1
ATOM 2769 N N . THR B 1 45 ? -21.344 -67.188 -53.438 1 26.39 45 THR B N 1
ATOM 2770 C CA . THR B 1 45 ? -20.312 -67.125 -54.469 1 26.39 45 THR B CA 1
ATOM 2771 C C . THR B 1 45 ? -19.062 -67.875 -54 1 26.39 45 THR B C 1
ATOM 2773 O O . THR B 1 45 ? -18.547 -67.625 -52.906 1 26.39 45 THR B O 1
ATOM 2776 N N . ALA B 1 46 ? -18.828 -69 -54.719 1 26.8 46 ALA B N 1
ATOM 2777 C CA . ALA B 1 46 ? -17.766 -70 -54.75 1 26.8 46 ALA B CA 1
ATOM 2778 C C . ALA B 1 46 ? -16.391 -69.312 -54.844 1 26.8 46 ALA B C 1
ATOM 2780 O O . ALA B 1 46 ? -15.953 -68.938 -55.906 1 26.8 46 ALA B O 1
ATOM 2781 N N . GLU B 1 47 ? -16.203 -68.125 -54.156 1 28.03 47 GLU B N 1
ATOM 2782 C CA . GLU B 1 47 ? -14.906 -67.625 -54.625 1 28.03 47 GLU B CA 1
ATOM 2783 C C . GLU B 1 47 ? -13.844 -68.75 -54.469 1 28.03 47 GLU B C 1
ATOM 2785 O O . GLU B 1 47 ? -13.922 -69.562 -53.562 1 28.03 47 GLU B O 1
ATOM 2790 N N . MET B 1 48 ? -13.039 -68.812 -55.531 1 24.59 48 MET B N 1
ATOM 2791 C CA . MET B 1 48 ? -11.883 -69.625 -55.906 1 24.59 48 MET B CA 1
ATOM 2792 C C . MET B 1 48 ? -10.836 -69.625 -54.812 1 24.59 48 MET B C 1
ATOM 2794 O O . MET B 1 48 ? -10.602 -68.625 -54.156 1 24.59 48 MET B O 1
ATOM 2798 N N . ILE B 1 49 ? -10.508 -70.75 -54.281 1 25.34 49 ILE B N 1
ATOM 2799 C CA . ILE B 1 49 ? -9.586 -71.375 -53.344 1 25.34 49 ILE B CA 1
ATOM 2800 C C . ILE B 1 49 ? -8.156 -70.938 -53.656 1 25.34 49 ILE B C 1
ATOM 2802 O O . ILE B 1 49 ? -7.578 -71.375 -54.656 1 25.34 49 ILE B O 1
ATOM 2806 N N . LEU B 1 50 ? -7.773 -69.625 -53.875 1 28.58 50 LEU B N 1
ATOM 2807 C CA . LEU B 1 50 ? -6.34 -69.5 -54.094 1 28.58 50 LEU B CA 1
ATOM 2808 C C . LEU B 1 50 ? -5.547 -70.188 -53 1 28.58 50 LEU B C 1
ATOM 2810 O O . LEU B 1 50 ? -5.867 -70.062 -51.812 1 28.58 50 LEU B O 1
ATOM 2814 N N . THR B 1 51 ? -4.848 -71.188 -53.312 1 29.94 51 THR B N 1
ATOM 2815 C CA . THR B 1 51 ? -3.988 -72.062 -52.531 1 29.94 51 THR B CA 1
ATOM 2816 C C . THR B 1 51 ? -2.869 -71.25 -51.875 1 29.94 51 THR B C 1
ATOM 2818 O O . THR B 1 51 ? -1.963 -71.812 -51.281 1 29.94 51 THR B O 1
ATOM 2821 N N . ASP B 1 52 ? -2.822 -69.875 -51.75 1 34.25 52 ASP B N 1
ATOM 2822 C CA . ASP B 1 52 ? -1.555 -69.312 -51.281 1 34.25 52 ASP B CA 1
ATOM 2823 C C . ASP B 1 52 ? -1.123 -70 -49.969 1 34.25 52 ASP B C 1
ATOM 2825 O O . ASP B 1 52 ? -1.844 -69.938 -48.969 1 34.25 52 ASP B O 1
ATOM 2829 N N . THR B 1 53 ? -0.262 -70.938 -49.969 1 35.56 53 THR B N 1
ATOM 2830 C CA . THR B 1 53 ? 0.489 -71.625 -48.906 1 35.56 53 THR B CA 1
ATOM 2831 C C . THR B 1 53 ? 1.168 -70.562 -48 1 35.56 53 THR B C 1
ATOM 2833 O O . THR B 1 53 ? 2.018 -70.938 -47.188 1 35.56 53 THR B O 1
ATOM 2836 N N . ASN B 1 54 ? 1.379 -69.25 -48.438 1 34.84 54 ASN B N 1
ATOM 2837 C CA . ASN B 1 54 ? 2.027 -68.375 -47.5 1 34.84 54 ASN B CA 1
ATOM 2838 C C . ASN B 1 54 ? 1.294 -68.312 -46.156 1 34.84 54 ASN B C 1
ATOM 2840 O O . ASN B 1 54 ? 0.354 -67.562 -45.969 1 34.84 54 ASN B O 1
ATOM 2844 N N . ASP B 1 55 ? 0.996 -69.375 -45.562 1 35.84 55 ASP B N 1
ATOM 2845 C CA . ASP B 1 55 ? 0.394 -69.5 -44.25 1 35.84 55 ASP B CA 1
ATOM 2846 C C . ASP B 1 55 ? 1.169 -68.688 -43.219 1 35.84 55 ASP B C 1
ATOM 2848 O O . ASP B 1 55 ? 1.992 -69.188 -42.469 1 35.84 55 ASP B O 1
ATOM 2852 N N . SER B 1 56 ? 2.188 -67.812 -43.656 1 39.88 56 SER B N 1
ATOM 2853 C CA . SER B 1 56 ? 2.691 -67.062 -42.531 1 39.88 56 SER B CA 1
ATOM 2854 C C . SER B 1 56 ? 1.549 -66.5 -41.688 1 39.88 56 SER B C 1
ATOM 2856 O O . SER B 1 56 ? 0.99 -65.5 -42.031 1 39.88 56 SER B O 1
ATOM 2858 N N . ARG B 1 57 ? 0.704 -67.25 -41.156 1 40.47 57 ARG B N 1
ATOM 2859 C CA . ARG B 1 57 ? -0.233 -66.812 -40.125 1 40.47 57 ARG B CA 1
ATOM 2860 C C . ARG B 1 57 ? 0.401 -65.75 -39.219 1 40.47 57 ARG B C 1
ATOM 2862 O O . ARG B 1 57 ? 1.427 -66 -38.594 1 40.47 57 ARG B O 1
ATOM 2869 N N . SER B 1 58 ? 0.438 -64.625 -39.562 1 45.53 58 SER B N 1
ATOM 2870 C CA . SER B 1 58 ? 0.699 -63.531 -38.594 1 45.53 58 SER B CA 1
ATOM 2871 C C . SER B 1 58 ? 0.16 -63.875 -37.219 1 45.53 58 SER B C 1
ATOM 2873 O O . SER B 1 58 ? -0.969 -64.312 -37.094 1 45.53 58 SER B O 1
ATOM 2875 N N . PRO B 1 59 ? 1.062 -64.312 -36.219 1 48.69 59 PRO B N 1
ATOM 2876 C CA . PRO B 1 59 ? 0.547 -64.625 -34.875 1 48.69 59 PRO B CA 1
ATOM 2877 C C . PRO B 1 59 ? -0.64 -63.75 -34.469 1 48.69 59 PRO B C 1
ATOM 2879 O O . PRO B 1 59 ? -0.755 -62.625 -34.938 1 48.69 59 PRO B O 1
ATOM 2882 N N . SER B 1 60 ? -1.817 -64.188 -34.406 1 50.19 60 SER B N 1
ATOM 2883 C CA . SER B 1 60 ? -2.986 -63.5 -33.906 1 50.19 60 SER B CA 1
ATOM 2884 C C . SER B 1 60 ? -2.594 -62.5 -32.781 1 50.19 60 SER B C 1
ATOM 2886 O O . SER B 1 60 ? -1.753 -62.812 -31.953 1 50.19 60 SER B O 1
ATOM 2888 N N . PRO B 1 61 ? -2.711 -61.219 -33.031 1 58.47 61 PRO B N 1
ATOM 2889 C CA . PRO B 1 61 ? -2.311 -60.281 -32 1 58.47 61 PRO B CA 1
ATOM 2890 C C . PRO B 1 61 ? -2.686 -60.719 -30.594 1 58.47 61 PRO B C 1
ATOM 2892 O O . PRO B 1 61 ? -3.771 -61.281 -30.391 1 58.47 61 PRO B O 1
ATOM 2895 N N . VAL B 1 62 ? -1.775 -61.375 -29.891 1 63.88 62 VAL B N 1
ATOM 2896 C CA . VAL B 1 62 ? -2.029 -61.719 -28.5 1 63.88 62 VAL B CA 1
ATOM 2897 C C . VAL B 1 62 ? -2.859 -60.594 -27.844 1 63.88 62 VAL B C 1
ATOM 2899 O O . VAL B 1 62 ? -2.514 -59.438 -27.938 1 63.88 62 VAL B O 1
ATOM 2902 N N . PRO B 1 63 ? -4.074 -61.062 -27.578 1 69.5 63 PRO B N 1
ATOM 2903 C CA . PRO B 1 63 ? -4.871 -60.062 -26.906 1 69.5 63 PRO B CA 1
ATOM 2904 C C . PRO B 1 63 ? -4.113 -59.375 -25.766 1 69.5 63 PRO B C 1
ATOM 2906 O O . PRO B 1 63 ? -3.303 -60 -25.094 1 69.5 63 PRO B O 1
ATOM 2909 N N . LEU B 1 64 ? -4.184 -58.125 -25.734 1 72.38 64 LEU B N 1
ATOM 2910 C CA . LEU B 1 64 ? -3.475 -57.344 -24.719 1 72.38 64 LEU B CA 1
ATOM 2911 C C . LEU B 1 64 ? -4.09 -57.594 -23.344 1 72.38 64 LEU B C 1
ATOM 2913 O O . LEU B 1 64 ? -3.43 -57.375 -22.328 1 72.38 64 LEU B O 1
ATOM 2917 N N . SER B 1 65 ? -5.391 -58 -23.406 1 72.44 65 SER B N 1
ATOM 2918 C CA . SER B 1 65 ? -6.035 -58.281 -22.125 1 72.44 65 SER B CA 1
ATOM 2919 C C . SER B 1 65 ? -6.965 -59.5 -22.234 1 72.44 65 SER B C 1
ATOM 2921 O O . SER B 1 65 ? -7.359 -59.875 -23.328 1 72.44 65 SER B O 1
ATOM 2923 N N . SER B 1 66 ? -7.051 -60.156 -21.094 1 81.12 66 SER B N 1
ATOM 2924 C CA . SER B 1 66 ? -8.016 -61.25 -20.938 1 81.12 66 SER B CA 1
ATOM 2925 C C . SER B 1 66 ? -9.203 -60.812 -20.078 1 81.12 66 SER B C 1
ATOM 2927 O O . SER B 1 66 ? -9.148 -59.75 -19.422 1 81.12 66 SER B O 1
ATOM 2929 N N . ILE B 1 67 ? -10.32 -61.531 -20.266 1 79.56 67 ILE B N 1
ATOM 2930 C CA . ILE B 1 67 ? -11.516 -61.219 -19.484 1 79.56 67 ILE B CA 1
ATOM 2931 C C . ILE B 1 67 ? -11.164 -61.188 -18 1 79.56 67 ILE B C 1
ATOM 2933 O O . ILE B 1 67 ? -11.633 -60.312 -17.266 1 79.56 67 ILE B O 1
ATOM 2937 N N . CYS B 1 68 ? -10.398 -62.094 -17.547 1 82.31 68 CYS B N 1
ATOM 2938 C CA . CYS B 1 68 ? -10.008 -62.156 -16.141 1 82.31 68 CYS B CA 1
ATOM 2939 C C . CYS B 1 68 ? -9.188 -60.938 -15.742 1 82.31 68 CYS B C 1
ATOM 2941 O O . CYS B 1 68 ? -9.414 -60.344 -14.68 1 82.31 68 CYS B O 1
ATOM 2943 N N . SER B 1 69 ? -8.273 -60.625 -16.641 1 80.88 69 SER B N 1
ATOM 2944 C CA . SER B 1 69 ? -7.441 -59.469 -16.344 1 80.88 69 SER B CA 1
ATOM 2945 C C . SER B 1 69 ? -8.266 -58.188 -16.312 1 80.88 69 SER B C 1
ATOM 2947 O O . SER B 1 69 ? -8.039 -57.312 -15.469 1 80.88 69 SER B O 1
ATOM 2949 N N . ARG B 1 70 ? -9.203 -58.125 -17.156 1 84.81 70 ARG B N 1
ATOM 2950 C CA . ARG B 1 70 ? -10.055 -56.969 -17.203 1 84.81 70 ARG B CA 1
ATOM 2951 C C . ARG B 1 70 ? -10.906 -56.875 -15.93 1 84.81 70 ARG B C 1
ATOM 2953 O O . ARG B 1 70 ? -11.062 -55.781 -15.359 1 84.81 70 ARG B O 1
ATOM 2960 N N . HIS B 1 71 ? -11.406 -57.938 -15.602 1 82.88 71 HIS B N 1
ATOM 2961 C CA . HIS B 1 71 ? -12.188 -57.969 -14.375 1 82.88 71 HIS B CA 1
ATOM 2962 C C . HIS B 1 71 ? -11.352 -57.5 -13.18 1 82.88 71 HIS B C 1
ATOM 2964 O O . HIS B 1 71 ? -11.844 -56.781 -12.312 1 82.88 71 HIS B O 1
ATOM 2970 N N . TYR B 1 72 ? -10.25 -57.969 -13.164 1 84.5 72 TYR B N 1
ATOM 2971 C CA . TYR B 1 72 ? -9.336 -57.562 -12.086 1 84.5 72 TYR B CA 1
ATOM 2972 C C . TYR B 1 72 ? -9.109 -56.062 -12.094 1 84.5 72 TYR B C 1
ATOM 2974 O O . TYR B 1 72 ? -9.195 -55.406 -11.047 1 84.5 72 TYR B O 1
ATOM 2982 N N . ILE B 1 73 ? -8.852 -55.594 -13.258 1 83.5 73 ILE B N 1
ATOM 2983 C CA . ILE B 1 73 ? -8.555 -54.156 -13.414 1 83.5 73 ILE B CA 1
ATOM 2984 C C . ILE B 1 73 ? -9.781 -53.344 -13.016 1 83.5 73 ILE B C 1
ATOM 2986 O O . ILE B 1 73 ? -9.664 -52.375 -12.266 1 83.5 73 ILE B O 1
ATOM 2990 N N . PHE B 1 74 ? -10.898 -53.719 -13.422 1 86.69 74 PHE B N 1
ATOM 2991 C CA . PHE B 1 74 ? -12.117 -52.969 -13.148 1 86.69 74 PHE B CA 1
ATOM 2992 C C . PHE B 1 74 ? -12.453 -52.969 -11.664 1 86.69 74 PHE B C 1
ATOM 2994 O O . PHE B 1 74 ? -12.891 -51.969 -11.102 1 86.69 74 PHE B O 1
ATOM 3001 N N . ALA B 1 75 ? -12.219 -54 -11.07 1 84.69 75 ALA B N 1
ATOM 3002 C CA . ALA B 1 75 ? -12.438 -54.125 -9.625 1 84.69 75 ALA B CA 1
ATOM 3003 C C . ALA B 1 75 ? -11.484 -53.188 -8.859 1 84.69 75 ALA B C 1
ATOM 3005 O O . ALA B 1 75 ? -11.883 -52.562 -7.895 1 84.69 75 ALA B O 1
ATOM 3006 N N . ALA B 1 76 ? -10.32 -53.219 -9.273 1 84.38 76 ALA B N 1
ATOM 3007 C CA . ALA B 1 76 ? -9.328 -52.375 -8.641 1 84.38 76 ALA B CA 1
ATOM 3008 C C . ALA B 1 76 ? -9.695 -50.906 -8.797 1 84.38 76 ALA B C 1
ATOM 3010 O O . ALA B 1 76 ? -9.625 -50.125 -7.832 1 84.38 76 ALA B O 1
ATOM 3011 N N . LEU B 1 77 ? -10.141 -50.531 -9.938 1 83.5 77 LEU B N 1
ATOM 3012 C CA . LEU B 1 77 ? -10.484 -49.156 -10.234 1 83.5 77 LEU B CA 1
ATOM 3013 C C . LEU B 1 77 ? -11.703 -48.719 -9.43 1 83.5 77 LEU B C 1
ATOM 3015 O O . LEU B 1 77 ? -11.789 -47.562 -9.008 1 83.5 77 LEU B O 1
ATOM 3019 N N . GLU B 1 78 ? -12.57 -49.656 -9.266 1 83.69 78 GLU B N 1
ATOM 3020 C CA . GLU B 1 78 ? -13.734 -49.344 -8.438 1 83.69 78 GLU B CA 1
ATOM 3021 C C . GLU B 1 78 ? -13.328 -48.969 -7.02 1 83.69 78 GLU B C 1
ATOM 3023 O O . GLU B 1 78 ? -13.969 -48.125 -6.387 1 83.69 78 GLU B O 1
ATOM 3028 N N . ARG B 1 79 ? -12.258 -49.562 -6.664 1 86.31 79 ARG B N 1
ATOM 3029 C CA . ARG B 1 79 ? -11.742 -49.281 -5.328 1 86.31 79 ARG B CA 1
ATOM 3030 C C . ARG B 1 79 ? -10.742 -48.125 -5.355 1 86.31 79 ARG B C 1
ATOM 3032 O O . ARG B 1 79 ? -10.094 -47.844 -4.352 1 86.31 79 ARG B O 1
ATOM 3039 N N . ARG B 1 80 ? -10.547 -47.625 -6.5 1 84.19 80 ARG B N 1
ATOM 3040 C CA . ARG B 1 80 ? -9.617 -46.5 -6.715 1 84.19 80 ARG B CA 1
ATOM 3041 C C . ARG B 1 80 ? -8.18 -46.938 -6.43 1 84.19 80 ARG B C 1
ATOM 3043 O O . ARG B 1 80 ? -7.387 -46.156 -5.895 1 84.19 80 ARG B O 1
ATOM 3050 N N . ASP B 1 81 ? -7.996 -48.125 -6.602 1 85 81 ASP B N 1
ATOM 3051 C CA . ASP B 1 81 ? -6.637 -48.688 -6.531 1 85 81 ASP B CA 1
ATOM 3052 C C . ASP B 1 81 ? -5.953 -48.625 -7.895 1 85 81 ASP B C 1
ATOM 3054 O O . ASP B 1 81 ? -6.301 -49.375 -8.805 1 85 81 ASP B O 1
ATOM 3058 N N . TYR B 1 82 ? -4.984 -47.812 -7.957 1 88.88 82 TYR B N 1
ATOM 3059 C CA . TYR B 1 82 ? -4.352 -47.562 -9.25 1 88.88 82 TYR B CA 1
ATOM 3060 C C . TYR B 1 82 ? -3.018 -48.312 -9.344 1 88.88 82 TYR B C 1
ATOM 3062 O O . TYR B 1 82 ? -2.291 -48.156 -10.328 1 88.88 82 TYR B O 1
ATOM 3070 N N . MET B 1 83 ? -2.719 -49.062 -8.375 1 92.06 83 MET B N 1
ATOM 3071 C CA . MET B 1 83 ? -1.496 -49.844 -8.406 1 92.06 83 MET B CA 1
ATOM 3072 C C . MET B 1 83 ? -1.708 -51.156 -9.188 1 92.06 83 MET B C 1
ATOM 3074 O O . MET B 1 83 ? -1.862 -52.219 -8.602 1 92.06 83 MET B O 1
ATOM 3078 N N . LEU B 1 84 ? -1.604 -51.094 -10.492 1 89.69 84 LEU B N 1
ATOM 3079 C CA . LEU B 1 84 ? -2.057 -52.188 -11.344 1 89.69 84 LEU B CA 1
ATOM 3080 C C . LEU B 1 84 ? -0.886 -52.812 -12.094 1 89.69 84 LEU B C 1
ATOM 3082 O O . LEU B 1 84 ? -1.034 -53.875 -12.719 1 89.69 84 LEU B O 1
ATOM 3086 N N . ARG B 1 85 ? 0.215 -52.219 -11.984 1 88.88 85 ARG B N 1
ATOM 3087 C CA . ARG B 1 85 ? 1.386 -52.719 -12.688 1 88.88 85 ARG B CA 1
ATOM 3088 C C . ARG B 1 85 ? 2.469 -53.156 -11.695 1 88.88 85 ARG B C 1
ATOM 3090 O O . ARG B 1 85 ? 2.42 -52.781 -10.523 1 88.88 85 ARG B O 1
ATOM 3097 N N . GLN B 1 86 ? 3.32 -53.969 -12.219 1 90.69 86 GLN B N 1
ATOM 3098 C CA . GLN B 1 86 ? 4.488 -54.312 -11.414 1 90.69 86 GLN B CA 1
ATOM 3099 C C . GLN B 1 86 ? 5.434 -53.125 -11.281 1 90.69 86 GLN B C 1
ATOM 3101 O O . GLN B 1 86 ? 5.703 -52.438 -12.258 1 90.69 86 GLN B O 1
ATOM 3106 N N . PRO B 1 87 ? 5.836 -52.938 -10.047 1 93.31 87 PRO B N 1
ATOM 3107 C CA . PRO B 1 87 ? 6.816 -51.875 -9.867 1 93.31 87 PRO B CA 1
ATOM 3108 C C . PRO B 1 87 ? 8.062 -52.062 -10.734 1 93.31 87 PRO B C 1
ATOM 3110 O O . PRO B 1 87 ? 8.469 -53.219 -10.992 1 93.31 87 PRO B O 1
ATOM 3113 N N . ARG B 1 88 ? 8.594 -50.969 -11.211 1 92.25 88 ARG B N 1
ATOM 3114 C CA . ARG B 1 88 ? 9.812 -51 -12.008 1 92.25 88 ARG B CA 1
ATOM 3115 C C . ARG B 1 88 ? 10.664 -49.75 -11.719 1 92.25 88 ARG B C 1
ATOM 3117 O O . ARG B 1 88 ? 10.133 -48.688 -11.43 1 92.25 88 ARG B O 1
ATOM 3124 N N . PRO B 1 89 ? 11.922 -49.969 -11.82 1 91.38 89 PRO B N 1
ATOM 3125 C CA . PRO B 1 89 ? 12.781 -48.812 -11.562 1 91.38 89 PRO B CA 1
ATOM 3126 C C . PRO B 1 89 ? 12.711 -47.781 -12.68 1 91.38 89 PRO B C 1
ATOM 3128 O O . PRO B 1 89 ? 12.703 -48.125 -13.859 1 91.38 89 PRO B O 1
ATOM 3131 N N . ILE B 1 90 ? 12.484 -46.562 -12.289 1 93.94 90 ILE B N 1
ATOM 3132 C CA . ILE B 1 90 ? 12.586 -45.438 -13.195 1 93.94 90 ILE B CA 1
ATOM 3133 C C . ILE B 1 90 ? 13.695 -44.469 -12.727 1 93.94 90 ILE B C 1
ATOM 3135 O O . ILE B 1 90 ? 13.555 -43.812 -11.703 1 93.94 90 ILE B O 1
ATOM 3139 N N . ARG B 1 91 ? 14.781 -44.406 -13.508 1 90.56 91 ARG B N 1
ATOM 3140 C CA . ARG B 1 91 ? 15.945 -43.656 -13.062 1 90.56 91 ARG B CA 1
ATOM 3141 C C . ARG B 1 91 ? 16.25 -42.5 -14.016 1 90.56 91 ARG B C 1
ATOM 3143 O O . ARG B 1 91 ? 17 -41.594 -13.672 1 90.56 91 ARG B O 1
ATOM 3150 N N . SER B 1 92 ? 15.695 -42.594 -15.211 1 92.25 92 SER B N 1
ATOM 3151 C CA . SER B 1 92 ? 15.898 -41.531 -16.203 1 92.25 92 SER B CA 1
ATOM 3152 C C . SER B 1 92 ? 14.703 -41.438 -17.141 1 92.25 92 SER B C 1
ATOM 3154 O O . SER B 1 92 ? 13.766 -42.219 -17.047 1 92.25 92 SER B O 1
ATOM 3156 N N . ALA B 1 93 ? 14.812 -40.406 -18.016 1 94.06 93 ALA B N 1
ATOM 3157 C CA . ALA B 1 93 ? 13.75 -40.188 -19 1 94.06 93 ALA B CA 1
ATOM 3158 C C . ALA B 1 93 ? 13.633 -41.375 -19.953 1 94.06 93 ALA B C 1
ATOM 3160 O O . ALA B 1 93 ? 12.555 -41.656 -20.484 1 94.06 93 ALA B O 1
ATOM 3161 N N . ASP B 1 94 ? 14.703 -42.125 -20.125 1 93.94 94 ASP B N 1
ATOM 3162 C CA . ASP B 1 94 ? 14.719 -43.281 -21.031 1 93.94 94 ASP B CA 1
ATOM 3163 C C . ASP B 1 94 ? 13.828 -44.375 -20.516 1 93.94 94 ASP B C 1
ATOM 3165 O O . ASP B 1 94 ? 13.461 -45.281 -21.281 1 93.94 94 ASP B O 1
ATOM 3169 N N . ASP B 1 95 ? 13.555 -44.344 -19.266 1 94.69 95 ASP B N 1
ATOM 3170 C CA . ASP B 1 95 ? 12.758 -45.406 -18.656 1 94.69 95 ASP B CA 1
ATOM 3171 C C . ASP B 1 95 ? 11.266 -45.125 -18.766 1 94.69 95 ASP B C 1
ATOM 3173 O O . ASP B 1 95 ? 10.438 -45.906 -18.344 1 94.69 95 ASP B O 1
ATOM 3177 N N . LEU B 1 96 ? 10.875 -43.938 -19.25 1 94.81 96 LEU B N 1
ATOM 3178 C CA . LEU B 1 96 ? 9.477 -43.562 -19.391 1 94.81 96 LEU B CA 1
ATOM 3179 C C . LEU B 1 96 ? 8.914 -44.031 -20.719 1 94.81 96 LEU B C 1
ATOM 3181 O O . LEU B 1 96 ? 9.602 -44 -21.75 1 94.81 96 LEU B O 1
ATOM 3185 N N . ASP B 1 97 ? 7.695 -44.5 -20.688 1 93.06 97 ASP B N 1
ATOM 3186 C CA . ASP B 1 97 ? 7.059 -44.938 -21.938 1 93.06 97 ASP B CA 1
ATOM 3187 C C . ASP B 1 97 ? 6.363 -43.75 -22.609 1 93.06 97 ASP B C 1
ATOM 3189 O O . ASP B 1 97 ? 6.457 -42.594 -22.141 1 93.06 97 ASP B O 1
ATOM 3193 N N . ASP B 1 98 ? 5.656 -43.969 -23.75 1 91.75 98 ASP B N 1
ATOM 3194 C CA . ASP B 1 98 ? 5.09 -42.906 -24.578 1 91.75 98 ASP B CA 1
ATOM 3195 C C . ASP B 1 98 ? 3.986 -42.156 -23.844 1 91.75 98 ASP B C 1
ATOM 3197 O O . ASP B 1 98 ? 3.881 -40.938 -23.938 1 91.75 98 ASP B O 1
ATOM 3201 N N . ILE B 1 99 ? 3.143 -42.875 -23.109 1 92.12 99 ILE B N 1
ATOM 3202 C CA . ILE B 1 99 ? 2.02 -42.25 -22.406 1 92.12 99 ILE B CA 1
ATOM 3203 C C . ILE B 1 99 ? 2.537 -41.375 -21.266 1 92.12 99 ILE B C 1
ATOM 3205 O O . ILE B 1 99 ? 2.031 -40.281 -21.047 1 92.12 99 ILE B O 1
ATOM 3209 N N . GLN B 1 100 ? 3.527 -41.938 -20.594 1 94.56 100 GLN B N 1
ATOM 3210 C CA . GLN B 1 100 ? 4.141 -41.188 -19.5 1 94.56 100 GLN B CA 1
ATOM 3211 C C . GLN B 1 100 ? 4.832 -39.906 -20.016 1 94.56 100 GLN B C 1
ATOM 3213 O O . GLN B 1 100 ? 4.695 -38.844 -19.422 1 94.56 100 GLN B O 1
ATOM 3218 N N . LEU B 1 101 ? 5.508 -40 -21.094 1 94.75 101 LEU B N 1
ATOM 3219 C CA . LEU B 1 101 ? 6.164 -38.844 -21.703 1 94.75 101 LEU B CA 1
ATOM 3220 C C . LEU B 1 101 ? 5.141 -37.844 -22.188 1 94.75 101 LEU B C 1
ATOM 3222 O O . LEU B 1 101 ? 5.359 -36.625 -22.062 1 94.75 101 LEU B O 1
ATOM 3226 N N . LYS B 1 102 ? 4.109 -38.312 -22.734 1 92.94 102 LYS B N 1
ATOM 3227 C CA . LYS B 1 102 ? 3.039 -37.406 -23.156 1 92.94 102 LYS B CA 1
ATOM 3228 C C . LYS B 1 102 ? 2.508 -36.594 -21.969 1 92.94 102 LYS B C 1
ATOM 3230 O O . LYS B 1 102 ? 2.264 -35.406 -22.094 1 92.94 102 LYS B O 1
ATOM 3235 N N . ARG B 1 103 ? 2.318 -37.281 -20.859 1 95.88 103 ARG B N 1
ATOM 3236 C CA . ARG B 1 103 ? 1.805 -36.594 -19.672 1 95.88 103 ARG B CA 1
ATOM 3237 C C . ARG B 1 103 ? 2.783 -35.531 -19.188 1 95.88 103 ARG B C 1
ATOM 3239 O O . ARG B 1 103 ? 2.377 -34.438 -18.828 1 95.88 103 ARG B O 1
ATOM 3246 N N . CYS B 1 104 ? 4.039 -35.906 -19.188 1 95.88 104 CYS B N 1
ATOM 3247 C CA . CYS B 1 104 ? 5.055 -34.938 -18.844 1 95.88 104 CYS B CA 1
ATOM 3248 C C . CYS B 1 104 ? 5.02 -33.75 -19.797 1 95.88 104 CYS B C 1
ATOM 3250 O O . CYS B 1 104 ? 5.164 -32.594 -19.359 1 95.88 104 CYS B O 1
ATOM 3252 N N . PHE B 1 105 ? 4.801 -34 -21.062 1 95.19 105 PHE B N 1
ATOM 3253 C CA . PHE B 1 105 ? 4.684 -32.938 -22.078 1 95.19 105 PHE B CA 1
ATOM 3254 C C . PHE B 1 105 ? 3.5 -32.031 -21.781 1 95.19 105 PHE B C 1
ATOM 3256 O O . PHE B 1 105 ? 3.615 -30.812 -21.859 1 95.19 105 PHE B O 1
ATOM 3263 N N . GLU B 1 106 ? 2.426 -32.594 -21.422 1 94.62 106 GLU B N 1
ATOM 3264 C CA . GLU B 1 106 ? 1.227 -31.828 -21.094 1 94.62 106 GLU B CA 1
ATOM 3265 C C . GLU B 1 106 ? 1.453 -30.938 -19.875 1 94.62 106 GLU B C 1
ATOM 3267 O O . GLU B 1 106 ? 1.003 -29.797 -19.859 1 94.62 106 GLU B O 1
ATOM 3272 N N . ILE B 1 107 ? 2.109 -31.484 -18.891 1 95.69 107 ILE B N 1
ATOM 3273 C CA . ILE B 1 107 ? 2.418 -30.719 -17.688 1 95.69 107 ILE B CA 1
ATOM 3274 C C . ILE B 1 107 ? 3.289 -29.516 -18.047 1 95.69 107 ILE B C 1
ATOM 3276 O O . ILE B 1 107 ? 3.002 -28.391 -17.641 1 95.69 107 ILE B O 1
ATOM 3280 N N . LEU B 1 108 ? 4.312 -29.766 -18.828 1 95.81 108 LEU B N 1
ATOM 3281 C CA . LEU B 1 108 ? 5.207 -28.688 -19.234 1 95.81 108 LEU B CA 1
ATOM 3282 C C . LEU B 1 108 ? 4.473 -27.656 -20.078 1 95.81 108 LEU B C 1
ATOM 3284 O O . LEU B 1 108 ? 4.66 -26.453 -19.891 1 95.81 108 LEU B O 1
ATOM 3288 N N . HIS B 1 109 ? 3.695 -28.141 -20.984 1 94.12 109 HIS B N 1
ATOM 3289 C CA . HIS B 1 109 ? 2.957 -27.219 -21.844 1 94.12 109 HIS B CA 1
ATOM 3290 C C . HIS B 1 109 ? 2.006 -26.344 -21.031 1 94.12 109 HIS B C 1
ATOM 3292 O O . HIS B 1 109 ? 1.885 -25.156 -21.297 1 94.12 109 HIS B O 1
ATOM 3298 N N . ALA B 1 110 ? 1.317 -26.969 -20.125 1 93.25 110 ALA B N 1
ATOM 3299 C CA . ALA B 1 110 ? 0.438 -26.203 -19.234 1 93.25 110 ALA B CA 1
ATOM 3300 C C . ALA B 1 110 ? 1.221 -25.141 -18.469 1 93.25 110 ALA B C 1
ATOM 3302 O O . ALA B 1 110 ? 0.739 -24.016 -18.281 1 93.25 110 ALA B O 1
ATOM 3303 N N . CYS B 1 111 ? 2.357 -25.531 -17.984 1 94.69 111 CYS B N 1
ATOM 3304 C CA . CYS B 1 111 ? 3.234 -24.594 -17.297 1 94.69 111 CYS B CA 1
ATOM 3305 C C . CYS B 1 111 ? 3.604 -23.438 -18.203 1 94.69 111 CYS B C 1
ATOM 3307 O O . CYS B 1 111 ? 3.516 -22.266 -17.797 1 94.69 111 CYS B O 1
ATOM 3309 N N . HIS B 1 112 ? 3.967 -23.734 -19.453 1 93.44 112 HIS B N 1
ATOM 3310 C CA . HIS B 1 112 ? 4.332 -22.703 -20.422 1 93.44 112 HIS B CA 1
ATOM 3311 C C . HIS B 1 112 ? 3.15 -21.797 -20.719 1 93.44 112 HIS B C 1
ATOM 3313 O O . HIS B 1 112 ? 3.311 -20.578 -20.797 1 93.44 112 HIS B O 1
ATOM 3319 N N . LYS B 1 113 ? 2.043 -22.391 -20.844 1 90.88 113 LYS B N 1
ATOM 3320 C CA . LYS B 1 113 ? 0.846 -21.625 -21.172 1 90.88 113 LYS B CA 1
ATOM 3321 C C . LYS B 1 113 ? 0.49 -20.641 -20.062 1 90.88 113 LYS B C 1
ATOM 3323 O O . LYS B 1 113 ? -0.027 -19.562 -20.312 1 90.88 113 LYS B O 1
ATOM 3328 N N . ALA B 1 114 ? 0.755 -21.047 -18.906 1 89.88 114 ALA B N 1
ATOM 3329 C CA . ALA B 1 114 ? 0.475 -20.172 -17.766 1 89.88 114 ALA B CA 1
ATOM 3330 C C . ALA B 1 114 ? 1.439 -19 -17.719 1 89.88 114 ALA B C 1
ATOM 3332 O O . ALA B 1 114 ? 1.072 -17.906 -17.281 1 89.88 114 ALA B O 1
ATOM 3333 N N . SER B 1 115 ? 2.645 -19.219 -18.109 1 86.12 115 SER B N 1
ATOM 3334 C CA . SER B 1 115 ? 3.697 -18.219 -18 1 86.12 115 SER B CA 1
ATOM 3335 C C . SER B 1 115 ? 3.73 -17.328 -19.234 1 86.12 115 SER B C 1
ATOM 3337 O O . SER B 1 115 ? 4.125 -16.156 -19.141 1 86.12 115 SER B O 1
ATOM 3339 N N . GLU B 1 116 ? 3.492 -17.938 -20.328 1 83.44 116 GLU B N 1
ATOM 3340 C CA . GLU B 1 116 ? 3.541 -17.203 -21.594 1 83.44 116 GLU B CA 1
ATOM 3341 C C . GLU B 1 116 ? 2.258 -17.422 -22.406 1 83.44 116 GLU B C 1
ATOM 3343 O O . GLU B 1 116 ? 1.889 -18.547 -22.719 1 83.44 116 GLU B O 1
ATOM 3348 N N . VAL B 1 117 ? 1.621 -16.297 -22.797 1 76.06 117 VAL B N 1
ATOM 3349 C CA . VAL B 1 117 ? 0.344 -16.344 -23.5 1 76.06 117 VAL B CA 1
ATOM 3350 C C . VAL B 1 117 ? 0.535 -17 -24.859 1 76.06 117 VAL B C 1
ATOM 3352 O O . VAL B 1 117 ? -0.344 -17.719 -25.344 1 76.06 117 VAL B O 1
ATOM 3355 N N . ASP B 1 118 ? 1.694 -16.906 -25.375 1 83.88 118 ASP B N 1
ATOM 3356 C CA . ASP B 1 118 ? 1.899 -17.375 -26.75 1 83.88 118 ASP B CA 1
ATOM 3357 C C . ASP B 1 118 ? 2.641 -18.703 -26.766 1 83.88 118 ASP B C 1
ATOM 3359 O O . ASP B 1 118 ? 3.297 -19.047 -27.766 1 83.88 118 ASP B O 1
ATOM 3363 N N . ALA B 1 119 ? 2.533 -19.406 -25.766 1 88.56 119 ALA B N 1
ATOM 3364 C CA . ALA B 1 119 ? 3.191 -20.703 -25.734 1 88.56 119 ALA B CA 1
ATOM 3365 C C . ALA B 1 119 ? 2.588 -21.656 -26.766 1 88.56 119 ALA B C 1
ATOM 3367 O O . ALA B 1 119 ? 1.365 -21.734 -26.891 1 88.56 119 ALA B O 1
ATOM 3368 N N . THR B 1 120 ? 3.459 -22.312 -27.547 1 89.88 120 THR B N 1
ATOM 3369 C CA . THR B 1 120 ? 3.023 -23.281 -28.562 1 89.88 120 THR B CA 1
ATOM 3370 C C . THR B 1 120 ? 3.533 -24.672 -28.219 1 89.88 120 THR B C 1
ATOM 3372 O O . THR B 1 120 ? 4.418 -24.844 -27.375 1 89.88 120 THR B O 1
ATOM 3375 N N . LEU B 1 121 ? 2.984 -25.625 -28.938 1 92.06 121 LEU B N 1
ATOM 3376 C CA . LEU B 1 121 ? 3.438 -27 -28.766 1 92.06 121 LEU B CA 1
ATOM 3377 C C . LEU B 1 121 ? 4.875 -27.172 -29.234 1 92.06 121 LEU B C 1
ATOM 3379 O O . LEU B 1 121 ? 5.645 -27.938 -28.656 1 92.06 121 LEU B O 1
ATOM 3383 N N . ILE B 1 122 ? 5.199 -26.375 -30.234 1 90.94 122 ILE B N 1
ATOM 3384 C CA . ILE B 1 122 ? 6.551 -26.438 -30.781 1 90.94 122 ILE B CA 1
ATOM 3385 C C . ILE B 1 122 ? 7.551 -25.922 -29.75 1 90.94 122 ILE B C 1
ATOM 3387 O O . ILE B 1 122 ? 8.578 -26.562 -29.5 1 90.94 122 ILE B O 1
ATOM 3391 N N . SER B 1 123 ? 7.219 -24.859 -29.172 1 90.5 123 SER B N 1
ATOM 3392 C CA . SER B 1 123 ? 8.125 -24.312 -28.172 1 90.5 123 SER B CA 1
ATOM 3393 C C . SER B 1 123 ? 8.258 -25.266 -26.969 1 90.5 123 SER B C 1
ATOM 3395 O O . SER B 1 123 ? 9.328 -25.359 -26.359 1 90.5 123 SER B O 1
ATOM 3397 N N . THR B 1 124 ? 7.211 -25.875 -26.625 1 93 124 THR B N 1
ATOM 3398 C CA . THR B 1 124 ? 7.25 -26.859 -25.547 1 93 124 THR B CA 1
ATOM 3399 C C . THR B 1 124 ? 8.18 -28.016 -25.891 1 93 124 THR B C 1
ATOM 3401 O O . THR B 1 124 ? 8.992 -28.438 -25.062 1 93 124 THR B O 1
ATOM 3404 N N . ARG B 1 125 ? 8.023 -28.5 -27.125 1 93.69 125 ARG B N 1
ATOM 3405 C CA . ARG B 1 125 ? 8.875 -29.594 -27.578 1 93.69 125 ARG B CA 1
ATOM 3406 C C . ARG B 1 125 ? 10.352 -29.219 -27.484 1 93.69 125 ARG B C 1
ATOM 3408 O O . ARG B 1 125 ? 11.172 -30.016 -27.047 1 93.69 125 ARG B O 1
ATOM 3415 N N . GLU B 1 126 ? 10.625 -28.031 -27.781 1 92 126 GLU B N 1
ATOM 3416 C CA . GLU B 1 126 ? 12.008 -27.562 -27.812 1 92 126 GLU B CA 1
ATOM 3417 C C . GLU B 1 126 ? 12.609 -27.531 -26.406 1 92 126 GLU B C 1
ATOM 3419 O O . GLU B 1 126 ? 13.828 -27.625 -26.25 1 92 126 GLU B O 1
ATOM 3424 N N . THR B 1 127 ? 11.766 -27.5 -25.438 1 93.69 127 THR B N 1
ATOM 3425 C CA . THR B 1 127 ? 12.289 -27.375 -24.078 1 93.69 127 THR B CA 1
ATOM 3426 C C . THR B 1 127 ? 12.062 -28.672 -23.297 1 93.69 127 THR B C 1
ATOM 3428 O O . THR B 1 127 ? 12.406 -28.75 -22.109 1 93.69 127 THR B O 1
ATOM 3431 N N . MET B 1 128 ? 11.516 -29.641 -23.922 1 95.38 128 MET B N 1
ATOM 3432 C CA . MET B 1 128 ? 11.094 -30.859 -23.219 1 95.38 128 MET B CA 1
ATOM 3433 C C . MET B 1 128 ? 12.289 -31.594 -22.641 1 95.38 128 MET B C 1
ATOM 3435 O O . MET B 1 128 ? 12.242 -32.062 -21.5 1 95.38 128 MET B O 1
ATOM 3439 N N . GLU B 1 129 ? 13.383 -31.719 -23.391 1 95.81 129 GLU B N 1
ATOM 3440 C CA . GLU B 1 129 ? 14.555 -32.438 -22.906 1 95.81 129 GLU B CA 1
ATOM 3441 C C . GLU B 1 129 ? 15.148 -31.781 -21.672 1 95.81 129 GLU B C 1
ATOM 3443 O O . GLU B 1 129 ? 15.562 -32.438 -20.734 1 95.81 129 GLU B O 1
ATOM 3448 N N . TYR B 1 130 ? 15.188 -30.484 -21.734 1 94.38 130 TYR B N 1
ATOM 3449 C CA . TYR B 1 130 ? 15.672 -29.75 -20.578 1 94.38 130 TYR B CA 1
ATOM 3450 C C . TYR B 1 130 ? 14.789 -30 -19.359 1 94.38 130 TYR B C 1
ATOM 3452 O O . TYR B 1 130 ? 15.281 -30.125 -18.234 1 94.38 130 TYR B O 1
ATOM 3460 N N . PHE B 1 131 ? 13.523 -30.047 -19.594 1 96.56 131 PHE B N 1
ATOM 3461 C CA . PHE B 1 131 ? 12.555 -30.312 -18.531 1 96.56 131 PHE B CA 1
ATOM 3462 C C . PHE B 1 131 ? 12.789 -31.688 -17.922 1 96.56 131 PHE B C 1
ATOM 3464 O O . PHE B 1 131 ? 12.867 -31.828 -16.703 1 96.56 131 PHE B O 1
ATOM 3471 N N . LEU B 1 132 ? 12.914 -32.688 -18.734 1 96.38 132 LEU B N 1
ATOM 3472 C CA . LEU B 1 132 ? 13.133 -34.031 -18.234 1 96.38 132 LEU B CA 1
ATOM 3473 C C . LEU B 1 132 ? 14.453 -34.125 -17.484 1 96.38 132 LEU B C 1
ATOM 3475 O O . LEU B 1 132 ? 14.531 -34.812 -16.453 1 96.38 132 LEU B O 1
ATOM 3479 N N . ASP B 1 133 ? 15.445 -33.469 -17.953 1 95.19 133 ASP B N 1
ATOM 3480 C CA . ASP B 1 133 ? 16.719 -33.406 -17.25 1 95.19 133 ASP B CA 1
ATOM 3481 C C . ASP B 1 133 ? 16.531 -32.844 -15.836 1 95.19 133 ASP B C 1
ATOM 3483 O O . ASP B 1 133 ? 17.109 -33.344 -14.875 1 95.19 133 ASP B O 1
ATOM 3487 N N . ALA B 1 134 ? 15.789 -31.797 -15.766 1 96.25 134 ALA B N 1
ATOM 3488 C CA . ALA B 1 134 ? 15.539 -31.156 -14.484 1 96.25 134 ALA B CA 1
ATOM 3489 C C . ALA B 1 134 ? 14.758 -32.062 -13.547 1 96.25 134 ALA B C 1
ATOM 3491 O O . ALA B 1 134 ? 15.008 -32.094 -12.344 1 96.25 134 ALA B O 1
ATOM 3492 N N . VAL B 1 135 ? 13.789 -32.781 -14.07 1 96.56 135 VAL B N 1
ATOM 3493 C CA . VAL B 1 135 ? 12.953 -33.688 -13.289 1 96.56 135 VAL B CA 1
ATOM 3494 C C . VAL B 1 135 ? 13.82 -34.75 -12.633 1 96.56 135 VAL B C 1
ATOM 3496 O O . VAL B 1 135 ? 13.617 -35.094 -11.469 1 96.56 135 VAL B O 1
ATOM 3499 N N . PHE B 1 136 ? 14.797 -35.219 -13.258 1 95.38 136 PHE B N 1
ATOM 3500 C CA . PHE B 1 136 ? 15.57 -36.344 -12.75 1 95.38 136 PHE B CA 1
ATOM 3501 C C . PHE B 1 136 ? 16.875 -35.875 -12.117 1 95.38 136 PHE B C 1
ATOM 3503 O O . PHE B 1 136 ? 17.641 -36.656 -11.586 1 95.38 136 PHE B O 1
ATOM 3510 N N . SER B 1 137 ? 17.062 -34.594 -12.266 1 92.62 137 SER B N 1
ATOM 3511 C CA . SER B 1 137 ? 18.297 -34.094 -11.688 1 92.62 137 SER B CA 1
ATOM 3512 C C . SER B 1 137 ? 18.359 -34.312 -10.18 1 92.62 137 SER B C 1
ATOM 3514 O O . SER B 1 137 ? 17.469 -33.906 -9.445 1 92.62 137 SER B O 1
ATOM 3516 N N . ASP B 1 138 ? 19.359 -35.031 -9.719 1 87.94 138 ASP B N 1
ATOM 3517 C CA . ASP B 1 138 ? 19.625 -35.312 -8.312 1 87.94 138 ASP B CA 1
ATOM 3518 C C . ASP B 1 138 ? 18.406 -35.969 -7.645 1 87.94 138 ASP B C 1
ATOM 3520 O O . ASP B 1 138 ? 18.062 -35.594 -6.512 1 87.94 138 ASP B O 1
ATOM 3524 N N . TRP B 1 139 ? 17.688 -36.719 -8.398 1 89.5 139 TRP B N 1
ATOM 3525 C CA . TRP B 1 139 ? 16.453 -37.344 -7.895 1 89.5 139 TRP B CA 1
ATOM 3526 C C . TRP B 1 139 ? 16.219 -38.719 -8.531 1 89.5 139 TRP B C 1
ATOM 3528 O O . TRP B 1 139 ? 16.531 -38.906 -9.703 1 89.5 139 TRP B O 1
ATOM 3538 N N . ALA B 1 140 ? 15.75 -39.562 -7.668 1 83.94 140 ALA B N 1
ATOM 3539 C CA . ALA B 1 140 ? 15.383 -40.906 -8.156 1 83.94 140 ALA B CA 1
ATOM 3540 C C . ALA B 1 140 ? 14 -41.312 -7.66 1 83.94 140 ALA B C 1
ATOM 3542 O O . ALA B 1 140 ? 13.648 -41.031 -6.504 1 83.94 140 ALA B O 1
ATOM 3543 N N . ALA B 1 141 ? 13.234 -41.844 -8.602 1 88.31 141 ALA B N 1
ATOM 3544 C CA . ALA B 1 141 ? 11.859 -42.219 -8.297 1 88.31 141 ALA B CA 1
ATOM 3545 C C . ALA B 1 141 ? 11.805 -43.25 -7.156 1 88.31 141 ALA B C 1
ATOM 3547 O O . ALA B 1 141 ? 10.828 -43.312 -6.41 1 88.31 141 ALA B O 1
ATOM 3548 N N . ASP B 1 142 ? 12.797 -44.125 -7.02 1 80.81 142 ASP B N 1
ATOM 3549 C CA . ASP B 1 142 ? 12.836 -45.156 -6.012 1 80.81 142 ASP B CA 1
ATOM 3550 C C . ASP B 1 142 ? 13.453 -44.656 -4.707 1 80.81 142 ASP B C 1
ATOM 3552 O O . ASP B 1 142 ? 13.609 -45.406 -3.75 1 80.81 142 ASP B O 1
ATOM 3556 N N . GLY B 1 143 ? 13.789 -43.469 -4.707 1 77.94 143 GLY B N 1
ATOM 3557 C CA . GLY B 1 143 ? 14.383 -42.906 -3.498 1 77.94 143 GLY B CA 1
ATOM 3558 C C . GLY B 1 143 ? 13.367 -42.625 -2.408 1 77.94 143 GLY B C 1
ATOM 3559 O O . GLY B 1 143 ? 12.156 -42.75 -2.631 1 77.94 143 GLY B O 1
ATOM 3560 N N . ASN B 1 144 ? 13.875 -42.5 -1.182 1 77.88 144 ASN B N 1
ATOM 3561 C CA . ASN B 1 144 ? 13.047 -42.281 0 1 77.88 144 ASN B CA 1
ATOM 3562 C C . ASN B 1 144 ? 12.914 -40.781 0.311 1 77.88 144 ASN B C 1
ATOM 3564 O O . ASN B 1 144 ? 12.422 -40.406 1.377 1 77.88 144 ASN B O 1
ATOM 3568 N N . ASP B 1 145 ? 13.258 -40.094 -0.688 1 79.69 145 ASP B N 1
ATOM 3569 C CA . ASP B 1 145 ? 13.203 -38.656 -0.406 1 79.69 145 ASP B CA 1
ATOM 3570 C C . ASP B 1 145 ? 11.758 -38.156 -0.321 1 79.69 145 ASP B C 1
ATOM 3572 O O . ASP B 1 145 ? 10.914 -38.562 -1.121 1 79.69 145 ASP B O 1
ATOM 3576 N N . VAL B 1 146 ? 11.469 -37.469 0.77 1 85.12 146 VAL B N 1
ATOM 3577 C CA . VAL B 1 146 ? 10.156 -36.844 0.92 1 85.12 146 VAL B CA 1
ATOM 3578 C C . VAL B 1 146 ? 10 -35.688 -0.084 1 85.12 146 VAL B C 1
ATOM 3580 O O . VAL B 1 146 ? 10.883 -34.844 -0.206 1 85.12 146 VAL B O 1
ATOM 3583 N N . MET B 1 147 ? 9.047 -35.844 -0.961 1 87 147 MET B N 1
ATOM 3584 C CA . MET B 1 147 ? 8.75 -34.781 -1.922 1 87 147 MET B CA 1
ATOM 3585 C C . MET B 1 147 ? 7.805 -33.75 -1.32 1 87 147 MET B C 1
ATOM 3587 O O . MET B 1 147 ? 6.754 -34.094 -0.781 1 87 147 MET B O 1
ATOM 3591 N N . THR B 1 148 ? 8.258 -32.5 -1.304 1 88.75 148 THR B N 1
ATOM 3592 C CA . THR B 1 148 ? 7.418 -31.406 -0.796 1 88.75 148 THR B CA 1
ATOM 3593 C C . THR B 1 148 ? 7.035 -30.453 -1.92 1 88.75 148 THR B C 1
ATOM 3595 O O . THR B 1 148 ? 7.871 -30.109 -2.76 1 88.75 148 THR B O 1
ATOM 3598 N N . MET B 1 149 ? 5.758 -30.203 -1.979 1 91.69 149 MET B N 1
ATOM 3599 C CA . MET B 1 149 ? 5.285 -29.219 -2.949 1 91.69 149 MET B CA 1
ATOM 3600 C C . MET B 1 149 ? 5.945 -27.859 -2.717 1 91.69 149 MET B C 1
ATOM 3602 O O . MET B 1 149 ? 6.082 -27.422 -1.573 1 91.69 149 MET B O 1
ATOM 3606 N N . PRO B 1 150 ? 6.336 -27.297 -3.807 1 91.62 150 PRO B N 1
ATOM 3607 C CA . PRO B 1 150 ? 6.93 -25.984 -3.629 1 91.62 150 PRO B CA 1
ATOM 3608 C C . PRO B 1 150 ? 5.949 -24.969 -3.027 1 91.62 150 PRO B C 1
ATOM 3610 O O . PRO B 1 150 ? 4.742 -25.047 -3.275 1 91.62 150 PRO B O 1
ATOM 3613 N N . GLU B 1 151 ? 6.543 -24.078 -2.207 1 90.44 151 GLU B N 1
ATOM 3614 C CA . GLU B 1 151 ? 5.75 -23 -1.616 1 90.44 151 GLU B CA 1
ATOM 3615 C C . GLU B 1 151 ? 5.957 -21.688 -2.365 1 90.44 151 GLU B C 1
ATOM 3617 O O . GLU B 1 151 ? 7.078 -21.359 -2.752 1 90.44 151 GLU B O 1
ATOM 3622 N N . MET B 1 152 ? 4.82 -21.094 -2.594 1 89.5 152 MET B N 1
ATOM 3623 C CA . MET B 1 152 ? 4.93 -19.766 -3.162 1 89.5 152 MET B CA 1
ATOM 3624 C C . MET B 1 152 ? 5.188 -18.719 -2.072 1 89.5 152 MET B C 1
ATOM 3626 O O . MET B 1 152 ? 4.25 -18.266 -1.418 1 89.5 152 MET B O 1
ATOM 3630 N N . ASP B 1 153 ? 6.379 -18.391 -1.785 1 91.5 153 ASP B N 1
ATOM 3631 C CA . ASP B 1 153 ? 6.773 -17.406 -0.783 1 91.5 153 ASP B CA 1
ATOM 3632 C C . ASP B 1 153 ? 7.883 -16.5 -1.31 1 91.5 153 ASP B C 1
ATOM 3634 O O . ASP B 1 153 ? 9.055 -16.891 -1.334 1 91.5 153 ASP B O 1
ATOM 3638 N N . PHE B 1 154 ? 7.445 -15.328 -1.716 1 92.81 154 PHE B N 1
ATOM 3639 C CA . PHE B 1 154 ? 8.461 -14.391 -2.189 1 92.81 154 PHE B CA 1
ATOM 3640 C C . PHE B 1 154 ? 8.07 -12.961 -1.85 1 92.81 154 PHE B C 1
ATOM 3642 O O . PHE B 1 154 ? 6.926 -12.688 -1.496 1 92.81 154 PHE B O 1
ATOM 3649 N N . VAL B 1 155 ? 9.062 -12.102 -1.809 1 93.94 155 VAL B N 1
ATOM 3650 C CA . VAL B 1 155 ? 8.922 -10.656 -1.636 1 93.94 155 VAL B CA 1
ATOM 3651 C C . VAL B 1 155 ? 9.586 -9.93 -2.801 1 93.94 155 VAL B C 1
ATOM 3653 O O . VAL B 1 155 ? 10.711 -10.258 -3.184 1 93.94 155 VAL B O 1
ATOM 3656 N N . VAL B 1 156 ? 8.805 -9.078 -3.416 1 93.56 156 VAL B N 1
ATOM 3657 C CA . VAL B 1 156 ? 9.344 -8.25 -4.488 1 93.56 156 VAL B CA 1
ATOM 3658 C C . VAL B 1 156 ? 9.258 -6.773 -4.094 1 93.56 156 VAL B C 1
ATOM 3660 O O . VAL B 1 156 ? 8.273 -6.34 -3.492 1 93.56 156 VAL B O 1
ATOM 3663 N N . ARG B 1 157 ? 10.32 -6.07 -4.379 1 93.75 157 ARG B N 1
ATOM 3664 C CA . ARG B 1 157 ? 10.367 -4.641 -4.09 1 93.75 157 ARG B CA 1
ATOM 3665 C C . ARG B 1 157 ? 10.82 -3.852 -5.312 1 93.75 157 ARG B C 1
ATOM 3667 O O . ARG B 1 157 ? 11.727 -4.285 -6.035 1 93.75 157 ARG B O 1
ATOM 3674 N N . GLY B 1 158 ? 10.117 -2.826 -5.621 1 93.19 158 GLY B N 1
ATOM 3675 C CA . GLY B 1 158 ? 10.484 -1.876 -6.656 1 93.19 158 GLY B CA 1
ATOM 3676 C C . GLY B 1 158 ? 10.438 -0.434 -6.188 1 93.19 158 GLY B C 1
ATOM 3677 O O . GLY B 1 158 ? 9.789 -0.123 -5.188 1 93.19 158 GLY B O 1
ATOM 3678 N N . TYR B 1 159 ? 11.188 0.387 -6.84 1 93.62 159 TYR B N 1
ATOM 3679 C CA . TYR B 1 159 ? 11.164 1.805 -6.5 1 93.62 159 TYR B CA 1
ATOM 3680 C C . TYR B 1 159 ? 11.469 2.664 -7.719 1 93.62 159 TYR B C 1
ATOM 3682 O O . TYR B 1 159 ? 12.078 2.191 -8.68 1 93.62 159 TYR B O 1
ATOM 3690 N N . LEU B 1 160 ? 10.969 3.855 -7.703 1 93 160 LEU B N 1
ATOM 3691 C CA . LEU B 1 160 ? 11.266 4.871 -8.703 1 93 160 LEU B CA 1
ATOM 3692 C C . LEU B 1 160 ? 11.32 6.258 -8.07 1 93 160 LEU B C 1
ATOM 3694 O O . LEU B 1 160 ? 10.68 6.504 -7.047 1 93 160 LEU B O 1
ATOM 3698 N N . ARG B 1 161 ? 12.109 7.086 -8.703 1 92.25 161 ARG B N 1
ATOM 3699 C CA . ARG B 1 161 ? 12.109 8.477 -8.258 1 92.25 161 ARG B CA 1
ATOM 3700 C C . ARG B 1 161 ? 10.781 9.148 -8.586 1 92.25 161 ARG B C 1
ATOM 3702 O O . ARG B 1 161 ? 10.398 9.258 -9.758 1 92.25 161 ARG B O 1
ATOM 3709 N N . ALA B 1 162 ? 10.125 9.602 -7.539 1 89.5 162 ALA B N 1
ATOM 3710 C CA . ALA B 1 162 ? 8.789 10.172 -7.695 1 89.5 162 ALA B CA 1
ATOM 3711 C C . ALA B 1 162 ? 8.844 11.695 -7.688 1 89.5 162 ALA B C 1
ATOM 3713 O O . ALA B 1 162 ? 7.902 12.359 -8.133 1 89.5 162 ALA B O 1
ATOM 3714 N N . GLY B 1 163 ? 9.914 12.234 -7.09 1 88.88 163 GLY B N 1
ATOM 3715 C CA . GLY B 1 163 ? 10.031 13.68 -6.969 1 88.88 163 GLY B CA 1
ATOM 3716 C C . GLY B 1 163 ? 11.219 14.109 -6.137 1 88.88 163 GLY B C 1
ATOM 3717 O O . GLY B 1 163 ? 12.25 13.438 -6.117 1 88.88 163 GLY B O 1
ATOM 3718 N N . ASN B 1 164 ? 11.039 15.406 -5.629 1 87.06 164 ASN B N 1
ATOM 3719 C CA . ASN B 1 164 ? 12.102 15.992 -4.824 1 87.06 164 ASN B CA 1
ATOM 3720 C C . ASN B 1 164 ? 11.555 16.672 -3.574 1 87.06 164 ASN B C 1
ATOM 3722 O O . ASN B 1 164 ? 10.359 17 -3.512 1 87.06 164 ASN B O 1
ATOM 3726 N N . ILE B 1 165 ? 12.414 16.75 -2.605 1 84.81 165 ILE B N 1
ATOM 3727 C CA . ILE B 1 165 ? 12.039 17.438 -1.379 1 84.81 165 ILE B CA 1
ATOM 3728 C C . ILE B 1 165 ? 13.164 18.375 -0.939 1 84.81 165 ILE B C 1
ATOM 3730 O O . ILE B 1 165 ? 14.312 18.203 -1.354 1 84.81 165 ILE B O 1
ATOM 3734 N N . CYS B 1 166 ? 12.672 19.375 -0.201 1 78 166 CYS B N 1
ATOM 3735 C CA . CYS B 1 166 ? 13.672 20.312 0.306 1 78 166 CYS B CA 1
ATOM 3736 C C . CYS B 1 166 ? 14.43 19.719 1.482 1 78 166 CYS B C 1
ATOM 3738 O O . CYS B 1 166 ? 13.836 19.094 2.361 1 78 166 CYS B O 1
ATOM 3740 N N . SER B 1 167 ? 15.727 19.609 1.426 1 65 167 SER B N 1
ATOM 3741 C CA . SER B 1 167 ? 16.547 19.062 2.498 1 65 167 SER B CA 1
ATOM 3742 C C . SER B 1 167 ? 16.469 19.922 3.754 1 65 167 SER B C 1
ATOM 3744 O O . SER B 1 167 ? 16.672 19.438 4.867 1 65 167 SER B O 1
ATOM 3746 N N . GLN B 1 168 ? 16.266 21.219 3.576 1 59.12 168 GLN B N 1
ATOM 3747 C CA . GLN B 1 168 ? 16.156 22.109 4.719 1 59.12 168 GLN B CA 1
ATOM 3748 C C . GLN B 1 168 ? 14.852 22.906 4.66 1 59.12 168 GLN B C 1
ATOM 3750 O O . GLN B 1 168 ? 14.828 24.031 4.164 1 59.12 168 GLN B O 1
ATOM 3755 N N . PRO B 1 169 ? 13.789 22.281 4.93 1 56.12 169 PRO B N 1
ATOM 3756 C CA . PRO B 1 169 ? 12.477 22.922 4.793 1 56.12 169 PRO B CA 1
ATOM 3757 C C . PRO B 1 169 ? 12.43 24.312 5.395 1 56.12 169 PRO B C 1
ATOM 3759 O O . PRO B 1 169 ? 11.711 25.188 4.891 1 56.12 169 PRO B O 1
ATOM 3762 N N . SER B 1 170 ? 13.031 24.547 6.523 1 51.91 170 SER B N 1
ATOM 3763 C CA . SER B 1 170 ? 12.906 25.781 7.305 1 51.91 170 SER B CA 1
ATOM 3764 C C . SER B 1 170 ? 13.305 27 6.48 1 51.91 170 SER B C 1
ATOM 3766 O O . SER B 1 170 ? 12.836 28.109 6.746 1 51.91 170 SER B O 1
ATOM 3768 N N . GLU B 1 171 ? 14.023 26.672 5.496 1 51.31 171 GLU B N 1
ATOM 3769 C CA . GLU B 1 171 ? 14.617 27.891 4.965 1 51.31 171 GLU B CA 1
ATOM 3770 C C . GLU B 1 171 ? 13.734 28.5 3.873 1 51.31 171 GLU B C 1
ATOM 3772 O O . GLU B 1 171 ? 13.938 29.656 3.48 1 51.31 171 GLU B O 1
ATOM 3777 N N . HIS B 1 172 ? 12.883 27.594 3.35 1 54.56 172 HIS B N 1
ATOM 3778 C CA . HIS B 1 172 ? 12.227 28.281 2.244 1 54.56 172 HIS B CA 1
ATOM 3779 C C . HIS B 1 172 ? 10.898 28.891 2.688 1 54.56 172 HIS B C 1
ATOM 3781 O O . HIS B 1 172 ? 10.133 28.25 3.41 1 54.56 172 HIS B O 1
ATOM 3787 N N . ARG B 1 173 ? 10.742 30 2.789 1 51.22 173 ARG B N 1
ATOM 3788 C CA . ARG B 1 173 ? 9.602 30.781 3.262 1 51.22 173 ARG B CA 1
ATOM 3789 C C . ARG B 1 173 ? 8.328 30.406 2.514 1 51.22 173 ARG B C 1
ATOM 3791 O O . ARG B 1 173 ? 7.23 30.5 3.066 1 51.22 173 ARG B O 1
ATOM 3798 N N . THR B 1 174 ? 8.414 30.141 1.138 1 52.22 174 THR B N 1
ATOM 3799 C CA . THR B 1 174 ? 7.238 29.828 0.336 1 52.22 174 THR B CA 1
ATOM 3800 C C . THR B 1 174 ? 7.465 28.547 -0.463 1 52.22 174 THR B C 1
ATOM 3802 O O . THR B 1 174 ? 8.602 28.203 -0.803 1 52.22 174 THR B O 1
ATOM 3805 N N . PRO B 1 175 ? 6.461 27.672 -0.492 1 53.06 175 PRO B N 1
ATOM 3806 C CA . PRO B 1 175 ? 6.586 26.5 -1.366 1 53.06 175 PRO B CA 1
ATOM 3807 C C . PRO B 1 175 ? 7.203 26.844 -2.721 1 53.06 175 PRO B C 1
ATOM 3809 O O . PRO B 1 175 ? 7.988 26.062 -3.26 1 53.06 175 PRO B O 1
ATOM 3812 N N . SER B 1 176 ? 6.859 27.969 -3.184 1 54.25 176 SER B N 1
ATOM 3813 C CA . SER B 1 176 ? 7.414 28.406 -4.461 1 54.25 176 SER B CA 1
ATOM 3814 C C . SER B 1 176 ? 8.922 28.609 -4.371 1 54.25 176 SER B C 1
ATOM 3816 O O . SER B 1 176 ? 9.648 28.328 -5.324 1 54.25 176 SER B O 1
ATOM 3818 N N . ALA B 1 177 ? 9.281 29.156 -3.311 1 58.22 177 ALA B N 1
ATOM 3819 C CA . ALA B 1 177 ? 10.711 29.391 -3.139 1 58.22 177 ALA B CA 1
ATOM 3820 C C . ALA B 1 177 ? 11.477 28.078 -3.041 1 58.22 177 ALA B C 1
ATOM 3822 O O . ALA B 1 177 ? 12.641 28 -3.439 1 58.22 177 ALA B O 1
ATOM 3823 N N . CYS B 1 178 ? 10.852 27.172 -2.545 1 59.25 178 CYS B N 1
ATOM 3824 C CA . CYS B 1 178 ? 11.461 25.844 -2.457 1 59.25 178 CYS B CA 1
ATOM 3825 C C . CYS B 1 178 ? 11.695 25.25 -3.844 1 59.25 178 CYS B C 1
ATOM 3827 O O . CYS B 1 178 ? 12.773 24.719 -4.125 1 59.25 178 CYS B O 1
ATOM 3829 N N . ILE B 1 179 ? 10.68 25.375 -4.594 1 56.97 179 ILE B N 1
ATOM 3830 C CA . ILE B 1 179 ? 10.734 24.812 -5.934 1 56.97 179 ILE B CA 1
ATOM 3831 C C . ILE B 1 179 ? 11.914 25.406 -6.703 1 56.97 179 ILE B C 1
ATOM 3833 O O . ILE B 1 179 ? 12.555 24.719 -7.492 1 56.97 179 ILE B O 1
ATOM 3837 N N . ASP B 1 180 ? 12.109 26.609 -6.465 1 57.66 180 ASP B N 1
ATOM 3838 C CA . ASP B 1 180 ? 13.148 27.297 -7.223 1 57.66 180 ASP B CA 1
ATOM 3839 C C . ASP B 1 180 ? 14.516 27.125 -6.566 1 57.66 180 ASP B C 1
ATOM 3841 O O . ASP B 1 180 ? 15.531 27.562 -7.117 1 57.66 180 ASP B O 1
ATOM 3845 N N . CYS B 1 181 ? 14.469 26.531 -5.406 1 58.84 181 CYS B N 1
ATOM 3846 C CA . CYS B 1 181 ? 15.727 26.438 -4.672 1 58.84 181 CYS B CA 1
ATOM 3847 C C . CYS B 1 181 ? 16.484 25.172 -5.047 1 58.84 181 CYS B C 1
ATOM 3849 O O . CYS B 1 181 ? 15.898 24.094 -5.09 1 58.84 181 CYS B O 1
ATOM 3851 N N . ALA B 1 182 ? 17.719 25.344 -5.418 1 60.53 182 ALA B N 1
ATOM 3852 C CA . ALA B 1 182 ? 18.641 24.266 -5.797 1 60.53 182 ALA B CA 1
ATOM 3853 C C . ALA B 1 182 ? 18.766 23.234 -4.676 1 60.53 182 ALA B C 1
ATOM 3855 O O . ALA B 1 182 ? 19.062 22.078 -4.93 1 60.53 182 ALA B O 1
ATOM 3856 N N . ASN B 1 183 ? 18.516 23.719 -3.455 1 59.47 183 ASN B N 1
ATOM 3857 C CA . ASN B 1 183 ? 18.688 22.828 -2.309 1 59.47 183 ASN B CA 1
ATOM 3858 C C . ASN B 1 183 ? 17.531 21.844 -2.172 1 59.47 183 ASN B C 1
ATOM 3860 O O . ASN B 1 183 ? 17.578 20.938 -1.35 1 59.47 183 ASN B O 1
ATOM 3864 N N . CYS B 1 184 ? 16.578 22.062 -2.859 1 69.62 184 CYS B N 1
ATOM 3865 C CA . CYS B 1 184 ? 15.406 21.188 -2.842 1 69.62 184 CYS B CA 1
ATOM 3866 C C . CYS B 1 184 ? 15.555 20.047 -3.84 1 69.62 184 CYS B C 1
ATOM 3868 O O . CYS B 1 184 ? 14.625 19.75 -4.586 1 69.62 184 CYS B O 1
ATOM 3870 N N . GLN B 1 185 ? 16.734 19.453 -3.789 1 76.06 185 GLN B N 1
ATOM 3871 C CA . GLN B 1 185 ? 16.969 18.484 -4.855 1 76.06 185 GLN B CA 1
ATOM 3872 C C . GLN B 1 185 ? 17.141 17.078 -4.289 1 76.06 185 GLN B C 1
ATOM 3874 O O . GLN B 1 185 ? 17.578 16.172 -4.992 1 76.06 185 GLN B O 1
ATOM 3879 N N . THR B 1 186 ? 16.734 16.984 -3.02 1 84.5 186 THR B N 1
ATOM 3880 C CA . THR B 1 186 ? 16.797 15.617 -2.494 1 84.5 186 THR B CA 1
ATOM 3881 C C . THR B 1 186 ? 15.703 14.75 -3.127 1 84.5 186 THR B C 1
ATOM 3883 O O . THR B 1 186 ? 14.523 15.102 -3.076 1 84.5 186 THR B O 1
ATOM 3886 N N . PRO B 1 187 ? 16.188 13.68 -3.686 1 90.31 187 PRO B N 1
ATOM 3887 C CA . PRO B 1 187 ? 15.188 12.852 -4.359 1 90.31 187 PRO B CA 1
ATOM 3888 C C . PRO B 1 187 ? 14.234 12.172 -3.379 1 90.31 187 PRO B C 1
ATOM 3890 O O . PRO B 1 187 ? 14.617 11.859 -2.248 1 90.31 187 PRO B O 1
ATOM 3893 N N . VAL B 1 188 ? 13 12.078 -3.832 1 91.5 188 VAL B N 1
ATOM 3894 C CA . VAL B 1 188 ? 12 11.289 -3.125 1 91.5 188 VAL B CA 1
ATOM 3895 C C . VAL B 1 188 ? 11.617 10.07 -3.963 1 91.5 188 VAL B C 1
ATOM 3897 O O . VAL B 1 188 ? 11.219 10.203 -5.117 1 91.5 188 VAL B O 1
ATOM 3900 N N . TYR B 1 189 ? 11.789 8.875 -3.297 1 92.69 189 TYR B N 1
ATOM 3901 C CA . TYR B 1 189 ? 11.477 7.625 -3.98 1 92.69 189 TYR B CA 1
ATOM 3902 C C . TYR B 1 189 ? 10.148 7.055 -3.5 1 92.69 189 TYR B C 1
ATOM 3904 O O . TYR B 1 189 ? 9.844 7.105 -2.307 1 92.69 189 TYR B O 1
ATOM 3912 N N . CYS B 1 190 ? 9.398 6.645 -4.484 1 92.69 190 CYS B N 1
ATOM 3913 C CA . CYS B 1 190 ? 8.281 5.781 -4.133 1 92.69 190 CYS B CA 1
ATOM 3914 C C . CYS B 1 190 ? 8.703 4.32 -4.094 1 92.69 190 CYS B C 1
ATOM 3916 O O . CYS B 1 190 ? 9.242 3.801 -5.074 1 92.69 190 CYS B O 1
ATOM 3918 N N . VAL B 1 191 ? 8.508 3.691 -3.002 1 92.81 191 VAL B N 1
ATOM 3919 C CA . VAL B 1 191 ? 8.906 2.303 -2.812 1 92.81 191 VAL B CA 1
ATOM 3920 C C . VAL B 1 191 ? 7.668 1.426 -2.639 1 92.81 191 VAL B C 1
ATOM 3922 O O . VAL B 1 191 ? 6.809 1.714 -1.804 1 92.81 191 VAL B O 1
ATOM 3925 N N . VAL B 1 192 ? 7.578 0.412 -3.426 1 92.5 192 VAL B N 1
ATOM 3926 C CA . VAL B 1 192 ? 6.469 -0.532 -3.334 1 92.5 192 VAL B CA 1
ATOM 3927 C C . VAL B 1 192 ? 7.008 -1.934 -3.057 1 92.5 192 VAL B C 1
ATOM 3929 O O . VAL B 1 192 ? 7.98 -2.367 -3.678 1 92.5 192 VAL B O 1
ATOM 3932 N N . THR B 1 193 ? 6.414 -2.582 -2.1 1 91.56 193 THR B N 1
ATOM 3933 C CA . THR B 1 193 ? 6.777 -3.951 -1.754 1 91.56 193 THR B CA 1
ATOM 3934 C C . THR B 1 193 ? 5.559 -4.863 -1.804 1 91.56 193 THR B C 1
ATOM 3936 O O . THR B 1 193 ? 4.5 -4.523 -1.27 1 91.56 193 THR B O 1
ATOM 3939 N N . TYR B 1 194 ? 5.723 -5.902 -2.52 1 92.75 194 TYR B N 1
ATOM 3940 C CA . TYR B 1 194 ? 4.699 -6.941 -2.514 1 92.75 194 TYR B CA 1
ATOM 3941 C C . TYR B 1 194 ? 5.215 -8.211 -1.854 1 92.75 194 TYR B C 1
ATOM 3943 O O . TYR B 1 194 ? 6.328 -8.664 -2.145 1 92.75 194 TYR B O 1
ATOM 3951 N N . GLN B 1 195 ? 4.418 -8.734 -0.991 1 92.19 195 GLN B N 1
ATOM 3952 C CA . GLN B 1 195 ? 4.738 -10.023 -0.382 1 92.19 195 GLN B CA 1
ATOM 3953 C C . GLN B 1 195 ? 3.574 -11 -0.509 1 92.19 195 GLN B C 1
ATOM 3955 O O . GLN B 1 195 ? 2.41 -10.594 -0.475 1 92.19 195 GLN B O 1
ATOM 3960 N N . THR B 1 196 ? 3.918 -12.234 -0.594 1 90 196 THR B N 1
ATOM 3961 C CA . THR B 1 196 ? 2.883 -13.25 -0.764 1 90 196 THR B CA 1
ATOM 3962 C C . THR B 1 196 ? 2.379 -13.742 0.59 1 90 196 THR B C 1
ATOM 3964 O O . THR B 1 196 ? 1.247 -14.211 0.704 1 90 196 THR B O 1
ATOM 3967 N N . GLN B 1 197 ? 3.246 -13.68 1.603 1 87.62 197 GLN B N 1
ATOM 3968 C CA . GLN B 1 197 ? 2.861 -14.133 2.934 1 87.62 197 GLN B CA 1
ATOM 3969 C C . GLN B 1 197 ? 3.312 -13.148 4.008 1 87.62 197 GLN B C 1
ATOM 3971 O O . GLN B 1 197 ? 4.512 -12.992 4.25 1 87.62 197 GLN B O 1
ATOM 3976 N N . PRO B 1 198 ? 2.4 -12.547 4.75 1 88.5 198 PRO B N 1
ATOM 3977 C CA . PRO B 1 198 ? 0.999 -12.359 4.375 1 88.5 198 PRO B CA 1
ATOM 3978 C C . PRO B 1 198 ? 0.838 -11.555 3.086 1 88.5 198 PRO B C 1
ATOM 3980 O O . PRO B 1 198 ? 1.615 -10.633 2.828 1 88.5 198 PRO B O 1
ATOM 3983 N N . ALA B 1 199 ? -0.14 -11.945 2.346 1 90.56 199 ALA B N 1
ATOM 3984 C CA . ALA B 1 199 ? -0.355 -11.289 1.061 1 90.56 199 ALA B CA 1
ATOM 3985 C C . ALA B 1 199 ? -0.708 -9.812 1.25 1 90.56 199 ALA B C 1
ATOM 3987 O O . ALA B 1 199 ? -1.763 -9.492 1.801 1 90.56 199 ALA B O 1
ATOM 3988 N N . GLN B 1 200 ? 0.177 -8.969 0.763 1 91.38 200 GLN B N 1
ATOM 3989 C CA . GLN B 1 200 ? -0.085 -7.547 0.918 1 91.38 200 GLN B CA 1
ATOM 3990 C C . GLN B 1 200 ? 0.874 -6.715 0.07 1 91.38 200 GLN B C 1
ATOM 3992 O O . GLN B 1 200 ? 1.968 -7.172 -0.266 1 91.38 200 GLN B O 1
ATOM 3997 N N . LEU B 1 201 ? 0.358 -5.578 -0.329 1 91.31 201 LEU B N 1
ATOM 3998 C CA . LEU B 1 201 ? 1.142 -4.559 -1.016 1 91.31 201 LEU B CA 1
ATOM 3999 C C . LEU B 1 201 ? 1.38 -3.355 -0.109 1 91.31 201 LEU B C 1
ATOM 4001 O O . LEU B 1 201 ? 0.448 -2.857 0.529 1 91.31 201 LEU B O 1
ATOM 4005 N N . THR B 1 202 ? 2.637 -2.965 0.031 1 91.31 202 THR B N 1
ATOM 4006 C CA . THR B 1 202 ? 2.975 -1.788 0.824 1 91.31 202 THR B CA 1
ATOM 4007 C C . THR B 1 202 ? 3.65 -0.729 -0.04 1 91.31 202 THR B C 1
ATOM 4009 O O . THR B 1 202 ? 4.48 -1.052 -0.893 1 91.31 202 THR B O 1
ATOM 4012 N N . ALA B 1 203 ? 3.264 0.513 0.169 1 91.69 203 ALA B N 1
ATOM 4013 C CA . ALA B 1 203 ? 3.859 1.636 -0.549 1 91.69 203 ALA B CA 1
ATOM 4014 C C . ALA B 1 203 ? 4.254 2.754 0.412 1 91.69 203 ALA B C 1
ATOM 4016 O O . ALA B 1 203 ? 3.527 3.049 1.364 1 91.69 203 ALA B O 1
ATOM 4017 N N . CYS B 1 204 ? 5.387 3.303 0.219 1 92.5 204 CYS B N 1
ATOM 4018 C CA . CYS B 1 204 ? 5.824 4.445 1.011 1 92.5 204 CYS B CA 1
ATOM 4019 C C . CYS B 1 204 ? 6.785 5.324 0.217 1 92.5 204 CYS B C 1
ATOM 4021 O O . CYS B 1 204 ? 7.234 4.938 -0.865 1 92.5 204 CYS B O 1
ATOM 4023 N N . PHE B 1 205 ? 7.023 6.5 0.704 1 92.5 205 PHE B N 1
ATOM 4024 C CA . PHE B 1 205 ? 8.023 7.398 0.138 1 92.5 205 PHE B CA 1
ATOM 4025 C C . PHE B 1 205 ? 9.258 7.465 1.026 1 92.5 205 PHE B C 1
ATOM 4027 O O . PHE B 1 205 ? 9.148 7.418 2.254 1 92.5 205 PHE B O 1
ATOM 4034 N N . SER B 1 206 ? 10.367 7.492 0.38 1 92.44 206 SER B N 1
ATOM 4035 C CA . SER B 1 206 ? 11.641 7.559 1.088 1 92.44 206 SER B CA 1
ATOM 4036 C C . SER B 1 206 ? 12.617 8.484 0.373 1 92.44 206 SER B C 1
ATOM 4038 O O . SER B 1 206 ? 12.555 8.648 -0.847 1 92.44 206 SER B O 1
ATOM 4040 N N . THR B 1 207 ? 13.461 9.062 1.145 1 92.12 207 THR B N 1
ATOM 4041 C CA . THR B 1 207 ? 14.469 9.938 0.552 1 92.12 207 THR B CA 1
ATOM 4042 C C . THR B 1 207 ? 15.734 9.148 0.215 1 92.12 207 THR B C 1
ATOM 4044 O O . THR B 1 207 ? 16.719 9.719 -0.272 1 92.12 207 THR B O 1
ATOM 4047 N N . GLN B 1 208 ? 15.742 7.855 0.464 1 91.38 208 GLN B N 1
ATOM 4048 C CA . GLN B 1 208 ? 16.875 7.004 0.151 1 91.38 208 GLN B CA 1
ATOM 4049 C C . GLN B 1 208 ? 16.453 5.797 -0.683 1 91.38 208 GLN B C 1
ATOM 4051 O O . GLN B 1 208 ? 15.328 5.305 -0.54 1 91.38 208 GLN B O 1
ATOM 4056 N N . VAL B 1 209 ? 17.375 5.449 -1.492 1 92.12 209 VAL B N 1
ATOM 4057 C CA . VAL B 1 209 ? 17.156 4.223 -2.252 1 92.12 209 VAL B CA 1
ATOM 4058 C C . VAL B 1 209 ? 17.078 3.033 -1.299 1 92.12 209 VAL B C 1
ATOM 4060 O O . VAL B 1 209 ? 17.922 2.875 -0.414 1 92.12 209 VAL B O 1
ATOM 4063 N N . PRO B 1 210 ? 16.016 2.338 -1.459 1 90.06 210 PRO B N 1
ATOM 4064 C CA . PRO B 1 210 ? 15.906 1.185 -0.562 1 90.06 210 PRO B CA 1
ATOM 4065 C C . PRO B 1 210 ? 17 0.152 -0.791 1 90.06 210 PRO B C 1
ATOM 4067 O O . PRO B 1 210 ? 17.594 0.094 -1.877 1 90.06 210 PRO B O 1
ATOM 4070 N N . THR B 1 211 ? 17.203 -0.618 0.267 1 87.12 211 THR B N 1
ATOM 4071 C CA . THR B 1 211 ? 18.172 -1.694 0.155 1 87.12 211 THR B CA 1
ATOM 4072 C C . THR B 1 211 ? 17.688 -2.771 -0.81 1 87.12 211 THR B C 1
ATOM 4074 O O . THR B 1 211 ? 16.484 -2.932 -1.009 1 87.12 211 THR B O 1
ATOM 4077 N N . PRO B 1 212 ? 18.594 -3.477 -1.365 1 83.44 212 PRO B N 1
ATOM 4078 C CA . PRO B 1 212 ? 18.219 -4.523 -2.316 1 83.44 212 PRO B CA 1
ATOM 4079 C C . PRO B 1 212 ? 17.516 -5.703 -1.645 1 83.44 212 PRO B C 1
ATOM 4081 O O . PRO B 1 212 ? 16.938 -6.551 -2.326 1 83.44 212 PRO B O 1
ATOM 4084 N N . TYR B 1 213 ? 17.547 -5.695 -0.362 1 85.25 213 TYR B N 1
ATOM 4085 C CA . TYR B 1 213 ? 16.875 -6.781 0.354 1 85.25 213 TYR B CA 1
ATOM 4086 C C . TYR B 1 213 ? 15.445 -6.402 0.709 1 85.25 213 TYR B C 1
ATOM 4088 O O . TYR B 1 213 ? 15.219 -5.629 1.641 1 85.25 213 TYR B O 1
ATOM 4096 N N . PRO B 1 214 ? 14.523 -6.992 0.085 1 84 214 PRO B N 1
ATOM 4097 C CA . PRO B 1 214 ? 13.141 -6.516 0.193 1 84 214 PRO B CA 1
ATOM 4098 C C . PRO B 1 214 ? 12.539 -6.75 1.578 1 84 214 PRO B C 1
ATOM 4100 O O . PRO B 1 214 ? 11.531 -6.133 1.932 1 84 214 PRO B O 1
ATOM 4103 N N . ARG B 1 215 ? 13.117 -7.605 2.354 1 83.44 215 ARG B N 1
ATOM 4104 C CA . ARG B 1 215 ? 12.531 -7.879 3.662 1 83.44 215 ARG B CA 1
ATOM 4105 C C . ARG B 1 215 ? 13.062 -6.91 4.711 1 83.44 215 ARG B C 1
ATOM 410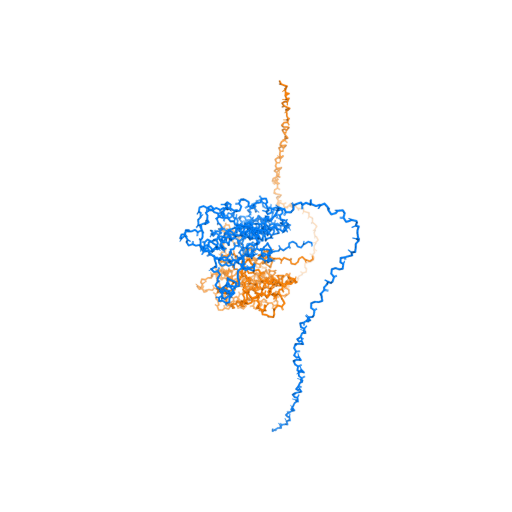7 O O . ARG B 1 215 ? 12.523 -6.828 5.82 1 83.44 215 ARG B O 1
ATOM 4114 N N . GLU B 1 216 ? 14.031 -6.133 4.293 1 86.81 216 GLU B N 1
ATOM 4115 C CA . GLU B 1 216 ? 14.578 -5.129 5.199 1 86.81 216 GLU B CA 1
ATOM 4116 C C . GLU B 1 216 ? 13.68 -3.9 5.266 1 86.81 216 GLU B C 1
ATOM 4118 O O . GLU B 1 216 ? 13.133 -3.469 4.25 1 86.81 216 GLU B O 1
ATOM 4123 N N . PRO B 1 217 ? 13.617 -3.383 6.426 1 88.19 217 PRO B N 1
ATOM 4124 C CA . PRO B 1 217 ? 12.766 -2.195 6.551 1 88.19 217 PRO B CA 1
ATOM 4125 C C . PRO B 1 217 ? 13.289 -1.01 5.738 1 88.19 217 PRO B C 1
ATOM 4127 O O . PRO B 1 217 ? 14.5 -0.876 5.543 1 88.19 217 PRO B O 1
ATOM 4130 N N . ILE B 1 218 ? 12.406 -0.241 5.27 1 90.5 218 ILE B N 1
ATOM 4131 C CA . ILE B 1 218 ? 12.758 0.961 4.52 1 90.5 218 ILE B CA 1
ATOM 4132 C C . ILE B 1 218 ? 13.125 2.084 5.488 1 90.5 218 ILE B C 1
ATOM 4134 O O . ILE B 1 218 ? 12.406 2.336 6.457 1 90.5 218 ILE B O 1
ATOM 4138 N N . GLN B 1 219 ? 14.211 2.693 5.195 1 87.62 219 GLN B N 1
ATOM 4139 C CA . GLN B 1 219 ? 14.68 3.789 6.039 1 87.62 219 GLN B CA 1
ATOM 4140 C C . GLN B 1 219 ? 14.297 5.141 5.441 1 87.62 219 GLN B C 1
ATOM 4142 O O . GLN B 1 219 ? 13.977 5.234 4.258 1 87.62 219 GLN B O 1
ATOM 4147 N N . ASN B 1 220 ? 14.242 6.203 6.27 1 89.25 220 ASN B N 1
ATOM 4148 C CA . ASN B 1 220 ? 14.055 7.602 5.891 1 89.25 220 ASN B CA 1
ATOM 4149 C C . ASN B 1 220 ? 12.734 7.801 5.152 1 89.25 220 ASN B C 1
ATOM 4151 O O . ASN B 1 220 ? 12.703 8.406 4.078 1 89.25 220 ASN B O 1
ATOM 4155 N N . ARG B 1 221 ? 11.805 7.27 5.73 1 90.12 221 ARG B N 1
ATOM 4156 C CA . ARG B 1 221 ? 10.469 7.445 5.164 1 90.12 221 ARG B CA 1
ATOM 4157 C C . ARG B 1 221 ? 10 8.891 5.301 1 90.12 221 ARG B C 1
ATOM 4159 O O . ARG B 1 221 ? 10.297 9.555 6.297 1 90.12 221 ARG B O 1
ATOM 4166 N N . VAL B 1 222 ? 9.289 9.312 4.262 1 87.88 222 VAL B N 1
ATOM 4167 C CA . VAL B 1 222 ? 8.727 10.656 4.277 1 87.88 222 VAL B CA 1
ATOM 4168 C C . VAL B 1 222 ? 7.219 10.594 4.047 1 87.88 222 VAL B C 1
ATOM 4170 O O . VAL B 1 222 ? 6.742 9.805 3.229 1 87.88 222 VAL B O 1
ATOM 4173 N N . SER B 1 223 ? 6.527 11.281 4.844 1 87.94 223 SER B N 1
ATOM 4174 C CA . SER B 1 223 ? 5.09 11.438 4.645 1 87.94 223 SER B CA 1
ATOM 4175 C C . SER B 1 223 ? 4.77 12.734 3.908 1 87.94 223 SER B C 1
ATOM 4177 O O . SER B 1 223 ? 4.988 13.82 4.441 1 87.94 223 SER B O 1
ATOM 4179 N N . PRO B 1 224 ? 4.176 12.617 2.795 1 85.06 224 PRO B N 1
ATOM 4180 C CA . PRO B 1 224 ? 3.807 13.844 2.076 1 85.06 224 PRO B CA 1
ATOM 4181 C C . PRO B 1 224 ? 2.844 14.727 2.867 1 85.06 224 PRO B C 1
ATOM 4183 O O . PRO B 1 224 ? 2.801 15.938 2.656 1 85.06 224 PRO B O 1
ATOM 4186 N N . ILE B 1 225 ? 2.152 14.117 3.738 1 86.56 225 ILE B N 1
ATOM 4187 C CA . ILE B 1 225 ? 1.223 14.883 4.562 1 86.56 225 ILE B CA 1
ATOM 4188 C C . ILE B 1 225 ? 2.002 15.758 5.539 1 86.56 225 ILE B C 1
ATOM 4190 O O . ILE B 1 225 ? 1.615 16.906 5.801 1 86.56 225 ILE B O 1
ATOM 4194 N N . GLN B 1 226 ? 3.086 15.273 5.969 1 83.75 226 GLN B N 1
ATOM 4195 C CA . GLN B 1 226 ? 3.877 15.992 6.965 1 83.75 226 GLN B CA 1
ATOM 4196 C C . GLN B 1 226 ? 4.953 16.844 6.301 1 83.75 226 GLN B C 1
ATOM 4198 O O . GLN B 1 226 ? 5.543 17.719 6.941 1 83.75 226 GLN B O 1
ATOM 4203 N N . ARG B 1 227 ? 5.18 16.484 5.125 1 82.81 227 ARG B N 1
ATOM 4204 C CA . ARG B 1 227 ? 6.184 17.219 4.359 1 82.81 227 ARG B CA 1
ATOM 4205 C C . ARG B 1 227 ? 5.598 17.766 3.064 1 82.81 227 ARG B C 1
ATOM 4207 O O . ARG B 1 227 ? 5.844 17.219 1.985 1 82.81 227 ARG B O 1
ATOM 4214 N N . PRO B 1 228 ? 4.926 18.797 3.236 1 73.62 228 PRO B N 1
ATOM 4215 C CA . PRO B 1 228 ? 4.25 19.359 2.062 1 73.62 228 PRO B CA 1
ATOM 4216 C C . PRO B 1 228 ? 5.223 19.938 1.037 1 73.62 228 PRO B C 1
ATOM 4218 O O . PRO B 1 228 ? 4.812 20.328 -0.054 1 73.62 228 PRO B O 1
ATOM 4221 N N . ASP B 1 229 ? 6.469 19.984 1.351 1 77.12 229 ASP B N 1
ATOM 4222 C CA . ASP B 1 229 ? 7.469 20.5 0.426 1 77.12 229 ASP B CA 1
ATOM 4223 C C . ASP B 1 229 ? 7.891 19.438 -0.585 1 77.12 229 ASP B C 1
ATOM 4225 O O . ASP B 1 229 ? 8.758 19.688 -1.427 1 77.12 229 ASP B O 1
ATOM 4229 N N . VAL B 1 230 ? 7.305 18.312 -0.469 1 81.25 230 VAL B N 1
ATOM 4230 C CA . VAL B 1 230 ? 7.555 17.312 -1.491 1 81.25 230 VAL B CA 1
ATOM 4231 C C . VAL B 1 230 ? 6.957 17.766 -2.822 1 81.25 230 VAL B C 1
ATOM 4233 O O . VAL B 1 230 ? 5.797 18.172 -2.881 1 81.25 230 VAL B O 1
ATOM 4236 N N . ARG B 1 231 ? 7.781 17.703 -3.805 1 81.12 231 ARG B N 1
ATOM 4237 C CA . ARG B 1 231 ? 7.348 18.047 -5.152 1 81.12 231 ARG B CA 1
ATOM 4238 C C . ARG B 1 231 ? 7.391 16.844 -6.074 1 81.12 231 ARG B C 1
ATOM 4240 O O . ARG B 1 231 ? 8.469 16.391 -6.465 1 81.12 231 ARG B O 1
ATOM 4247 N N . PHE B 1 232 ? 6.285 16.406 -6.395 1 81.44 232 PHE B N 1
ATOM 4248 C CA . PHE B 1 232 ? 6.203 15.219 -7.23 1 81.44 232 PHE B CA 1
ATOM 4249 C C . PHE B 1 232 ? 6.426 15.57 -8.695 1 81.44 232 PHE B C 1
ATOM 4251 O O . PHE B 1 232 ? 6.082 16.672 -9.133 1 81.44 232 PHE B O 1
ATOM 4258 N N . ASN B 1 233 ? 6.902 14.57 -9.383 1 81.62 233 ASN B N 1
ATOM 4259 C CA . ASN B 1 233 ? 7.078 14.742 -10.82 1 81.62 233 ASN B CA 1
ATOM 4260 C C . ASN B 1 233 ? 5.742 14.906 -11.531 1 81.62 233 ASN B C 1
ATOM 4262 O O . ASN B 1 233 ? 4.77 14.219 -11.203 1 81.62 233 ASN B O 1
ATOM 4266 N N . GLN B 1 234 ? 5.598 15.812 -12.461 1 71.88 234 GLN B N 1
ATOM 4267 C CA . GLN B 1 234 ? 4.363 16.188 -13.141 1 71.88 234 GLN B CA 1
ATOM 4268 C C . GLN B 1 234 ? 3.811 15.039 -13.969 1 71.88 234 GLN B C 1
ATOM 4270 O O . GLN B 1 234 ? 2.594 14.859 -14.062 1 71.88 234 GLN B O 1
ATOM 4275 N N . ASP B 1 235 ? 4.621 14.289 -14.656 1 68.06 235 ASP B N 1
ATOM 4276 C CA . ASP B 1 235 ? 4.137 13.25 -15.562 1 68.06 235 ASP B CA 1
ATOM 4277 C C . ASP B 1 235 ? 3.744 11.992 -14.805 1 68.06 235 ASP B C 1
ATOM 4279 O O . ASP B 1 235 ? 3.172 11.062 -15.375 1 68.06 235 ASP B O 1
ATOM 4283 N N . GLU B 1 236 ? 3.334 11.953 -13.75 1 69.38 236 GLU B N 1
ATOM 4284 C CA . GLU B 1 236 ? 2.992 10.82 -12.891 1 69.38 236 GLU B CA 1
ATOM 4285 C C . GLU B 1 236 ? 3.225 9.5 -13.609 1 69.38 236 GLU B C 1
ATOM 4287 O O . GLU B 1 236 ? 2.609 8.484 -13.266 1 69.38 236 GLU B O 1
ATOM 4292 N N . SER B 1 237 ? 4.02 9.5 -14.695 1 79.62 237 SER B N 1
ATOM 4293 C CA . SER B 1 237 ? 4.32 8.289 -15.453 1 79.62 237 SER B CA 1
ATOM 4294 C C . SER B 1 237 ? 5.074 7.281 -14.594 1 79.62 237 SER B C 1
ATOM 4296 O O . SER B 1 237 ? 5.059 6.082 -14.875 1 79.62 237 SER B O 1
ATOM 4298 N N . TRP B 1 238 ? 5.641 7.832 -13.547 1 83.94 238 TRP B N 1
ATOM 4299 C CA . TRP B 1 238 ? 6.457 6.965 -12.695 1 83.94 238 TRP B CA 1
ATOM 4300 C C . TRP B 1 238 ? 5.594 5.914 -12.008 1 83.94 238 TRP B C 1
ATOM 4302 O O . TRP B 1 238 ? 6.059 4.805 -11.734 1 83.94 238 TRP B O 1
ATOM 4312 N N . VAL B 1 239 ? 4.348 6.199 -11.742 1 83.75 239 VAL B N 1
ATOM 4313 C CA . VAL B 1 239 ? 3.471 5.23 -11.086 1 83.75 239 VAL B CA 1
ATOM 4314 C C . VAL B 1 239 ? 3.232 4.039 -12.008 1 83.75 239 VAL B C 1
ATOM 4316 O O . VAL B 1 239 ? 3.326 2.887 -11.586 1 83.75 239 VAL B O 1
ATOM 4319 N N . SER B 1 240 ? 2.92 4.363 -13.211 1 85 240 SER B N 1
ATOM 4320 C CA . SER B 1 240 ? 2.688 3.307 -14.188 1 85 240 SER B CA 1
ATOM 4321 C C . SER B 1 240 ? 3.949 2.48 -14.422 1 85 240 SER B C 1
ATOM 4323 O O . SER B 1 240 ? 3.881 1.257 -14.555 1 85 240 SER B O 1
ATOM 4325 N N . GLU B 1 241 ? 5.027 3.168 -14.5 1 89.69 241 GLU B N 1
ATOM 4326 C CA . GLU B 1 241 ? 6.293 2.463 -14.688 1 89.69 241 GLU B CA 1
ATOM 4327 C C . GLU B 1 241 ? 6.598 1.553 -13.5 1 89.69 241 GLU B C 1
ATOM 4329 O O . GLU B 1 241 ? 7.027 0.412 -13.68 1 89.69 241 GLU B O 1
ATOM 4334 N N . LEU B 1 242 ? 6.406 2.088 -12.367 1 90.75 242 LEU B N 1
ATOM 4335 C CA . LEU B 1 242 ? 6.641 1.293 -11.164 1 90.75 242 LEU B CA 1
ATOM 4336 C C . LEU B 1 242 ? 5.719 0.078 -11.133 1 90.75 242 LEU B C 1
ATOM 4338 O O . LEU B 1 242 ? 6.152 -1.024 -10.789 1 90.75 242 LEU B O 1
ATOM 4342 N N . ARG B 1 243 ? 4.484 0.251 -11.477 1 90 243 ARG B N 1
ATOM 4343 C CA . ARG B 1 243 ? 3.535 -0.854 -11.547 1 90 243 ARG B CA 1
ATOM 4344 C C . ARG B 1 243 ? 4.016 -1.928 -12.516 1 90 243 ARG B C 1
ATOM 4346 O O . ARG B 1 243 ? 4.004 -3.115 -12.188 1 90 243 ARG B O 1
ATOM 4353 N N . GLN B 1 244 ? 4.441 -1.478 -13.633 1 90.69 244 GLN B N 1
ATOM 4354 C CA . GLN B 1 244 ? 4.914 -2.414 -14.648 1 90.69 244 GLN B CA 1
ATOM 4355 C C . GLN B 1 244 ? 6.148 -3.172 -14.164 1 90.69 244 GLN B C 1
ATOM 4357 O O . GLN B 1 244 ? 6.266 -4.379 -14.375 1 90.69 244 GLN B O 1
ATOM 4362 N N . ASN B 1 245 ? 7.004 -2.443 -13.547 1 92 245 ASN B N 1
ATOM 4363 C CA . ASN B 1 245 ? 8.195 -3.076 -13 1 92 245 ASN B CA 1
ATOM 4364 C C . ASN B 1 245 ? 7.844 -4.129 -11.953 1 92 245 ASN B C 1
ATOM 4366 O O . ASN B 1 245 ? 8.414 -5.223 -11.945 1 92 245 ASN B O 1
ATOM 4370 N N . MET B 1 246 ? 6.953 -3.771 -11.086 1 92.25 246 MET B N 1
ATOM 4371 C CA . MET B 1 246 ? 6.523 -4.695 -10.039 1 92.25 246 MET B CA 1
ATOM 4372 C C . MET B 1 246 ? 5.879 -5.938 -10.648 1 92.25 246 MET B C 1
ATOM 4374 O O . MET B 1 246 ? 6.172 -7.059 -10.227 1 92.25 246 MET B O 1
ATOM 4378 N N . MET B 1 247 ? 5.051 -5.719 -11.641 1 91.94 247 MET B N 1
ATOM 4379 C CA . MET B 1 247 ? 4.383 -6.84 -12.297 1 91.94 247 MET B CA 1
ATOM 4380 C C . MET B 1 247 ? 5.398 -7.754 -12.977 1 91.94 247 MET B C 1
ATOM 4382 O O . MET B 1 247 ? 5.316 -8.977 -12.852 1 91.94 247 MET B O 1
ATOM 4386 N N . SER B 1 248 ? 6.305 -7.168 -13.633 1 93.38 248 SER B N 1
ATOM 4387 C CA . SER B 1 248 ? 7.332 -7.945 -14.32 1 93.38 248 SER B CA 1
ATOM 4388 C C . SER B 1 248 ? 8.148 -8.773 -13.336 1 93.38 248 SER B C 1
ATOM 4390 O O . SER B 1 248 ? 8.422 -9.953 -13.586 1 93.38 248 SER B O 1
ATOM 4392 N N . SER B 1 249 ? 8.516 -8.164 -12.281 1 93.56 249 SER B N 1
ATOM 4393 C CA . SER B 1 249 ? 9.281 -8.875 -11.258 1 93.56 249 SER B CA 1
ATOM 4394 C C . SER B 1 249 ? 8.477 -10.016 -10.656 1 93.56 249 SER B C 1
ATOM 4396 O O . SER B 1 249 ? 9.008 -11.102 -10.422 1 93.56 249 SER B O 1
ATOM 4398 N N . CYS B 1 250 ? 7.234 -9.766 -10.406 1 92.94 250 CYS B N 1
ATOM 4399 C CA . CYS B 1 250 ? 6.363 -10.797 -9.859 1 92.94 250 CYS B CA 1
ATOM 4400 C C . CYS B 1 250 ? 6.168 -11.93 -10.859 1 92.94 250 CYS B C 1
ATOM 4402 O O . CYS B 1 250 ? 6.152 -13.102 -10.484 1 92.94 250 CYS B O 1
ATOM 4404 N N . ASP B 1 251 ? 6.066 -11.539 -12.094 1 93.44 251 ASP B N 1
ATOM 4405 C CA . ASP B 1 251 ? 5.938 -12.539 -13.141 1 93.44 251 ASP B CA 1
ATOM 4406 C C . ASP B 1 251 ? 7.125 -13.5 -13.141 1 93.44 251 ASP B C 1
ATOM 4408 O O . ASP B 1 251 ? 6.949 -14.719 -13.266 1 93.44 251 ASP B O 1
ATOM 4412 N N . LYS B 1 252 ? 8.242 -12.961 -12.992 1 94.19 252 LYS B N 1
ATOM 4413 C CA . LYS B 1 252 ? 9.453 -13.789 -12.984 1 94.19 252 LYS B CA 1
ATOM 4414 C C . LYS B 1 252 ? 9.438 -14.766 -11.812 1 94.19 252 LYS B C 1
ATOM 4416 O O . LYS B 1 252 ? 9.805 -15.93 -11.969 1 94.19 252 LYS B O 1
ATOM 4421 N N . ARG B 1 253 ? 9.023 -14.312 -10.711 1 93.75 253 ARG B N 1
ATOM 4422 C CA . ARG B 1 253 ? 8.961 -15.164 -9.531 1 93.75 253 ARG B CA 1
ATOM 4423 C C . ARG B 1 253 ? 7.91 -16.266 -9.695 1 93.75 253 ARG B C 1
ATOM 4425 O O . ARG B 1 253 ? 8.141 -17.406 -9.32 1 93.75 253 ARG B O 1
ATOM 4432 N N . VAL B 1 254 ? 6.812 -15.875 -10.242 1 93.56 254 VAL B N 1
ATOM 4433 C CA . VAL B 1 254 ? 5.727 -16.828 -10.461 1 93.56 254 VAL B CA 1
ATOM 4434 C C . VAL B 1 254 ? 6.16 -17.875 -11.484 1 93.56 254 VAL B C 1
ATOM 4436 O O . VAL B 1 254 ? 5.883 -19.062 -11.32 1 93.56 254 VAL B O 1
ATOM 4439 N N . CYS B 1 255 ? 6.84 -17.438 -12.492 1 94 255 CYS B N 1
ATOM 4440 C CA . CYS B 1 255 ? 7.352 -18.359 -13.5 1 94 255 CYS B CA 1
ATOM 4441 C C . CYS B 1 255 ? 8.289 -19.391 -12.875 1 94 255 CYS B C 1
ATOM 4443 O O . CYS B 1 255 ? 8.195 -20.578 -13.156 1 94 255 CYS B O 1
ATOM 4445 N N . ARG B 1 256 ? 9.133 -18.938 -12.039 1 94.31 256 ARG B N 1
ATOM 4446 C CA . ARG B 1 256 ? 10.047 -19.828 -11.352 1 94.31 256 ARG B CA 1
ATOM 4447 C C . ARG B 1 256 ? 9.281 -20.828 -10.484 1 94.31 256 ARG B C 1
ATOM 4449 O O . ARG B 1 256 ? 9.609 -22.016 -10.453 1 94.31 256 ARG B O 1
ATOM 4456 N N . TYR B 1 257 ? 8.375 -20.297 -9.844 1 94.81 257 TYR B N 1
ATOM 4457 C CA . TYR B 1 257 ? 7.531 -21.172 -9.031 1 94.81 257 TYR B CA 1
ATOM 4458 C C . TYR B 1 257 ? 6.848 -22.219 -9.891 1 94.81 257 TYR B C 1
ATOM 4460 O O . TYR B 1 257 ? 6.84 -23.406 -9.539 1 94.81 257 TYR B O 1
ATOM 4468 N N . ASN B 1 258 ? 6.25 -21.75 -10.977 1 94.56 258 ASN B N 1
ATOM 4469 C CA . ASN B 1 258 ? 5.551 -22.672 -11.875 1 94.56 258 ASN B CA 1
ATOM 4470 C C . ASN B 1 258 ? 6.473 -23.766 -12.375 1 94.56 258 ASN B C 1
ATOM 4472 O O . ASN B 1 258 ? 6.062 -24.938 -12.461 1 94.56 258 ASN B O 1
ATOM 4476 N N . LYS B 1 259 ? 7.637 -23.422 -12.719 1 95 259 LYS B N 1
ATOM 4477 C CA . LYS B 1 259 ? 8.602 -24.422 -13.188 1 95 259 LYS B CA 1
ATOM 4478 C C . LYS B 1 259 ? 8.891 -25.453 -12.109 1 95 259 LYS B C 1
ATOM 4480 O O . LYS B 1 259 ? 8.93 -26.656 -12.383 1 95 259 LYS B O 1
ATOM 4485 N N . ARG B 1 260 ? 9.109 -25.016 -10.914 1 95.25 260 ARG B N 1
ATOM 4486 C CA . ARG B 1 260 ? 9.352 -25.922 -9.805 1 95.25 260 ARG B CA 1
ATOM 4487 C C . ARG B 1 260 ? 8.133 -26.812 -9.555 1 95.25 260 ARG B C 1
ATOM 4489 O O . ARG B 1 260 ? 8.266 -27.984 -9.227 1 95.25 260 ARG B O 1
ATOM 4496 N N . LEU B 1 261 ? 7.031 -26.172 -9.648 1 95.31 261 LEU B N 1
ATOM 4497 C CA . LEU B 1 261 ? 5.789 -26.906 -9.461 1 95.31 261 LEU B CA 1
ATOM 4498 C C . LEU B 1 261 ? 5.637 -27.984 -10.531 1 95.31 261 LEU B C 1
ATOM 4500 O O . LEU B 1 261 ? 5.203 -29.109 -10.234 1 95.31 261 LEU B O 1
ATOM 4504 N N . ALA B 1 262 ? 5.945 -27.656 -11.758 1 96.31 262 ALA B N 1
ATOM 4505 C CA . ALA B 1 262 ? 5.883 -28.625 -12.844 1 96.31 262 ALA B CA 1
ATOM 4506 C C . ALA B 1 262 ? 6.777 -29.828 -12.555 1 96.31 262 ALA B C 1
ATOM 4508 O O . ALA B 1 262 ? 6.371 -30.969 -12.75 1 96.31 262 ALA B O 1
ATOM 4509 N N . ILE B 1 263 ? 7.953 -29.562 -12.141 1 96.38 263 ILE B N 1
ATOM 4510 C CA . ILE B 1 263 ? 8.891 -30.625 -11.797 1 96.38 263 ILE B CA 1
ATOM 4511 C C . ILE B 1 263 ? 8.297 -31.484 -10.688 1 96.38 263 ILE B C 1
ATOM 4513 O O . ILE B 1 263 ? 8.336 -32.719 -10.766 1 96.38 263 ILE B O 1
ATOM 4517 N N . PHE B 1 264 ? 7.828 -30.859 -9.727 1 95.81 264 PHE B N 1
ATOM 4518 C CA . PHE B 1 264 ? 7.215 -31.562 -8.609 1 95.81 264 PHE B CA 1
ATOM 4519 C C . PHE B 1 264 ? 6.09 -32.469 -9.094 1 95.81 264 PHE B C 1
ATOM 4521 O O . PHE B 1 264 ? 6.012 -33.656 -8.703 1 95.81 264 PHE B O 1
ATOM 4528 N N . ARG B 1 265 ? 5.211 -31.906 -9.844 1 96.12 265 ARG B N 1
ATOM 4529 C CA . ARG B 1 265 ? 4.07 -32.688 -10.352 1 96.12 265 ARG B CA 1
ATOM 4530 C C . ARG B 1 265 ? 4.535 -33.875 -11.156 1 96.12 265 ARG B C 1
ATOM 4532 O O . ARG B 1 265 ? 3.99 -34.969 -11.016 1 96.12 265 ARG B O 1
ATOM 4539 N N . ALA B 1 266 ? 5.465 -33.656 -12.023 1 96.31 266 ALA B N 1
ATOM 4540 C CA . ALA B 1 266 ? 6.02 -34.781 -12.797 1 96.31 266 ALA B CA 1
ATOM 4541 C C . ALA B 1 266 ? 6.629 -35.844 -11.883 1 96.31 266 ALA B C 1
ATOM 4543 O O . ALA B 1 266 ? 6.379 -37.031 -12.055 1 96.31 266 ALA B O 1
ATOM 4544 N N . ARG B 1 267 ? 7.379 -35.438 -10.898 1 95.62 267 ARG B N 1
ATOM 4545 C CA . ARG B 1 267 ? 8.047 -36.375 -9.992 1 95.62 267 ARG B CA 1
ATOM 4546 C C . ARG B 1 267 ? 7.039 -37.188 -9.195 1 95.62 267 ARG B C 1
ATOM 4548 O O . ARG B 1 267 ? 7.246 -38.375 -8.953 1 95.62 267 ARG B O 1
ATOM 4555 N N . VAL B 1 268 ? 6 -36.562 -8.781 1 94.75 268 VAL B N 1
ATOM 4556 C CA . VAL B 1 268 ? 4.957 -37.281 -8.047 1 94.75 268 VAL B CA 1
ATOM 4557 C C . VAL B 1 268 ? 4.395 -38.406 -8.914 1 94.75 268 VAL B C 1
ATOM 4559 O O . VAL B 1 268 ? 4.246 -39.531 -8.445 1 94.75 268 VAL B O 1
ATOM 4562 N N . LEU B 1 269 ? 4.102 -38.062 -10.141 1 95.06 269 LEU B N 1
ATOM 4563 C CA . LEU B 1 269 ? 3.555 -39.062 -11.047 1 95.06 269 LEU B CA 1
ATOM 4564 C C . LEU B 1 269 ? 4.574 -40.156 -11.328 1 95.06 269 LEU B C 1
ATOM 4566 O O . LEU B 1 269 ? 4.246 -41.344 -11.289 1 95.06 269 LEU B O 1
ATOM 4570 N N . ILE B 1 270 ? 5.777 -39.781 -11.594 1 95.69 270 ILE B N 1
ATOM 4571 C CA . ILE B 1 270 ? 6.832 -40.75 -11.922 1 95.69 270 ILE B CA 1
ATOM 4572 C C . ILE B 1 270 ? 7.059 -41.688 -10.75 1 95.69 270 ILE B C 1
ATOM 4574 O O . ILE B 1 270 ? 7.238 -42.906 -10.938 1 95.69 270 ILE B O 1
ATOM 4578 N N . ARG B 1 271 ? 7.098 -41.156 -9.586 1 95.19 271 ARG B N 1
ATOM 4579 C CA . ARG B 1 271 ? 7.234 -42.031 -8.414 1 95.19 271 ARG B CA 1
ATOM 4580 C C . ARG B 1 271 ? 6.09 -43.031 -8.328 1 95.19 271 ARG B C 1
ATOM 4582 O O . ARG B 1 271 ? 6.305 -44.188 -8.031 1 95.19 271 ARG B O 1
ATOM 4589 N N . GLY B 1 272 ? 4.91 -42.5 -8.547 1 93.94 272 GLY B N 1
ATOM 4590 C CA . GLY B 1 272 ? 3.777 -43.406 -8.609 1 93.94 272 GLY B CA 1
ATOM 4591 C C . GLY B 1 272 ? 3.934 -44.5 -9.664 1 93.94 272 GLY B C 1
ATOM 4592 O O . GLY B 1 272 ? 3.658 -45.688 -9.406 1 93.94 272 GLY B O 1
ATOM 4593 N N . TRP B 1 273 ? 4.375 -44.094 -10.852 1 94.44 273 TRP B N 1
ATOM 4594 C CA . TRP B 1 273 ? 4.578 -45.062 -11.938 1 94.44 273 TRP B CA 1
ATOM 4595 C C . TRP B 1 273 ? 5.637 -46.094 -11.57 1 94.44 273 TRP B C 1
ATOM 4597 O O . TRP B 1 273 ? 5.484 -47.281 -11.883 1 94.44 273 TRP B O 1
ATOM 4607 N N . ALA B 1 274 ? 6.68 -45.656 -10.953 1 94.25 274 ALA B N 1
ATOM 4608 C CA . ALA B 1 274 ? 7.746 -46.562 -10.531 1 94.25 274 ALA B CA 1
ATOM 4609 C C . ALA B 1 274 ? 7.223 -47.594 -9.555 1 94.25 274 ALA B C 1
ATOM 4611 O O . ALA B 1 274 ? 7.719 -48.719 -9.508 1 94.25 274 ALA B O 1
ATOM 4612 N N . ARG B 1 275 ? 6.273 -47.25 -8.844 1 93.12 275 ARG B N 1
ATOM 4613 C CA . ARG B 1 275 ? 5.707 -48.156 -7.852 1 93.12 275 ARG B CA 1
ATOM 4614 C C . ARG B 1 275 ? 4.613 -49.031 -8.461 1 93.12 275 ARG B C 1
ATOM 4616 O O . ARG B 1 275 ? 4.051 -49.906 -7.781 1 93.12 275 ARG B O 1
ATOM 4623 N N . GLY B 1 276 ? 4.277 -48.75 -9.703 1 92.88 276 GLY B N 1
ATOM 4624 C CA . GLY B 1 276 ? 3.312 -49.594 -10.398 1 92.88 276 GLY B CA 1
ATOM 4625 C C . GLY B 1 276 ? 1.97 -48.906 -10.602 1 92.88 276 GLY B C 1
ATOM 4626 O O . GLY B 1 276 ? 1.008 -49.562 -11.039 1 92.88 276 GLY B O 1
ATOM 4627 N N . SER B 1 277 ? 1.923 -47.656 -10.281 1 93.5 277 SER B N 1
ATOM 4628 C CA . SER B 1 277 ? 0.674 -46.906 -10.445 1 93.5 277 SER B CA 1
ATOM 4629 C C . SER B 1 277 ? 0.403 -46.594 -11.914 1 93.5 277 SER B C 1
ATOM 4631 O O . SER B 1 277 ? 1.325 -46.281 -12.672 1 93.5 277 SER B O 1
ATOM 4633 N N . VAL B 1 278 ? -0.877 -46.625 -12.32 1 91.81 278 VAL B N 1
ATOM 4634 C CA . VAL B 1 278 ? -1.248 -46.281 -13.688 1 91.81 278 VAL B CA 1
ATOM 4635 C C . VAL B 1 278 ? -1.887 -44.906 -13.711 1 91.81 278 VAL B C 1
ATOM 4637 O O . VAL B 1 278 ? -2.367 -44.438 -14.75 1 91.81 278 VAL B O 1
ATOM 4640 N N . GLU B 1 279 ? -1.831 -44.188 -12.562 1 90.44 279 GLU B N 1
ATOM 4641 C CA . GLU B 1 279 ? -2.441 -42.875 -12.445 1 90.44 279 GLU B CA 1
ATOM 4642 C C . GLU B 1 279 ? -1.668 -41.844 -13.25 1 90.44 279 GLU B C 1
ATOM 4644 O O . GLU B 1 279 ? -0.435 -41.844 -13.25 1 90.44 279 GLU B O 1
ATOM 4649 N N . MET B 1 280 ? -2.451 -40.938 -13.945 1 91.31 280 MET B N 1
ATOM 4650 C CA . MET B 1 280 ? -1.848 -39.875 -14.75 1 91.31 280 MET B CA 1
ATOM 4651 C C . MET B 1 280 ? -2.129 -38.5 -14.148 1 91.31 280 MET B C 1
ATOM 4653 O O . MET B 1 280 ? -1.697 -37.5 -14.68 1 91.31 280 MET B O 1
ATOM 4657 N N . GLY B 1 281 ? -2.695 -38.531 -13.031 1 88 281 GLY B N 1
ATOM 4658 C CA . GLY B 1 281 ? -3.051 -37.281 -12.391 1 88 281 GLY B CA 1
ATOM 4659 C C . GLY B 1 281 ? -4.211 -36.562 -13.07 1 88 281 GLY B C 1
ATOM 4660 O O . GLY B 1 281 ? -4.328 -36.594 -14.297 1 88 281 GLY B O 1
ATOM 4661 N N . LYS B 1 282 ? -5.07 -35.906 -12.258 1 78.94 282 LYS B N 1
ATOM 4662 C CA . LYS B 1 282 ? -6.18 -35.125 -12.812 1 78.94 282 LYS B CA 1
ATOM 4663 C C . LYS B 1 282 ? -5.68 -33.844 -13.461 1 78.94 282 LYS B C 1
ATOM 4665 O O . LYS B 1 282 ? -4.785 -33.188 -12.93 1 78.94 282 LYS B O 1
ATOM 4670 N N . ASP B 1 283 ? -6.223 -33.562 -14.602 1 74.81 283 ASP B N 1
ATOM 4671 C CA . ASP B 1 283 ? -5.809 -32.375 -15.336 1 74.81 283 ASP B CA 1
ATOM 4672 C C . ASP B 1 283 ? -5.895 -31.125 -14.453 1 74.81 283 ASP B C 1
ATOM 4674 O O . ASP B 1 283 ? -4.961 -30.328 -14.414 1 74.81 283 ASP B O 1
ATOM 4678 N N . ILE B 1 284 ? -6.949 -31.047 -13.734 1 70.81 284 ILE B N 1
ATOM 4679 C CA . ILE B 1 284 ? -7.215 -29.859 -12.93 1 70.81 284 ILE B CA 1
ATOM 4680 C C . ILE B 1 284 ? -6.129 -29.703 -11.859 1 70.81 284 ILE B C 1
ATOM 4682 O O . ILE B 1 284 ? -5.891 -28.609 -11.359 1 70.81 284 ILE B O 1
ATOM 4686 N N . GLU B 1 285 ? -5.52 -30.766 -11.625 1 71.38 285 GLU B N 1
ATOM 4687 C CA . GLU B 1 285 ? -4.461 -30.719 -10.617 1 71.38 285 GLU B CA 1
ATOM 4688 C C . GLU B 1 285 ? -3.094 -30.516 -11.258 1 71.38 285 GLU B C 1
ATOM 4690 O O . GLU B 1 285 ? -2.41 -29.531 -10.977 1 71.38 285 GLU B O 1
ATOM 4695 N N . VAL B 1 286 ? -2.814 -31.391 -12.195 1 79.25 286 VAL B N 1
ATOM 4696 C CA . VAL B 1 286 ? -1.436 -31.453 -12.672 1 79.25 286 VAL B CA 1
ATOM 4697 C C . VAL B 1 286 ? -1.198 -30.359 -13.719 1 79.25 286 VAL B C 1
ATOM 4699 O O . VAL B 1 286 ? -0.052 -30.031 -14.031 1 79.25 286 VAL B O 1
ATOM 4702 N N . GLN B 1 287 ? -2.289 -29.719 -14.188 1 77.31 287 GLN B N 1
ATOM 4703 C CA . GLN B 1 287 ? -2.111 -28.672 -15.188 1 77.31 287 GLN B CA 1
ATOM 4704 C C . GLN B 1 287 ? -2.521 -27.312 -14.641 1 77.31 287 GLN B C 1
ATOM 4706 O O . GLN B 1 287 ? -2.699 -26.359 -15.406 1 77.31 287 GLN B O 1
ATOM 4711 N N . SER B 1 288 ? -2.615 -27.297 -13.32 1 82.06 288 SER B N 1
ATOM 4712 C CA . SER B 1 288 ? -2.973 -26.031 -12.695 1 82.06 288 SER B CA 1
ATOM 4713 C C . SER B 1 288 ? -1.73 -25.234 -12.297 1 82.06 288 SER B C 1
ATOM 4715 O O . SER B 1 288 ? -0.96 -25.672 -11.438 1 82.06 288 SER B O 1
ATOM 4717 N N . PHE B 1 289 ? -1.526 -24.172 -13.055 1 90.56 289 PHE B N 1
ATOM 4718 C CA . PHE B 1 289 ? -0.401 -23.281 -12.797 1 90.56 289 PHE B CA 1
ATOM 4719 C C . PHE B 1 289 ? -0.876 -21.844 -12.633 1 90.56 289 PHE B C 1
ATOM 4721 O O . PHE B 1 289 ? -2.006 -21.516 -13 1 90.56 289 PHE B O 1
ATOM 4728 N N . VAL B 1 290 ? -0.074 -21.094 -12 1 88.81 290 VAL B N 1
ATOM 4729 C CA . VAL B 1 290 ? -0.416 -19.688 -11.781 1 88.81 290 VAL B CA 1
ATOM 4730 C C . VAL B 1 290 ? -0.241 -18.906 -13.086 1 88.81 290 VAL B C 1
ATOM 4732 O O . VAL B 1 290 ? 0.83 -18.938 -13.695 1 88.81 290 VAL B O 1
ATOM 4735 N N . ARG B 1 291 ? -1.247 -18.141 -13.406 1 87 291 ARG B N 1
ATOM 4736 C CA . ARG B 1 291 ? -1.229 -17.422 -14.68 1 87 291 ARG B CA 1
ATOM 4737 C C . ARG B 1 291 ? -0.784 -15.977 -14.484 1 87 291 ARG B C 1
ATOM 4739 O O . ARG B 1 291 ? -0.887 -15.43 -13.391 1 87 291 ARG B O 1
ATOM 4746 N N . LYS B 1 292 ? -0.417 -15.438 -15.57 1 84.88 292 LYS B N 1
ATOM 4747 C CA . LYS B 1 292 ? 0.032 -14.047 -15.586 1 84.88 292 LYS B CA 1
ATOM 4748 C C . LYS B 1 292 ? -1.092 -13.102 -15.172 1 84.88 292 LYS B C 1
ATOM 4750 O O . LYS B 1 292 ? -0.843 -12.07 -14.539 1 84.88 292 LYS B O 1
ATOM 4755 N N . GLU B 1 293 ? -2.24 -13.453 -15.461 1 82.62 293 GLU B N 1
ATOM 4756 C CA . GLU B 1 293 ? -3.4 -12.625 -15.148 1 82.62 293 GLU B CA 1
ATOM 4757 C C . GLU B 1 293 ? -3.578 -12.484 -13.641 1 82.62 293 GLU B C 1
ATOM 4759 O O . GLU B 1 293 ? -4.078 -11.461 -13.156 1 82.62 293 GLU B O 1
ATOM 4764 N N . ALA B 1 294 ? -3.191 -13.492 -12.992 1 83.62 294 ALA B N 1
ATOM 4765 C CA . ALA B 1 294 ? -3.293 -13.445 -11.539 1 83.62 294 ALA B CA 1
ATOM 4766 C C . ALA B 1 294 ? -2.363 -12.383 -10.961 1 83.62 294 ALA B C 1
ATOM 4768 O O . ALA B 1 294 ? -2.717 -11.695 -9.992 1 83.62 294 ALA B O 1
ATOM 4769 N N . VAL B 1 295 ? -1.252 -12.25 -11.555 1 87.5 295 VAL B N 1
ATOM 4770 C CA . VAL B 1 295 ? -0.298 -11.234 -11.133 1 87.5 295 VAL B CA 1
ATOM 4771 C C . VAL B 1 295 ? -0.876 -9.844 -11.383 1 87.5 295 VAL B C 1
ATOM 4773 O O . VAL B 1 295 ? -0.827 -8.977 -10.508 1 87.5 295 VAL B O 1
ATOM 4776 N N . ARG B 1 296 ? -1.414 -9.688 -12.508 1 83.88 296 ARG B N 1
ATOM 4777 C CA . ARG B 1 296 ? -1.982 -8.391 -12.867 1 83.88 296 ARG B CA 1
ATOM 4778 C C . ARG B 1 296 ? -3.104 -7.996 -11.914 1 83.88 296 ARG B C 1
ATOM 4780 O O . ARG B 1 296 ? -3.236 -6.824 -11.547 1 83.88 296 ARG B O 1
ATOM 4787 N N . ALA B 1 297 ? -3.801 -8.969 -11.508 1 78.94 297 ALA B N 1
ATOM 4788 C CA . ALA B 1 297 ? -4.914 -8.719 -10.594 1 78.94 297 ALA B CA 1
ATOM 4789 C C . ALA B 1 297 ? -4.41 -8.195 -9.25 1 78.94 297 ALA B C 1
ATOM 4791 O O . ALA B 1 297 ? -5.059 -7.355 -8.625 1 78.94 297 ALA B O 1
ATOM 4792 N N . SER B 1 298 ? -3.305 -8.625 -8.828 1 81.88 298 SER B N 1
ATOM 4793 C CA . SER B 1 298 ? -2.74 -8.227 -7.539 1 81.88 298 SER B CA 1
ATOM 4794 C C . SER B 1 298 ? -2.318 -6.762 -7.547 1 81.88 298 SER B C 1
ATOM 4796 O O . SER B 1 298 ? -2.217 -6.133 -6.492 1 81.88 298 SER B O 1
ATOM 4798 N N . PHE B 1 299 ? -2.115 -6.238 -8.711 1 82.94 299 PHE B N 1
ATOM 4799 C CA . PHE B 1 299 ? -1.635 -4.863 -8.789 1 82.94 299 PHE B CA 1
ATOM 4800 C C . PHE B 1 299 ? -2.707 -3.951 -9.375 1 82.94 299 PHE B C 1
ATOM 4802 O O . PHE B 1 299 ? -2.41 -2.836 -9.812 1 82.94 299 PHE B O 1
ATOM 4809 N N . SER B 1 300 ? -3.842 -4.41 -9.383 1 73.19 300 SER B N 1
ATOM 4810 C CA . SER B 1 300 ? -4.949 -3.629 -9.93 1 73.19 300 SER B CA 1
ATOM 4811 C C . SER B 1 300 ? -5.148 -2.332 -9.148 1 73.19 300 SER B C 1
ATOM 4813 O O . SER B 1 300 ? -5.645 -1.345 -9.695 1 73.19 300 SER B O 1
ATOM 4815 N N . MET B 1 301 ? -4.766 -2.352 -7.941 1 70 301 MET B N 1
ATOM 4816 C CA . MET B 1 301 ? -4.957 -1.169 -7.105 1 70 301 MET B CA 1
ATOM 4817 C C . MET B 1 301 ? -3.934 -0.092 -7.445 1 70 301 MET B C 1
ATOM 4819 O O .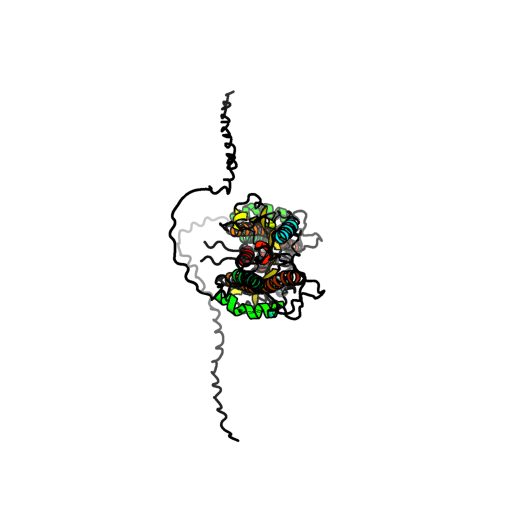 MET B 1 301 ? -4.137 1.085 -7.141 1 70 301 MET B O 1
ATOM 4823 N N . LEU B 1 302 ? -2.859 -0.49 -7.895 1 65.62 302 LEU B N 1
ATOM 4824 C CA . LEU B 1 302 ? -1.858 0.483 -8.32 1 65.62 302 LEU B CA 1
ATOM 4825 C C . LEU B 1 302 ? -2.215 1.075 -9.68 1 65.62 302 LEU B C 1
ATOM 4827 O O . LEU B 1 302 ? -2.756 0.38 -10.539 1 65.62 302 LEU B O 1
ATOM 4831 N N . VAL B 1 303 ? -2.369 2.484 -9.836 1 57.38 303 VAL B N 1
ATOM 4832 C CA . VAL B 1 303 ? -2.828 3.275 -10.969 1 57.38 303 VAL B CA 1
ATOM 4833 C C . VAL B 1 303 ? -2.473 2.562 -12.273 1 57.38 303 VAL B C 1
ATOM 4835 O O . VAL B 1 303 ? -1.327 2.152 -12.477 1 57.38 303 VAL B O 1
ATOM 4838 N N . GLN B 1 304 ? -3.645 2.201 -13.047 1 46.84 304 GLN B N 1
ATOM 4839 C CA . GLN B 1 304 ? -3.502 1.867 -14.461 1 46.84 304 GLN B CA 1
ATOM 4840 C C . GLN B 1 304 ? -3.365 3.125 -15.312 1 46.84 304 GLN B C 1
ATOM 4842 O O . GLN B 1 304 ? -4.023 4.133 -15.047 1 46.84 304 GLN B O 1
ATOM 4847 N N . ALA B 1 305 ? -2.279 3.469 -15.852 1 36.78 305 ALA B N 1
ATOM 4848 C CA . ALA B 1 305 ? -2.338 4.5 -16.875 1 36.78 305 ALA B CA 1
ATOM 4849 C C . ALA B 1 305 ? -3.506 4.254 -17.828 1 36.78 305 ALA B C 1
ATOM 4851 O O . ALA B 1 305 ? -3.729 3.127 -18.281 1 36.78 305 ALA B O 1
ATOM 4852 N N . GLY B 1 306 ? -4.617 4.867 -17.594 1 30.5 306 GLY B N 1
ATOM 4853 C CA . GLY B 1 306 ? -5.598 4.793 -18.656 1 30.5 306 GLY B CA 1
ATOM 4854 C C . GLY B 1 306 ? -4.973 4.754 -20.047 1 30.5 306 GLY B C 1
ATOM 4855 O O . GLY B 1 306 ? -4.027 5.496 -20.328 1 30.5 306 GLY B O 1
ATOM 4856 N N . LYS B 1 307 ? -5.062 3.672 -20.938 1 27.86 307 LYS B N 1
ATOM 4857 C CA . LYS B 1 307 ? -5.004 3.877 -22.391 1 27.86 307 LYS B CA 1
ATOM 4858 C C . LYS B 1 307 ? -5.922 5.012 -22.828 1 27.86 307 LYS B C 1
ATOM 4860 O O . LYS B 1 307 ? -7.016 5.18 -22.281 1 27.86 307 LYS B O 1
#

Sequence (614 aa):
MYGFSSHSSSSSSLAHSALHPPETFPIPKSASTFRSSRKQESEDTAEMILTDTNDSRSPSPVPLSSICSRHYIFAALERRDYMLRQPRPIRSADDLDDIQLKRCFEILHACHKASEVDATLISTRETMEYFLDAVFSDWAADGNDVMTMPEMDFVVRGYLRAGNICSQPSEHRTPSACIDCANCQTPVYCVVTYQTQPAQLTACFSTQVPTPYPREPIQNRVSPIQRPDVRFNQDESWVSELRQNMMSSCDKRVCRYNKRLAIFRARVLIRGWARGSVEMGKDIEVQSFVRKEAVRASFSMLVQAGKMYGFSSHSSSSSSLAHSALHPPETFPIPKSASTFRSSRKQESEDTAEMILTDTNDSRSPSPVPLSSICSRHYIFAALERRDYMLRQPRPIRSADDLDDIQLKRCFEILHACHKASEVDATLISTRETMEYFLDAVFSDWAADGNDVMTMPEMDFVVRGYLRAGNICSQPSEHRTPSACIDCANCQTPVYCVVTYQTQPAQLTACFSTQVPTPYPREPIQNRVSPIQRPDVRFNQDESWVSELRQNMMSSCDKRVCRYNKRLAIFRARVLIRGWARGSVEMGKDIEVQSFVRKEAVRASFSMLVQAGK

Organism: Fusarium pseudograminearum (strain CS3096) (NCBI:txid1028729)

Nearest PDB structures (foldseek):
  8k9z-assembly2_C  TM=3.510E-01  e=9.143E+00  Vibrio vulnificus
  8k9z-assembly2_C  TM=3.509E-01  e=8.629E+00  Vibrio vulnificus

pLDDT: mean 73.51, std 26.21, range [18.28, 96.88]

Foldseek 3Di:
DDDDDDPPPDPPPPPPDDDPDDPPPDPPPDPPPPPPPPDDDDDDDPPPPPPCPVVVPPPPPPPPDDPVLVVVVVVCVVVPNQQNFAFAWDQAPVVDDPVLLVLLLLLQQLLCCQLDVPGDSVVSVVCSVVLRCVLNPVDTLPDPDDQDQDDQWDKDKDKDFFFWAQPDVVPQPDLVSLVVDPNRHQTKMWMWMATVVVGDIDIFIASDDADPDRVDDGPHTDDCVVGVSTDGDPVSVVLQVRLVVRLVVVSVSQSVSSSSNSSSLSSVVVSCVNNRGPDSDDCCPSSDGHHSVVSVVSCVVRDDPDD/DDDPDPPPPDPPPPPPPDPPDPPPPPDPPDPPPPPPDDDDDDDDPVPDDPVPPVPPVPPDPPPPDDPVLVVVVVVCVVVPNQQNFAFAWDQAPVVDDPVLLVLLLLLQQLLCCQLDVPGDSVNSVVCSVVLRCVLNPVDTLPDPDDQDQD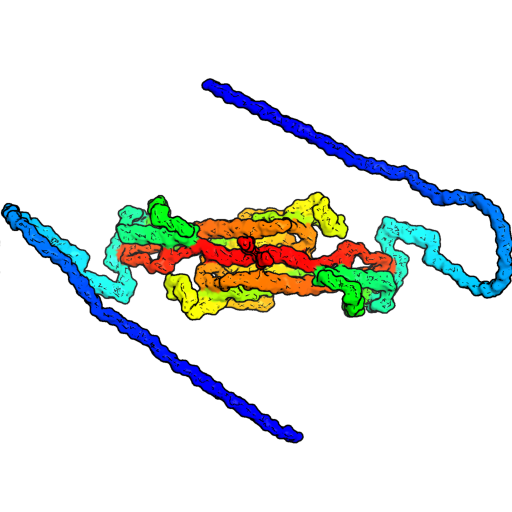DQWDKDKDKDFFFWAQPDVVPQPDLVSLVVDPNRHQTKMWMWMATVVVGDIDIFIASDDADPDRVDDGPHTDDCVVGVSTDGDPVSVVLQVRLVVRLVVVSVSQSVSSSSNSSSLSSVVVSCVNNRGPDSDDCCPSSDGHHSVVSVVSCVVRDDPDD